Protein 5YM6 (pdb70)

GO terms:
  GO:0042802 identical protein binding (F, IPI)

CATH classification: 2.40.10.250

Solvent-accessible surface area: 21370 Å² total; per-residue (Å²): 146,52,114,10,65,63,55,73,20,120,58,54,129,21,52,0,28,12,165,128,51,90,122,30,93,4,104,0,8,16,5,31,36,103,86,157,99,70,3,0,0,0,10,13,98,62,84,54,7,22,26,0,16,10,90,64,188,141,35,153,50,100,45,90,22,31,103,31,39,137,81,147,51,45,45,0,0,4,7,91,138,24,59,53,36,24,67,0,2,0,6,13,38,15,22,74,118,182,110,130,12,38,72,44,80,22,92,53,45,140,19,55,0,25,10,142,122,52,85,123,33,96,4,94,0,6,17,4,33,97,82,92,65,112,81,7,0,0,0,12,14,102,59,83,55,6,98,17,0,15,15,123,77,139,35,153,45,92,50,77,22,40,108,37,48,85,21,95,158,66,68,35,25,0,0,6,9,88,140,23,56,58,33,17,71,0,2,0,9,16,64,6,14,120,97,91,135,110,129,17,68,71,49,81,24,88,56,47,130,26,51,0,27,13,166,125,52,87,115,32,91,4,93,0,4,14,1,33,112,86,92,60,114,80,4,0,0,0,10,14,109,62,87,52,6,20,26,0,19,12,121,74,138,40,165,44,93,49,83,23,31,110,34,53,112,17,72,79,115,70,24,46,1,0,5,9,89,139,26,54,58,31,17,70,0,2,0,9,16,35,6,14,113,92,85,182,54,94,11,63,55,53,66,21,120,58,54,128,19,60,0,35,10,143,135,47,91,132,27,88,3,100,0,7,18,7,30,79,116,101,71,3,0,0,0,12,12,98,62,83,55,6,100,16,0,11,9,90,58,185,134,39,153,53,103,50,80,22,31,104,30,36,24,90,143,90,51,49,0,0,4,6,88,137,25,58,53,39,22,64,0,2,0,8,12,41,16,24,90,129

B-factor: mean 33.15, std 10.97, range [16.51, 76.16]

Organism: NCBI:txid1159905

Foldseek 3Di:
DDDDQDKDKDKDKWWFAFPVGDIDIWIWIWIGTVPDIDTFKTKDPDQGTFWIWDQDPVGIDIFGWDGWDFPVGMTMITTPPDDPVVVVNVVVVVVVD/DDDDWDKAKDKDWWWFAFPVRDIDIWIWIWIDTPRDIDTFKTKDLDQGTFWTWDFDVGIDIFGWDHWDWDDVGIMTMTTTPPDDPVVVVNVVVVVVVVD/DDDDFDKAKDKDWFWFAFPVRDIDIWIWIWIDTPRDIDTFKTKDPDQGTFWTWDADVGIDIFGWDGWDWDPVPIMTMTTTPPDDPVVVVNVVVVVVVVD/DDDDQDKDKDKDWWWFAFPVGDIDIWIWIWIDVPIDTFKTKDPDQGTFWIWDQDPVGIDIFGWDGWDFPVGMTMITTPPDDVVVVVNVVVVVVVD

InterPro domains:
  IPR001205 RNA-directed RNA polymerase, C-terminal domain [PF00680] (4105-4417)
  IPR002589 Macro domain [PF01661] (970-1069)
  IPR002589 Macro domain [PS51154] (939-1108)
  IPR002589 Macro domain [SM00506] (951-1076)
  IPR007094 RNA-directed RNA polymerase, catalytic domain [PS50507] (4230-4391)
  IPR008740 Peptidase C30, coronavirus [PF05409] (2537-2825)
  IPR008740 Peptidase C30, coronavirus [PS51442] (2509-2816)
  IPR009003 Peptidase S1, PA clan [SSF50494] (2509-2810)
  IPR009461 Non-structural protein NSP16, coronavirus-like [PF06460] (5991-6260)
  IPR009466 Non-structural protein 14, coronavirus [PF06471] (5151-5659)
  IPR009469 RNA-dependent RNA polymerase, N-terminal, coronavirus [PF06478] (3630-3985)
  IPR013016 Peptidase C16, coronavirus [PF08715] (1163-1264)
  IPR014822 Non-structural protein NSP9, coronavirus [PF08710] (3378-3486)
  IPR014822 Non-structural protein NSP9, coronavirus [PS51951] (3378-3486)
  IPR014828 Non-structural protein NSP7, coronavirus [PF08716] (3093-3188)
  IPR014828 Non-structural protein NSP7, coronavirus [PS51949] (3093-3188)
  IPR014829 Non-structural protein NSP8, coronavirus [PF08717] (3189-3371)
  IPR014829 Non-structural protein NSP8, coronavirus [PS51950] (3189-3390)
  IPR018995 RNA synthesis protein NSP10, coronavirus [PF09401] (3496-3614)
  IPR018995 RNA synthesis protein NSP10, coronavirus [PS51952] (3488-3625)

Radius of gyration: 29.34 Å; Cα contacts (8 Å, |Δi|>4): 92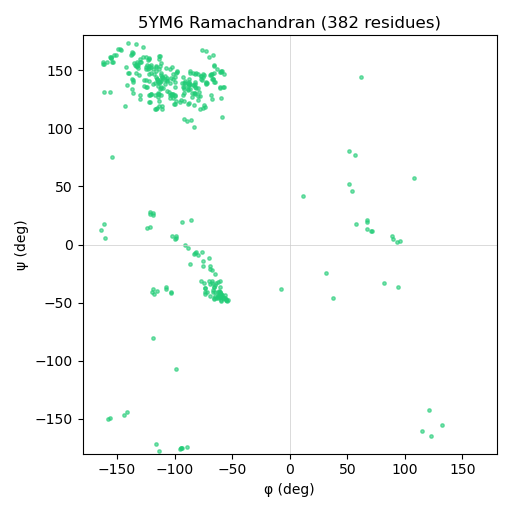4; chains: 4; bounding box: 64×74×58 Å

Nearest PDB structures (foldseek):
  5ym6-assembly2_C  TM=1.010E+00  e=7.951E-18  Porcine coronavirus HKU15
  5ym6-assembly1_B  TM=1.003E+00  e=5.298E-17  Porcine coronavirus HKU15
  5ym6-assembly1_A  TM=9.771E-01  e=1.525E-15  Porcine coronavirus HKU15
  5ym8-assembly1_A  TM=9.658E-01  e=2.695E-14  Porcine coronavirus HKU15
  5ym8-assembly2_B  TM=9.460E-01  e=3.533E-14  Porcine coronavirus HKU15

Sequence (390 aa):
NNELCLRNVFTAQNTAQDFNGNESTVKSFYVTRTGKKILVAITSTKDNLKTVTCLTETGKTVLNLDPPMRFSVVYLYFIQNISSLNRGMVIGHISETNNELCLRNVFTAQNTAQDFNGNESTVKSFYVTRTGKKILVAITSTKDNLKTVTCLTTGKTVLNLDPPMRFAQSVVYLYFIQNISSLNRGMVIGHISETTNNELCLRNVFTAQNTAQDFNGNESTVKSFYVTRTGKKILVAITSTKDNLKTVTCLTTGKTVLNLDPPMRFAHSVVYLYFIQNISSLNRGMVIGHISETTNNELCLRNVFTAQNTAQDFNGNESTVKSFYVTRKKILVAITSTKDNLKTVTCLTETGKTVLNLDPPMRFSVVYLYFIQNISSLNRGMVIGHISET

Secondary structure (DSSP, 8-state):
--B----EEEEEEEEEEETTS-EEEEEEEEEEETTEEEEEEEEES-S-EEEEEEE-SS-EEEEEBPPPEE----EEEEBTT--HHHHHHHHHHHHT-/--B----EEEEEEEEEEETTS-EEEEEEEEEEETTEEEEEEEEES-S-EEEEEEE---EEEEEBPPPEEE----EEEEEBTT--HHHHHHHHHHHHHH-/-PBP---EEEEEEEEEEETTS-EEEEEEEEEEETTEEEEEEEEES-S-EEEEEEE---EEEEEBPPPEEEE--EEEEEEBTT--HHHHHHHHHHHHHH-/--B----EEEEEEEEEEETT--EEEEEEEEEE--EEEEEEEES-S-EEEEEEEETTEEEEEEBPPPEE----EEEEBTT--HHHHHHHHHHHHT-

Structure (mmCIF, N/CA/C/O backbone):
data_5YM6
#
_entry.id   5YM6
#
_cell.length_a   57.969
_cell.length_b   55.185
_cell.length_c   69.445
_cell.angle_alpha   90.00
_cell.angle_beta   90.01
_cell.angle_gamma   90.00
#
_symmetry.space_group_name_H-M   'P 1 21 1'
#
loop_
_entity.id
_entity.type
_entity.pdbx_description
1 polymer nsp9
2 water water
#
loop_
_atom_site.group_PDB
_atom_site.id
_atom_site.type_symbol
_atom_site.label_atom_id
_atom_site.label_alt_id
_atom_site.label_comp_id
_atom_site.label_asym_id
_atom_site.label_entity_id
_atom_site.label_seq_id
_atom_site.pdbx_PDB_ins_code
_atom_site.Cartn_x
_atom_site.Cartn_y
_atom_site.Cartn_z
_atom_site.occupancy
_atom_site.B_iso_or_equiv
_atom_site.auth_seq_id
_atom_site.auth_comp_id
_atom_site.auth_asym_id
_atom_site.auth_atom_id
_atom_site.pdbx_PDB_model_num
ATOM 1 N N . ASN A 1 1 ? 21.421 9.285 22.389 1.00 52.21 1 ASN A N 1
ATOM 2 C CA . ASN A 1 1 ? 20.796 9.516 23.693 1.00 55.37 1 ASN A CA 1
ATOM 3 C C . ASN A 1 1 ? 19.332 9.930 23.538 1.00 55.60 1 ASN A C 1
ATOM 4 O O . ASN A 1 1 ? 19.026 10.915 22.858 1.00 60.48 1 ASN A O 1
ATOM 6 N N . ASN A 1 2 ? 18.432 9.179 24.168 1.00 47.97 2 ASN A N 1
ATOM 7 C CA . ASN A 1 2 ? 17.001 9.457 24.076 1.00 43.38 2 ASN A CA 1
ATOM 8 C C . ASN A 1 2 ? 16.309 9.172 25.408 1.00 43.67 2 ASN A C 1
ATOM 9 O O . ASN A 1 2 ? 16.330 8.047 25.891 1.00 39.85 2 ASN A O 1
ATOM 11 N N . GLU A 1 3 ? 15.703 10.197 26.003 1.00 43.71 3 GLU A N 1
ATOM 12 C CA . GLU A 1 3 ? 15.116 10.074 27.335 1.00 42.24 3 GLU A CA 1
ATOM 13 C C . GLU A 1 3 ? 13.719 9.470 27.286 1.00 41.81 3 GLU A C 1
ATOM 14 O O . GLU A 1 3 ? 12.868 9.901 26.507 1.00 43.26 3 GLU A O 1
ATOM 20 N N . LEU A 1 4 ? 13.491 8.465 28.125 1.00 40.31 4 LEU A N 1
ATOM 21 C CA . LEU A 1 4 ? 12.184 7.831 28.230 1.00 41.19 4 LEU A CA 1
ATOM 22 C C . LEU A 1 4 ? 11.160 8.792 28.819 1.00 40.39 4 LEU A C 1
ATOM 23 O O . LEU A 1 4 ? 11.369 9.360 29.890 1.00 42.63 4 LEU A O 1
ATOM 28 N N . CYS A 1 5 ? 10.059 8.984 28.104 1.00 43.66 5 CYS A N 1
ATOM 29 C CA . CYS A 1 5 ? 8.954 9.775 28.618 1.00 45.24 5 CYS A CA 1
ATOM 30 C C . CYS A 1 5 ? 7.995 8.890 29.395 1.00 42.81 5 CYS A C 1
ATOM 31 O O . CYS A 1 5 ? 7.258 8.095 28.809 1.00 45.64 5 CYS A O 1
ATOM 34 N N . LEU A 1 6 ? 8.016 9.007 30.716 1.00 43.10 6 LEU A N 1
ATOM 35 C CA . LEU A 1 6 ? 7.134 8.193 31.528 1.00 41.13 6 LEU A CA 1
ATOM 36 C C . LEU A 1 6 ? 5.742 8.799 31.494 1.00 45.33 6 LEU A C 1
ATOM 37 O O . LEU A 1 6 ? 5.561 10.005 31.668 1.00 43.04 6 LEU A O 1
ATOM 42 N N . ARG A 1 7 ? 4.755 7.956 31.236 1.00 43.74 7 ARG A N 1
ATOM 43 C CA . ARG A 1 7 ? 3.384 8.424 31.189 1.00 37.69 7 ARG A CA 1
ATOM 44 C C . ARG A 1 7 ? 2.623 7.846 32.368 1.00 40.28 7 ARG A C 1
ATOM 45 O O . ARG A 1 7 ? 3.006 6.814 32.919 1.00 36.69 7 ARG A O 1
ATOM 53 N N . ASN A 1 8 ? 1.551 8.509 32.776 1.00 32.88 8 ASN A N 1
ATOM 54 C CA . ASN A 1 8 ? 0.737 7.968 33.844 1.00 33.64 8 ASN A CA 1
ATOM 55 C C . ASN A 1 8 ? -0.636 7.590 33.325 1.00 30.95 8 ASN A C 1
ATOM 56 O O . ASN A 1 8 ? -1.059 8.056 32.274 1.00 27.63 8 ASN A O 1
ATOM 61 N N . VAL A 1 9 ? -1.316 6.726 34.059 1.00 27.30 9 VAL A N 1
ATOM 62 C CA . VAL A 1 9 ? -2.722 6.483 33.793 1.00 27.93 9 VAL A CA 1
ATOM 63 C C . VAL A 1 9 ? -3.495 6.983 34.992 1.00 30.20 9 VAL A C 1
ATOM 64 O O . VAL A 1 9 ? -3.149 6.663 36.141 1.00 29.58 9 VAL A O 1
ATOM 68 N N . PHE A 1 10 ? -4.523 7.782 34.734 1.00 25.56 10 PHE A N 1
ATOM 69 C CA . PHE A 1 10 ? -5.397 8.237 35.796 1.00 27.32 10 PHE A CA 1
ATOM 70 C C . PHE A 1 10 ? -6.826 7.913 35.440 1.00 29.96 10 PHE A C 1
ATOM 71 O O . PHE A 1 10 ? -7.216 8.005 34.274 1.00 29.76 10 PHE A O 1
ATOM 79 N N . THR A 1 11 ? -7.600 7.516 36.436 1.00 28.14 11 THR A N 1
ATOM 80 C CA . THR A 1 11 ? -9.011 7.269 36.220 1.00 28.75 11 THR A CA 1
ATOM 81 C C . THR A 1 11 ? -9.783 8.449 36.761 1.00 26.85 11 THR A C 1
ATOM 82 O O . THR A 1 11 ? -9.318 9.134 37.665 1.00 27.95 11 THR A O 1
ATOM 86 N N . ALA A 1 12 ? -10.954 8.697 36.197 1.00 24.32 12 ALA A N 1
ATOM 87 C CA . ALA A 1 12 ? -11.847 9.701 36.726 1.00 23.79 12 ALA A CA 1
ATOM 88 C C . ALA A 1 12 ? -13.237 9.319 36.258 1.00 23.49 12 ALA A C 1
ATOM 89 O O . ALA A 1 12 ? -13.526 8.129 36.080 1.00 23.07 12 ALA A O 1
ATOM 91 N N . GLN A 1 13 ? -14.097 10.303 36.057 1.00 22.73 13 GLN A N 1
ATOM 92 C CA . GLN A 1 13 ? -15.422 10.024 35.510 1.00 24.19 13 GLN A CA 1
ATOM 93 C C . GLN A 1 13 ? -15.783 11.009 34.397 1.00 21.04 13 GLN A C 1
ATOM 94 O O . GLN A 1 13 ? -15.290 12.136 34.348 1.00 23.71 13 GLN A O 1
ATOM 100 N N . ASN A 1 14 ? -16.668 10.573 33.505 1.00 22.50 14 ASN A N 1
ATOM 101 C CA . ASN A 1 14 ? -17.185 11.432 32.454 1.00 18.41 14 ASN A CA 1
ATOM 102 C C . ASN A 1 14 ? -18.619 11.039 32.145 1.00 21.70 14 ASN A C 1
ATOM 103 O O . ASN A 1 14 ? -19.101 10.021 32.617 1.00 22.73 14 ASN A O 1
ATOM 108 N N . THR A 1 15 ? -19.304 11.872 31.378 1.00 21.92 15 THR A N 1
ATOM 109 C CA . THR A 1 15 ? -20.656 11.544 30.920 1.00 22.63 15 THR A CA 1
ATOM 110 C C . THR A 1 15 ? -20.588 10.867 29.572 1.00 22.86 15 THR A C 1
ATOM 111 O O . THR A 1 15 ? -19.846 11.322 28.706 1.00 25.14 15 THR A O 1
ATOM 115 N N . ALA A 1 16 ? -21.352 9.785 29.407 1.00 24.59 16 ALA A N 1
ATOM 116 C CA . ALA A 1 16 ? -21.443 9.056 28.145 1.00 23.46 16 ALA A CA 1
ATOM 117 C C . ALA A 1 16 ? -22.896 9.024 27.683 1.00 25.82 16 ALA A C 1
ATOM 118 O O . ALA A 1 16 ? -23.811 9.216 28.488 1.00 25.81 16 ALA A O 1
ATOM 120 N N . GLN A 1 17 ? -23.094 8.780 26.393 1.00 23.34 17 GLN A N 1
ATOM 121 C CA . GLN A 1 17 ? -24.413 8.861 25.782 1.00 26.11 17 GLN A CA 1
ATOM 122 C C . GLN A 1 17 ? -24.715 7.564 25.042 1.00 24.46 17 GLN A C 1
ATOM 123 O O . GLN A 1 17 ? -23.838 7.020 24.355 1.00 24.34 17 GLN A O 1
ATOM 129 N N . ASP A 1 18 ? -25.931 7.038 25.182 1.00 27.44 18 ASP A N 1
ATOM 130 C CA . ASP A 1 18 ? -26.247 5.822 24.436 1.00 27.00 18 ASP A CA 1
ATOM 131 C C . ASP A 1 18 ? -26.926 6.192 23.123 1.00 29.88 18 ASP A C 1
ATOM 132 O O . ASP A 1 18 ? -27.046 7.376 22.792 1.00 28.52 18 ASP A O 1
ATOM 137 N N . PHE A 1 19 ? -27.360 5.184 22.371 1.00 31.58 19 PHE A N 1
ATOM 138 C CA . PHE A 1 19 ? -27.880 5.421 21.031 1.00 37.42 19 PHE A CA 1
ATOM 139 C C . PHE A 1 19 ? -29.219 6.167 21.050 1.00 39.48 19 PHE A C 1
ATOM 140 O O . PHE A 1 19 ? -29.611 6.749 20.047 1.00 37.08 19 PHE A O 1
ATOM 148 N N . ASN A 1 20 ? -29.904 6.159 22.192 1.00 37.38 20 ASN A N 1
ATOM 149 C CA . ASN A 1 20 ? -31.151 6.901 22.349 1.00 38.81 20 ASN A CA 1
ATOM 150 C C . ASN A 1 20 ? -30.937 8.315 22.880 1.00 38.00 20 ASN A C 1
ATOM 151 O O . ASN A 1 20 ? -31.895 9.060 23.080 1.00 43.99 20 ASN A O 1
ATOM 156 N N . GLY A 1 21 ? -29.684 8.673 23.139 1.00 36.05 21 GLY A N 1
ATOM 157 C CA . GLY A 1 21 ? -29.353 10.004 23.615 1.00 34.41 21 GLY A CA 1
ATOM 158 C C . GLY A 1 21 ? -29.363 10.155 25.124 1.00 35.42 21 GLY A C 1
ATOM 159 O O . GLY A 1 21 ? -29.190 11.258 25.644 1.00 39.75 21 GLY A O 1
ATOM 160 N N . ASN A 1 22 ? -29.565 9.052 25.835 1.00 31.81 22 ASN A N 1
ATOM 161 C CA . ASN A 1 22 ? -29.636 9.101 27.284 1.00 32.07 22 ASN A CA 1
ATOM 162 C C . ASN A 1 22 ? -28.244 9.086 27.903 1.00 34.02 22 ASN A C 1
ATOM 163 O O . ASN A 1 22 ? -27.371 8.338 27.469 1.00 32.32 22 ASN A O 1
ATOM 168 N N . GLU A 1 23 ? -28.053 9.923 28.914 1.00 28.81 23 GLU A N 1
ATOM 169 C CA . GLU A 1 23 ? -26.728 10.149 29.477 1.00 30.42 23 GLU A CA 1
ATOM 170 C C . GLU A 1 23 ? -26.500 9.331 30.732 1.00 31.97 23 GLU A C 1
ATOM 171 O O . GLU A 1 23 ? -27.428 9.068 31.491 1.00 31.25 23 GLU A O 1
ATOM 177 N N . SER A 1 24 ? -25.257 8.920 30.951 1.00 25.83 24 SER A N 1
ATOM 178 C CA . SER A 1 24 ? -24.914 8.259 32.189 1.00 28.81 24 SER A CA 1
ATOM 179 C C . SER A 1 24 ? -23.461 8.531 32.527 1.00 25.10 24 SER A C 1
ATOM 180 O O . SER A 1 24 ? -22.689 8.968 31.687 1.00 26.63 24 SER A O 1
ATOM 183 N N . THR A 1 25 ? -23.124 8.282 33.780 1.00 27.27 25 THR A N 1
ATOM 184 C CA . THR A 1 25 ? -21.781 8.487 34.293 1.00 25.70 25 THR A CA 1
ATOM 185 C C . THR A 1 25 ? -20.951 7.236 34.086 1.00 26.78 25 THR A C 1
ATOM 186 O O . THR A 1 25 ? -21.410 6.130 34.380 1.00 27.93 25 THR A O 1
ATOM 190 N N . VAL A 1 26 ? -19.737 7.397 33.568 1.00 22.82 26 VAL A N 1
ATOM 191 C CA . VAL A 1 26 ? -18.856 6.257 33.386 1.00 21.32 26 VAL A CA 1
ATOM 192 C C . VAL A 1 26 ? -17.509 6.516 34.031 1.00 21.69 26 VAL A C 1
ATOM 193 O O . VAL A 1 26 ? -17.129 7.660 34.281 1.00 22.28 26 VAL A O 1
ATOM 197 N N . LYS A 1 27 ? -16.778 5.442 34.265 1.00 20.66 27 LYS A N 1
ATOM 198 C CA . LYS A 1 27 ? -15.406 5.532 34.731 1.00 21.26 27 LYS A CA 1
ATOM 199 C C . LYS A 1 27 ? -14.530 5.766 33.509 1.00 23.04 27 LYS A C 1
ATOM 200 O O . LYS A 1 27 ? -14.664 5.061 32.514 1.00 22.93 27 LYS A O 1
ATOM 206 N N . SER A 1 28 ? -13.650 6.754 33.570 1.00 18.51 28 SER A N 1
ATOM 207 C CA . SER A 1 28 ? -12.825 7.092 32.415 1.00 18.61 28 SER A CA 1
ATOM 208 C C . SER A 1 28 ? -11.351 6.857 32.714 1.00 22.32 28 SER A C 1
ATOM 209 O O . SER A 1 28 ? -10.893 7.076 33.835 1.00 24.19 28 SER A O 1
ATOM 212 N N . PHE A 1 29 ? -10.626 6.404 31.700 1.00 18.41 29 PHE A N 1
ATOM 213 C CA . PHE A 1 29 ? -9.202 6.106 31.802 1.00 17.00 29 PHE A CA 1
ATOM 214 C C . PHE A 1 29 ? -8.408 7.016 30.887 1.00 23.78 29 PHE A C 1
ATOM 215 O O . PHE A 1 29 ? -8.568 6.957 29.671 1.00 20.76 29 PHE A O 1
ATOM 223 N N . TYR A 1 30 ? -7.548 7.841 31.484 1.00 22.50 30 TYR A N 1
ATOM 224 C CA . TYR A 1 30 ? -6.723 8.805 30.759 1.00 22.91 30 TYR A CA 1
ATOM 225 C C . TYR A 1 30 ? -5.251 8.421 30.777 1.00 23.89 30 TYR A C 1
ATOM 226 O O . TYR A 1 30 ? -4.750 7.909 31.776 1.00 23.95 30 TYR A O 1
ATOM 235 N N . VAL A 1 31 ? -4.566 8.674 29.672 1.00 21.20 31 VAL A N 1
ATOM 236 C CA . VAL A 1 31 ? -3.111 8.639 29.683 1.00 25.07 31 VAL A CA 1
ATOM 237 C C . VAL A 1 31 ? -2.631 10.079 29.745 1.00 30.50 31 VAL A C 1
ATOM 238 O O . VAL A 1 31 ? -3.095 10.930 28.987 1.00 27.07 31 VAL A O 1
ATOM 242 N N . THR A 1 32 ? -1.730 10.360 30.679 1.00 35.54 32 THR A N 1
ATOM 243 C CA . THR A 1 32 ? -1.217 11.712 30.824 1.00 35.38 32 THR A CA 1
ATOM 244 C C . THR A 1 32 ? 0.279 11.731 30.525 1.00 43.71 32 THR A C 1
ATOM 245 O O . THR A 1 32 ? 0.970 10.716 30.665 1.00 40.82 32 THR A O 1
ATOM 249 N N . ARG A 1 33 ? 0.768 12.884 30.084 1.00 46.72 33 ARG A N 1
ATOM 250 C CA . ARG A 1 33 ? 2.152 13.010 29.648 1.00 51.19 33 ARG A CA 1
ATOM 251 C C . ARG A 1 33 ? 2.613 14.449 29.799 1.00 57.68 33 ARG A C 1
ATOM 252 O O . ARG A 1 33 ? 2.719 15.181 28.812 1.00 61.64 33 ARG A O 1
ATOM 254 N N . THR A 1 34 ? 2.869 14.843 31.046 1.00 59.21 34 THR A N 1
ATOM 255 C CA . THR A 1 34 ? 3.323 16.190 31.381 1.00 56.66 34 THR A CA 1
ATOM 256 C C . THR A 1 34 ? 2.430 17.265 30.769 1.00 60.68 34 THR A C 1
ATOM 257 O O . THR A 1 34 ? 2.762 17.843 29.730 1.00 60.98 34 THR A O 1
ATOM 259 N N . GLY A 1 35 ? 1.295 17.521 31.414 1.00 55.40 35 GLY A N 1
ATOM 260 C CA . GLY A 1 35 ? 0.376 18.551 30.965 1.00 55.42 35 GLY A CA 1
ATOM 261 C C . GLY A 1 35 ? -0.733 18.055 30.053 1.00 53.68 35 GLY A C 1
ATOM 262 O O . GLY A 1 35 ? -1.861 18.538 30.139 1.00 56.85 35 GLY A O 1
ATOM 263 N N . LYS A 1 36 ? -0.422 17.093 29.184 1.00 52.05 36 LYS A N 1
ATOM 264 C CA . LYS A 1 36 ? -1.379 16.630 28.175 1.00 51.90 36 LYS A CA 1
ATOM 265 C C . LYS A 1 36 ? -2.085 15.335 28.573 1.00 44.87 36 LYS A C 1
ATOM 266 O O . LYS A 1 36 ? -1.443 14.395 29.045 1.00 43.65 36 LYS A O 1
ATOM 272 N N . LYS A 1 37 ? -3.401 15.291 28.368 1.00 36.84 37 LYS A N 1
ATOM 273 C CA . LYS A 1 37 ? -4.182 14.091 28.658 1.00 34.33 37 LYS A CA 1
ATOM 274 C C . LYS A 1 37 ? -4.897 13.577 27.409 1.00 29.23 37 LYS A C 1
ATOM 275 O O . LYS A 1 37 ? -5.290 14.362 26.542 1.00 28.45 37 LYS A O 1
ATOM 281 N N . ILE A 1 38 ? -5.054 12.258 27.324 1.00 26.18 38 ILE A N 1
ATOM 282 C CA . ILE A 1 38 ? -5.843 11.645 26.267 1.00 25.88 38 ILE A CA 1
ATOM 283 C C . ILE A 1 38 ? -6.851 10.651 26.858 1.00 25.40 38 ILE A C 1
ATOM 284 O O . ILE A 1 38 ? -6.489 9.782 27.654 1.00 22.14 38 ILE A O 1
ATOM 289 N N . LEU A 1 39 ? -8.118 10.782 26.483 1.00 22.95 39 LEU A N 1
ATOM 290 C CA . LEU A 1 39 ? -9.118 9.815 26.942 1.00 22.19 39 LEU A CA 1
ATOM 291 C C . LEU A 1 39 ? -8.999 8.551 26.114 1.00 23.98 39 LEU A C 1
ATOM 292 O O . LEU A 1 39 ? -9.206 8.587 24.906 1.00 23.30 39 LEU A O 1
ATOM 297 N N . VAL A 1 40 ? -8.659 7.442 26.769 1.00 18.32 40 VAL A N 1
ATOM 298 C CA . VAL A 1 40 ? -8.371 6.186 26.086 1.00 18.54 40 VAL A CA 1
ATOM 299 C C . VAL A 1 40 ? -9.500 5.155 26.157 1.00 21.01 40 VAL A C 1
ATOM 300 O O . VAL A 1 40 ? -9.755 4.441 25.185 1.00 17.78 40 VAL A O 1
ATOM 304 N N . ALA A 1 41 ? -10.129 5.030 27.323 1.00 17.42 41 ALA A N 1
ATOM 305 C CA . ALA A 1 41 ? -11.155 4.006 27.513 1.00 19.09 41 ALA A CA 1
ATOM 306 C C . ALA A 1 41 ? -12.142 4.383 28.617 1.00 19.72 41 ALA A C 1
ATOM 307 O O . ALA A 1 41 ? -11.858 5.252 29.443 1.00 18.51 41 ALA A O 1
ATOM 309 N N . ILE A 1 42 ? -13.310 3.748 28.595 1.00 19.68 42 ILE A N 1
ATOM 310 C CA . ILE A 1 42 ? -14.273 3.882 29.687 1.00 17.90 42 ILE A CA 1
ATOM 311 C C . ILE A 1 42 ? -14.795 2.525 30.102 1.00 22.52 42 ILE A C 1
ATOM 312 O O . ILE A 1 42 ? -14.722 1.564 29.339 1.00 20.05 42 ILE A O 1
ATOM 317 N N . THR A 1 43 ? -15.292 2.431 31.335 1.00 22.43 43 THR A N 1
ATOM 318 C CA . THR A 1 43 ? -16.036 1.244 31.713 1.00 22.35 43 THR A CA 1
ATOM 319 C C . THR A 1 43 ? -17.404 1.649 32.227 1.00 23.75 43 THR A C 1
ATOM 320 O O . THR A 1 43 ? -17.594 2.750 32.748 1.00 22.96 43 THR A O 1
ATOM 324 N N . SER A 1 44 ? -18.354 0.737 32.077 1.00 23.73 44 SER A N 1
ATOM 325 C CA . SER A 1 44 ? -19.736 0.997 32.447 1.00 24.66 44 SER A CA 1
ATOM 326 C C . SER A 1 44 ? -20.464 -0.331 32.575 1.00 26.76 44 SER A C 1
ATOM 327 O O . SER A 1 44 ? -20.048 -1.324 31.983 1.00 24.04 44 SER A O 1
ATOM 330 N N . THR A 1 45 ? -21.556 -0.344 33.339 1.00 29.01 45 THR A N 1
ATOM 331 C CA . THR A 1 45 ? -22.429 -1.511 33.374 1.00 26.15 45 THR A CA 1
ATOM 332 C C . THR A 1 45 ? -23.386 -1.509 32.182 1.00 29.68 45 THR A C 1
ATOM 333 O O . THR A 1 45 ? -24.110 -2.478 31.964 1.00 31.75 45 THR A O 1
ATOM 337 N N . LYS A 1 46 ? -23.389 -0.430 31.405 1.00 26.70 46 LYS A N 1
ATOM 338 C CA . LYS A 1 46 ? -24.246 -0.347 30.227 1.00 28.73 46 LYS A CA 1
ATOM 339 C C . LYS A 1 46 ? -23.515 -0.851 28.986 1.00 27.61 46 LYS A C 1
ATOM 340 O O . LYS A 1 46 ? -22.352 -0.514 28.770 1.00 24.79 46 LYS A O 1
ATOM 346 N N . ASP A 1 47 ? -24.191 -1.665 28.181 1.00 24.62 47 ASP A N 1
ATOM 347 C CA . ASP A 1 47 ? -23.571 -2.203 26.976 1.00 28.42 47 ASP A CA 1
ATOM 348 C C . ASP A 1 47 ? -23.961 -1.434 25.713 1.00 22.98 47 ASP A C 1
ATOM 349 O O . ASP A 1 47 ? -23.603 -1.831 24.605 1.00 27.95 47 ASP A O 1
ATOM 354 N N . ASN A 1 48 ? -24.670 -0.326 25.866 1.00 24.38 48 ASN A N 1
ATOM 355 C CA . ASN A 1 48 ? -25.173 0.381 24.694 1.00 26.41 48 ASN A CA 1
ATOM 356 C C . ASN A 1 48 ? -24.654 1.803 24.519 1.00 26.12 48 ASN A C 1
ATOM 357 O O . ASN A 1 48 ? -25.302 2.617 23.871 1.00 25.91 48 ASN A O 1
ATOM 362 N N . LEU A 1 49 ? -23.480 2.113 25.063 1.00 24.85 49 LEU A N 1
ATOM 363 C CA . LEU A 1 49 ? -22.942 3.464 24.903 1.00 21.13 49 LEU A CA 1
ATOM 364 C C . LEU A 1 49 ? -22.411 3.679 23.494 1.00 25.40 49 LEU A C 1
ATOM 365 O O . LEU A 1 49 ? -21.870 2.763 22.878 1.00 23.57 49 LEU A O 1
ATOM 370 N N . LYS A 1 50 ? -22.541 4.897 22.989 1.00 22.00 50 LYS A N 1
ATOM 371 C CA . LYS A 1 50 ? -22.072 5.192 21.643 1.00 23.73 50 LYS A CA 1
ATOM 372 C C . LYS A 1 50 ? -20.991 6.256 21.670 1.00 21.71 50 LYS A C 1
ATOM 373 O O . LYS A 1 50 ? -20.046 6.213 20.888 1.00 23.14 50 LYS A O 1
ATOM 375 N N . THR A 1 51 ? -21.162 7.238 22.548 1.00 23.05 51 THR A N 1
ATOM 376 C CA . THR A 1 51 ? -20.193 8.313 22.663 1.00 20.36 51 THR A CA 1
ATOM 377 C C . THR A 1 51 ? -19.881 8.659 24.107 1.00 22.23 51 THR A C 1
ATOM 378 O O . THR A 1 51 ? -20.607 8.270 25.036 1.00 22.08 51 THR A O 1
ATOM 382 N N . VAL A 1 52 ? -18.789 9.398 24.284 1.00 20.24 52 VAL A N 1
ATOM 383 C CA . VAL A 1 52 ? -18.414 9.899 25.606 1.00 22.64 52 VAL A CA 1
ATOM 384 C C . VAL A 1 52 ? -17.885 11.325 25.499 1.00 26.21 52 VAL A C 1
ATOM 385 O O . VAL A 1 52 ? -17.297 11.705 24.489 1.00 26.19 52 VAL A O 1
ATOM 389 N N . THR A 1 53 ? -18.129 12.106 26.549 1.00 25.10 53 THR A N 1
ATOM 390 C CA . THR A 1 53 ? -17.691 13.498 26.655 1.00 26.76 53 THR A CA 1
ATOM 391 C C . THR A 1 53 ? -16.260 13.590 27.178 1.00 26.23 53 THR A C 1
ATOM 392 O O . THR A 1 53 ? -15.926 12.958 28.169 1.00 25.83 53 THR A O 1
ATOM 396 N N . CYS A 1 54 ? -15.407 14.356 26.509 1.00 25.27 54 CYS A N 1
ATOM 397 C CA . CYS A 1 54 ? -14.111 14.687 27.087 1.00 26.07 54 CYS A CA 1
ATOM 398 C C . CYS A 1 54 ? -14.037 16.202 27.210 1.00 31.54 54 CYS A C 1
ATOM 399 O O . CYS A 1 54 ? -14.344 16.922 26.258 1.00 30.05 54 CYS A O 1
ATOM 402 N N . LEU A 1 55 ? -13.672 16.684 28.391 1.00 29.14 55 LEU A N 1
ATOM 403 C CA . LEU A 1 55 ? -13.568 18.126 28.602 1.00 33.35 55 LEU A CA 1
ATOM 404 C C . LEU A 1 55 ? -12.156 18.600 28.316 1.00 35.47 55 LEU A C 1
ATOM 405 O O . LEU A 1 55 ? -11.195 18.105 28.903 1.00 37.38 55 LEU A O 1
ATOM 410 N N . THR A 1 56 ? -12.035 19.558 27.402 1.00 41.39 56 THR A N 1
ATOM 411 C CA . THR A 1 56 ? -10.748 20.153 27.076 1.00 45.55 56 THR A CA 1
ATOM 412 C C . THR A 1 56 ? -10.778 21.631 27.449 1.00 48.43 56 THR A C 1
ATOM 413 O O . THR A 1 56 ? -11.730 22.103 28.078 1.00 45.10 56 THR A O 1
ATOM 417 N N . GLU A 1 57 ? -9.736 22.357 27.062 1.00 51.82 57 GLU A N 1
ATOM 418 C CA . GLU A 1 57 ? -9.709 23.800 27.272 1.00 54.62 57 GLU A CA 1
ATOM 419 C C . GLU A 1 57 ? -10.592 24.471 26.222 1.00 57.82 57 GLU A C 1
ATOM 420 O O . GLU A 1 57 ? -11.214 25.506 26.475 1.00 59.14 57 GLU A O 1
ATOM 426 N N . THR A 1 58 ? -10.659 23.845 25.051 1.00 58.06 58 THR A N 1
ATOM 427 C CA . THR A 1 58 ? -11.491 24.311 23.949 1.00 56.38 58 THR A CA 1
ATOM 428 C C . THR A 1 58 ? -12.983 24.234 24.286 1.00 56.44 58 THR A C 1
ATOM 429 O O . THR A 1 58 ? -13.795 24.974 23.727 1.00 58.92 58 THR A O 1
ATOM 433 N N . GLY A 1 59 ? -13.335 23.341 25.207 1.00 51.65 59 GLY A N 1
ATOM 434 C CA . GLY A 1 59 ? -14.726 23.071 25.535 1.00 51.35 59 GLY A CA 1
ATOM 435 C C . GLY A 1 59 ? -14.957 21.570 25.563 1.00 43.14 59 GLY A C 1
ATOM 436 O O . GLY A 1 59 ? -14.015 20.813 25.776 1.00 45.84 59 GLY A O 1
ATOM 437 N N . LYS A 1 60 ? -16.194 21.133 25.342 1.00 41.65 60 LYS A N 1
ATOM 438 C CA . LYS A 1 60 ? -16.489 19.701 25.294 1.00 41.09 60 LYS A CA 1
ATOM 439 C C . LYS A 1 60 ? -16.181 19.095 23.925 1.00 41.07 60 LYS A C 1
ATOM 440 O O . LYS A 1 60 ? -16.497 19.683 22.892 1.00 38.10 60 LYS A O 1
ATOM 446 N N . THR A 1 61 ? -15.586 17.909 23.910 1.00 35.70 61 THR A N 1
ATOM 447 C CA . THR A 1 61 ? -15.481 17.161 22.663 1.00 33.31 61 THR A CA 1
ATOM 448 C C . THR A 1 61 ? -16.230 15.831 22.829 1.00 36.26 61 THR A C 1
ATOM 449 O O . THR A 1 61 ? -16.159 15.200 23.891 1.00 35.16 61 THR A O 1
ATOM 453 N N . VAL A 1 62 ? -16.977 15.435 21.801 1.00 30.52 62 VAL A N 1
ATOM 454 C CA . VAL A 1 62 ? -17.724 14.175 21.834 1.00 28.74 62 VAL A CA 1
ATOM 455 C C . VAL A 1 62 ? -16.974 13.089 21.072 1.00 31.48 62 VAL A C 1
ATOM 456 O O . VAL A 1 62 ? -16.705 13.239 19.887 1.00 30.19 62 VAL A O 1
ATOM 460 N N . LEU A 1 63 ? -16.633 11.998 21.756 1.00 23.79 63 LEU A N 1
ATOM 461 C CA . LEU A 1 63 ? -15.804 10.944 21.157 1.00 26.01 63 LEU A CA 1
ATOM 462 C C . LEU A 1 63 ? -16.591 9.678 20.902 1.00 24.05 63 LEU A C 1
ATOM 463 O O . LEU A 1 63 ? -17.331 9.237 21.771 1.00 23.26 63 LEU A O 1
ATOM 468 N N . ASN A 1 64 ? -16.418 9.083 19.723 1.00 20.55 64 ASN A N 1
ATOM 469 C CA . ASN A 1 64 ? -17.052 7.811 19.421 1.00 22.89 64 ASN A CA 1
ATOM 470 C C . ASN A 1 64 ? -16.355 6.666 20.112 1.00 19.43 64 ASN A C 1
ATOM 471 O O . ASN A 1 64 ? -15.126 6.652 20.216 1.00 20.56 64 ASN A O 1
ATOM 476 N N . LEU A 1 65 ? -17.152 5.691 20.529 1.00 21.12 65 LEU A N 1
ATOM 477 C CA . LEU A 1 65 ? -16.654 4.510 21.198 1.00 18.84 65 LEU A CA 1
ATOM 478 C C . LEU A 1 65 ? -16.615 3.300 20.268 1.00 20.55 65 LEU A C 1
ATOM 479 O O . LEU A 1 65 ? -17.488 3.122 19.426 1.00 20.85 65 LEU A O 1
ATOM 484 N N . ASP A 1 66 ? -15.591 2.483 20.433 1.00 18.82 66 ASP A N 1
ATOM 485 C CA . ASP A 1 66 ? -15.566 1.150 19.823 1.00 21.66 66 ASP A CA 1
ATOM 486 C C . ASP A 1 66 ? -16.549 0.263 20.582 1.00 23.19 66 ASP A C 1
ATOM 487 O O . ASP A 1 66 ? -16.980 0.638 21.672 1.00 23.04 66 ASP A O 1
ATOM 492 N N . PRO A 1 67 ? -16.898 -0.916 20.025 1.00 23.86 67 PRO A N 1
ATOM 493 C CA . PRO A 1 67 ? -17.843 -1.848 20.662 1.00 24.18 67 PRO A CA 1
ATOM 494 C C . PRO A 1 67 ? -17.435 -2.298 22.060 1.00 25.21 67 PRO A C 1
ATOM 495 O O . PRO A 1 67 ? -16.245 -2.458 22.318 1.00 23.96 67 PRO A O 1
ATOM 499 N N . PRO A 1 68 ? -18.417 -2.533 22.942 1.00 23.11 68 PRO A N 1
ATOM 500 C CA . PRO A 1 68 ? -18.093 -2.931 24.319 1.00 24.86 68 PRO A CA 1
ATOM 501 C C . PRO A 1 68 ? -17.429 -4.299 24.387 1.00 26.74 68 PRO A C 1
ATOM 502 O O . PRO A 1 68 ? -17.802 -5.224 23.658 1.00 28.58 68 PRO A O 1
ATOM 506 N N . MET A 1 69 ? -16.434 -4.413 25.252 1.00 25.64 69 MET A N 1
ATOM 507 C CA . MET A 1 69 ? -15.777 -5.675 25.510 1.00 28.05 69 MET A CA 1
ATOM 508 C C . MET A 1 69 ? -16.125 -6.070 26.938 1.00 33.10 69 MET A C 1
ATOM 509 O O . MET A 1 69 ? -16.201 -5.213 27.807 1.00 29.68 69 MET A O 1
ATOM 514 N N . ARG A 1 70 ? -16.351 -7.354 27.187 1.00 32.90 70 ARG A N 1
ATOM 515 C CA . ARG A 1 70 ? -16.727 -7.780 28.531 1.00 36.64 70 ARG A CA 1
ATOM 516 C C . ARG A 1 70 ? -15.497 -8.135 29.366 1.00 41.63 70 ARG A C 1
ATOM 517 O O . ARG A 1 70 ? -14.539 -8.713 28.853 1.00 39.97 70 ARG A O 1
ATOM 525 N N . PHE A 1 71 ? -15.521 -7.770 30.647 1.00 44.76 71 PHE A N 1
ATOM 526 C CA . PHE A 1 71 ? -14.468 -8.176 31.581 1.00 50.39 71 PHE A CA 1
ATOM 527 C C . PHE A 1 71 ? -14.961 -8.056 33.021 1.00 51.52 71 PHE A C 1
ATOM 528 O O . PHE A 1 71 ? -16.123 -7.730 33.261 1.00 49.70 71 PHE A O 1
ATOM 536 N N . SER A 1 80 ? -24.114 -5.816 37.295 1.00 54.26 80 SER A N 1
ATOM 537 C CA . SER A 1 80 ? -23.294 -6.945 37.725 1.00 55.92 80 SER A CA 1
ATOM 538 C C . SER A 1 80 ? -22.095 -7.135 36.800 1.00 56.53 80 SER A C 1
ATOM 539 O O . SER A 1 80 ? -20.993 -7.460 37.248 1.00 62.18 80 SER A O 1
ATOM 541 N N . VAL A 1 81 ? -22.318 -6.930 35.506 1.00 52.05 81 VAL A N 1
ATOM 542 C CA . VAL A 1 81 ? -21.274 -7.116 34.503 1.00 47.57 81 VAL A CA 1
ATOM 543 C C . VAL A 1 81 ? -20.756 -5.753 34.050 1.00 35.21 81 VAL A C 1
ATOM 544 O O . VAL A 1 81 ? -21.544 -4.827 33.881 1.00 38.84 81 VAL A O 1
ATOM 548 N N . VAL A 1 82 ? -19.443 -5.622 33.879 1.00 37.63 82 VAL A N 1
ATOM 549 C CA . VAL A 1 82 ? -18.849 -4.347 33.469 1.00 31.88 82 VAL A CA 1
ATOM 550 C C . VAL A 1 82 ? -18.275 -4.421 32.045 1.00 28.62 82 VAL A C 1
ATOM 551 O O . VAL A 1 82 ? -17.621 -5.391 31.667 1.00 31.12 82 VAL A O 1
ATOM 555 N N . TYR A 1 83 ? -18.558 -3.398 31.248 1.00 25.42 83 TYR A N 1
ATOM 556 C CA . TYR A 1 83 ? -18.091 -3.363 29.861 1.00 24.88 83 TYR A CA 1
ATOM 557 C C . TYR A 1 83 ? -16.966 -2.359 29.726 1.00 27.15 83 TYR A C 1
ATOM 558 O O . TYR A 1 83 ? -17.010 -1.301 30.346 1.00 25.48 83 TYR A O 1
ATOM 567 N N . LEU A 1 84 ? -15.960 -2.697 28.927 1.00 22.92 84 LEU A N 1
ATOM 568 C CA . LEU A 1 84 ? -14.876 -1.774 28.625 1.00 23.81 84 LEU A CA 1
ATOM 569 C C . LEU A 1 84 ? -15.047 -1.293 27.189 1.00 22.09 84 LEU A C 1
ATOM 570 O O . LEU A 1 84 ? -15.293 -2.098 26.288 1.00 23.11 84 LEU A O 1
ATOM 575 N N . TYR A 1 85 ? -14.951 0.014 26.986 1.00 19.15 85 TYR A N 1
ATOM 576 C CA . TYR A 1 85 ? -14.996 0.567 25.636 1.00 18.76 85 TYR A CA 1
ATOM 577 C C . TYR A 1 85 ? -13.723 1.335 25.377 1.00 19.91 85 TYR A C 1
ATOM 578 O O . TYR A 1 85 ? -13.388 2.224 26.156 1.00 20.11 85 TYR A O 1
ATOM 587 N N . PHE A 1 86 ? -13.038 1.056 24.271 1.00 16.98 86 PHE A N 1
ATOM 588 C CA . PHE A 1 86 ? -11.971 1.958 23.869 1.00 18.04 86 PHE A CA 1
ATOM 589 C C . PHE A 1 86 ? -12.521 3.097 23.015 1.00 19.59 86 PHE A C 1
ATOM 590 O O . PHE A 1 86 ? -13.494 2.925 22.267 1.00 21.08 86 PHE A O 1
ATOM 598 N N . ILE A 1 87 ? -11.879 4.254 23.113 1.00 17.26 87 ILE A N 1
ATOM 599 C CA . ILE A 1 87 ? -12.265 5.394 22.275 1.00 16.63 87 ILE A CA 1
ATOM 600 C C . ILE A 1 87 ? -11.790 5.073 20.849 1.00 18.77 87 ILE A C 1
ATOM 601 O O . ILE A 1 87 ? -10.691 4.550 20.664 1.00 20.89 87 ILE A O 1
ATOM 606 N N . GLN A 1 88 ? -12.617 5.364 19.849 1.00 18.11 88 GLN A N 1
ATOM 607 C CA . GLN A 1 88 ? -12.269 4.984 18.479 1.00 18.52 88 GLN A CA 1
ATOM 608 C C . GLN A 1 88 ? -10.966 5.637 18.011 1.00 24.85 88 GLN A C 1
ATOM 609 O O . GLN A 1 88 ? -10.710 6.830 18.257 1.00 21.17 88 GLN A O 1
ATOM 615 N N . ASN A 1 89 ? -10.140 4.808 17.374 1.00 23.35 89 ASN A N 1
ATOM 616 C CA . ASN A 1 89 ? -8.874 5.190 16.752 1.00 28.71 89 ASN A CA 1
ATOM 617 C C . ASN A 1 89 ? -7.767 5.648 17.722 1.00 29.33 89 ASN A C 1
ATOM 618 O O . ASN A 1 89 ? -6.809 6.292 17.310 1.00 30.79 89 ASN A O 1
ATOM 623 N N . ILE A 1 90 ? -7.888 5.299 19.000 1.00 22.99 90 ILE A N 1
ATOM 624 C CA . ILE A 1 90 ? -6.816 5.562 19.967 1.00 25.93 90 ILE A CA 1
ATOM 625 C C . ILE A 1 90 ? -5.595 4.710 19.630 1.00 24.08 90 ILE A C 1
ATOM 626 O O . ILE A 1 90 ? -5.748 3.574 19.196 1.00 25.29 90 ILE A O 1
ATOM 631 N N . SER A 1 91 ? -4.392 5.263 19.804 1.00 28.75 91 SER A N 1
ATOM 632 C CA . SER A 1 91 ? -3.164 4.535 19.490 1.00 33.33 91 SER A CA 1
ATOM 633 C C . SER A 1 91 ? -3.026 3.254 20.303 1.00 32.30 91 SER A C 1
ATOM 634 O O . SER A 1 91 ? -3.512 3.154 21.438 1.00 27.22 91 SER A O 1
ATOM 637 N N . SER A 1 92 ? -2.374 2.263 19.705 1.00 29.49 92 SER A N 1
ATOM 638 C CA . SER A 1 92 ? -2.169 0.991 20.365 1.00 31.22 92 SER A CA 1
ATOM 639 C C . SER A 1 92 ? -1.298 1.146 21.606 1.00 28.06 92 SER A C 1
ATOM 640 O O . SER A 1 92 ? -1.487 0.425 22.582 1.00 27.05 92 SER A O 1
ATOM 643 N N . LEU A 1 93 ? -0.354 2.081 21.571 1.00 26.42 93 LEU A N 1
ATOM 644 C CA . LEU A 1 93 ? 0.480 2.353 22.735 1.00 26.38 93 LEU A CA 1
ATOM 645 C C . LEU A 1 93 ? -0.357 2.779 23.942 1.00 27.75 93 LEU A C 1
ATOM 646 O O . LEU A 1 93 ? -0.185 2.265 25.059 1.00 24.17 93 LEU A O 1
ATOM 651 N N . ASN A 1 94 ? -1.276 3.710 23.710 1.00 25.47 94 ASN A N 1
ATOM 652 C CA . ASN A 1 94 ? -2.168 4.172 24.771 1.00 29.04 94 ASN A CA 1
ATOM 653 C C . ASN A 1 94 ? -3.120 3.073 25.242 1.00 26.75 94 ASN A C 1
ATOM 654 O O . ASN A 1 94 ? -3.429 2.967 26.427 1.00 23.57 94 ASN A O 1
ATOM 659 N N . ARG A 1 95 ? -3.565 2.245 24.308 1.00 22.59 95 ARG A N 1
ATOM 660 C CA . ARG A 1 95 ? -4.385 1.107 24.664 1.00 26.20 95 ARG A CA 1
ATOM 661 C C . ARG A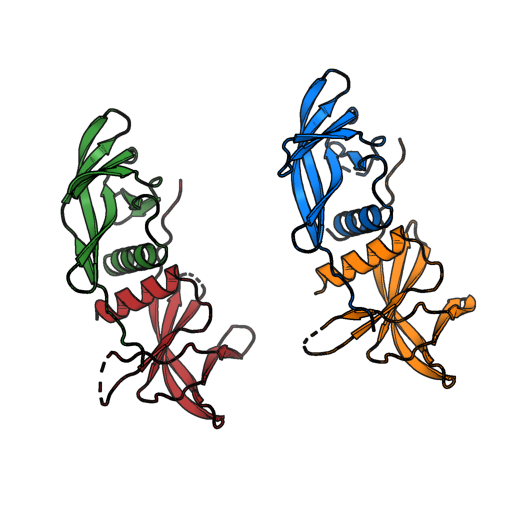 1 95 ? -3.643 0.182 25.613 1.00 26.37 95 ARG A C 1
ATOM 662 O O . ARG A 1 95 ? -4.207 -0.304 26.593 1.00 22.79 95 ARG A O 1
ATOM 670 N N . GLY A 1 96 ? -2.384 -0.083 25.275 1.00 22.02 96 GLY A N 1
ATOM 671 C CA . GLY A 1 96 ? -1.527 -0.945 26.085 1.00 23.96 96 GLY A CA 1
ATOM 672 C C . GLY A 1 96 ? -1.364 -0.419 27.498 1.00 23.83 96 GLY A C 1
ATOM 673 O O . GLY A 1 96 ? -1.428 -1.178 28.476 1.00 25.61 96 GLY A O 1
ATOM 674 N N . MET A 1 97 ? -1.155 0.889 27.612 1.00 25.99 97 MET A N 1
ATOM 675 C CA . MET A 1 97 ? -1.013 1.528 28.925 1.00 25.68 97 MET A CA 1
ATOM 676 C C . MET A 1 97 ? -2.230 1.243 29.803 1.00 28.46 97 MET A C 1
ATOM 677 O O . MET A 1 97 ? -2.119 0.865 30.983 1.00 24.86 97 MET A O 1
ATOM 682 N N . VAL A 1 98 ? -3.410 1.400 29.217 1.00 22.61 98 VAL A N 1
ATOM 683 C CA . VAL A 1 98 ? -4.632 1.249 29.986 1.00 23.41 98 VAL A CA 1
ATOM 684 C C . VAL A 1 98 ? -4.920 -0.217 30.319 1.00 27.56 98 VAL A C 1
ATOM 685 O O . VAL A 1 98 ? -5.365 -0.531 31.424 1.00 26.68 98 VAL A O 1
ATOM 689 N N . ILE A 1 99 ? -4.627 -1.121 29.387 1.00 25.38 99 ILE A N 1
ATOM 690 C CA . ILE A 1 99 ? -4.862 -2.537 29.635 1.00 25.13 99 ILE A CA 1
ATOM 691 C C . ILE A 1 99 ? -4.005 -2.996 30.808 1.00 30.96 99 ILE A C 1
ATOM 692 O O . ILE A 1 99 ? -4.490 -3.688 31.699 1.00 34.01 99 ILE A O 1
ATOM 697 N N . GLY A 1 100 ? -2.744 -2.571 30.821 1.00 29.08 100 GLY A N 1
ATOM 698 C CA . GLY A 1 100 ? -1.839 -2.892 31.914 1.00 35.20 100 GLY A CA 1
ATOM 699 C C . GLY A 1 100 ? -2.306 -2.350 33.249 1.00 37.01 100 GLY A C 1
ATOM 700 O O . GLY A 1 100 ? -2.197 -3.016 34.283 1.00 37.19 100 GLY A O 1
ATOM 701 N N . HIS A 1 101 ? -2.835 -1.133 33.224 1.00 35.00 101 HIS A N 1
ATOM 702 C CA . HIS A 1 101 ? -3.333 -0.494 34.432 1.00 33.04 101 HIS A CA 1
ATOM 703 C C . HIS A 1 101 ? -4.509 -1.258 35.024 1.00 40.28 101 HIS A C 1
ATOM 704 O O . HIS A 1 101 ? -4.556 -1.490 36.231 1.00 42.29 101 HIS A O 1
ATOM 711 N N . ILE A 1 102 ? -5.457 -1.644 34.177 1.00 33.64 102 ILE A N 1
ATOM 712 C CA . ILE A 1 102 ? -6.636 -2.377 34.632 1.00 41.40 102 ILE A CA 1
ATOM 713 C C . ILE A 1 102 ? -6.245 -3.752 35.185 1.00 46.80 102 ILE A C 1
ATOM 714 O O . ILE A 1 102 ? -6.760 -4.184 36.217 1.00 50.49 102 ILE A O 1
ATOM 719 N N . SER A 1 103 ? -5.310 -4.418 34.510 1.00 43.46 103 SER A N 1
ATOM 720 C CA . SER A 1 103 ? -4.805 -5.714 34.955 1.00 47.19 103 SER A CA 1
ATOM 721 C C . SER A 1 103 ? -4.025 -5.634 36.266 1.00 50.20 103 SER A C 1
ATOM 722 O O . SER A 1 103 ? -4.151 -6.503 37.129 1.00 52.22 103 SER A O 1
ATOM 725 N N . GLU A 1 104 ? -3.205 -4.598 36.406 1.00 48.16 104 GLU A N 1
ATOM 726 C CA . GLU A 1 104 ? -2.335 -4.470 37.569 1.00 51.52 104 GLU A CA 1
ATOM 727 C C . GLU A 1 104 ? -3.050 -3.804 38.739 1.00 53.83 104 GLU A C 1
ATOM 728 O O . GLU A 1 104 ? -2.409 -3.260 39.639 1.00 58.20 104 GLU A O 1
ATOM 730 N N . THR A 1 105 ? -4.380 -3.839 38.719 1.00 56.80 105 THR A N 1
ATOM 731 C CA . THR A 1 105 ? -5.181 -3.380 39.852 1.00 56.11 105 THR A CA 1
ATOM 732 C C . THR A 1 105 ? -6.366 -4.317 40.067 1.00 54.86 105 THR A C 1
ATOM 733 O O . THR A 1 105 ? -6.767 -5.043 39.157 1.00 56.92 105 THR A O 1
ATOM 737 N N . ASN B 1 1 ? -19.644 -8.705 22.987 1.00 54.23 1 ASN B N 1
ATOM 738 C CA . ASN B 1 1 ? -19.250 -10.025 22.497 1.00 54.58 1 ASN B CA 1
ATOM 739 C C . ASN B 1 1 ? -17.758 -10.297 22.662 1.00 52.58 1 ASN B C 1
ATOM 740 O O . ASN B 1 1 ? -17.355 -11.255 23.335 1.00 53.79 1 ASN B O 1
ATOM 745 N N . ASN B 1 2 ? -16.934 -9.462 22.035 1.00 50.42 2 ASN B N 1
ATOM 746 C CA . ASN B 1 2 ? -15.485 -9.606 22.139 1.00 49.88 2 ASN B CA 1
ATOM 747 C C . ASN B 1 2 ? -15.043 -9.513 23.590 1.00 50.48 2 ASN B C 1
ATOM 748 O O . ASN B 1 2 ? -15.084 -8.439 24.192 1.00 49.70 2 ASN B O 1
ATOM 753 N N . GLU B 1 3 ? -14.603 -10.635 24.149 1.00 51.71 3 GLU B N 1
ATOM 754 C CA . GLU B 1 3 ? -14.138 -10.645 25.530 1.00 54.10 3 GLU B CA 1
ATOM 755 C C . GLU B 1 3 ? -12.733 -10.048 25.629 1.00 52.01 3 GLU B C 1
ATOM 756 O O . GLU B 1 3 ? -11.895 -10.243 24.748 1.00 52.92 3 GLU B O 1
ATOM 762 N N . LEU B 1 4 ? -12.490 -9.302 26.700 1.00 51.37 4 LEU B N 1
ATOM 763 C CA . LEU B 1 4 ? -11.194 -8.683 26.925 1.00 50.18 4 LEU B CA 1
ATOM 764 C C . LEU B 1 4 ? -10.253 -9.634 27.667 1.00 51.34 4 LEU B C 1
ATOM 765 O O . LEU B 1 4 ? -10.567 -10.101 28.762 1.00 49.67 4 LEU B O 1
ATOM 770 N N . CYS B 1 5 ? -9.111 -9.924 27.048 1.00 52.56 5 CYS B N 1
ATOM 771 C CA . CYS B 1 5 ? -8.060 -10.725 27.671 1.00 53.36 5 CYS B CA 1
ATOM 772 C C . CYS B 1 5 ? -7.072 -9.821 28.390 1.00 47.36 5 CYS B C 1
ATOM 773 O O . CYS B 1 5 ? -6.291 -9.109 27.750 1.00 47.32 5 CYS B O 1
ATOM 776 N N . LEU B 1 6 ? -7.099 -9.836 29.715 1.00 45.52 6 LEU B N 1
ATOM 777 C CA . LEU B 1 6 ? -6.179 -8.993 30.461 1.00 44.85 6 LEU B CA 1
ATOM 778 C C . LEU B 1 6 ? -4.754 -9.483 30.239 1.00 43.35 6 LEU B C 1
ATOM 779 O O . LEU B 1 6 ? -4.502 -10.678 30.103 1.00 42.21 6 LEU B O 1
ATOM 784 N N . ARG B 1 7 ? -3.834 -8.539 30.142 1.00 41.63 7 ARG B N 1
ATOM 785 C CA . ARG B 1 7 ? -2.436 -8.877 29.968 1.00 38.66 7 ARG B CA 1
ATOM 786 C C . ARG B 1 7 ? -1.689 -8.490 31.229 1.00 37.91 7 ARG B C 1
ATOM 787 O O . ARG B 1 7 ? -2.054 -7.535 31.905 1.00 38.12 7 ARG B O 1
ATOM 795 N N . ASN B 1 8 ? -0.650 -9.241 31.563 1.00 34.78 8 ASN B N 1
ATOM 796 C CA . ASN B 1 8 ? 0.160 -8.894 32.708 1.00 34.30 8 ASN B CA 1
ATOM 797 C C . ASN B 1 8 ? 1.602 -8.705 32.287 1.00 30.47 8 ASN B C 1
ATOM 798 O O . ASN B 1 8 ? 2.004 -9.153 31.210 1.00 31.39 8 ASN B O 1
ATOM 803 N N . VAL B 1 9 ? 2.358 -8.015 33.127 1.00 27.64 9 VAL B N 1
ATOM 804 C CA . VAL B 1 9 ? 3.802 -7.923 32.964 1.00 27.50 9 VAL B CA 1
ATOM 805 C C . VAL B 1 9 ? 4.488 -8.618 34.146 1.00 31.99 9 VAL B C 1
ATOM 806 O O . VAL B 1 9 ? 4.162 -8.356 35.305 1.00 30.76 9 VAL B O 1
ATOM 810 N N . PHE B 1 10 ? 5.434 -9.511 33.874 1.00 29.39 10 PHE B N 1
ATOM 811 C CA . PHE B 1 10 ? 6.264 -9.991 34.966 1.00 31.19 10 PHE B CA 1
ATOM 812 C C . PHE B 1 10 ? 7.712 -9.944 34.517 1.00 25.78 10 PHE B C 1
ATOM 813 O O . PHE B 1 10 ? 8.010 -10.012 33.325 1.00 26.83 10 PHE B O 1
ATOM 821 N N . THR B 1 11 ? 8.598 -9.813 35.488 1.00 25.46 11 THR B N 1
ATOM 822 C CA . THR B 1 11 ? 10.009 -9.604 35.217 1.00 22.49 11 THR B CA 1
ATOM 823 C C . THR B 1 11 ? 10.872 -10.763 35.691 1.00 26.86 11 THR B C 1
ATOM 824 O O . THR B 1 11 ? 10.610 -11.369 36.731 1.00 27.62 11 THR B O 1
ATOM 828 N N . ALA B 1 12 ? 11.897 -11.078 34.911 1.00 22.83 12 ALA B N 1
ATOM 829 C CA . ALA B 1 12 ? 12.905 -12.043 35.330 1.00 24.50 12 ALA B CA 1
ATOM 830 C C . ALA B 1 12 ? 14.266 -11.602 34.809 1.00 23.71 12 ALA B C 1
ATOM 831 O O . ALA B 1 12 ? 14.530 -10.421 34.719 1.00 22.94 12 ALA B O 1
ATOM 833 N N . GLN B 1 13 ? 15.142 -12.540 34.473 1.00 22.83 13 GLN B N 1
ATOM 834 C CA . GLN B 1 13 ? 16.466 -12.155 34.012 1.00 22.60 13 GLN B CA 1
ATOM 835 C C . GLN B 1 13 ? 16.834 -12.865 32.728 1.00 25.20 13 GLN B C 1
ATOM 836 O O . GLN B 1 13 ? 16.474 -14.012 32.522 1.00 27.43 13 GLN B O 1
ATOM 842 N N . ASN B 1 14 ? 17.569 -12.181 31.868 1.00 23.18 14 ASN B N 1
ATOM 843 C CA . ASN B 1 14 ? 18.106 -12.817 30.672 1.00 24.75 14 ASN B CA 1
ATOM 844 C C . ASN B 1 14 ? 19.578 -12.443 30.517 1.00 23.80 14 ASN B C 1
ATOM 845 O O . ASN B 1 14 ? 20.095 -11.593 31.241 1.00 25.68 14 ASN B O 1
ATOM 850 N N . THR B 1 15 ? 20.243 -13.073 29.562 1.00 23.66 15 THR B N 1
ATOM 851 C CA . THR B 1 15 ? 21.613 -12.726 29.237 1.00 22.24 15 THR B CA 1
ATOM 852 C C . THR B 1 15 ? 21.612 -11.932 27.944 1.00 22.63 15 THR B C 1
ATOM 853 O O . THR B 1 15 ? 21.012 -12.353 26.953 1.00 25.90 15 THR B O 1
ATOM 857 N N . ALA B 1 16 ? 22.261 -10.775 27.967 1.00 23.43 16 ALA B N 1
ATOM 858 C CA . ALA B 1 16 ? 22.371 -9.934 26.794 1.00 23.08 16 ALA B CA 1
ATOM 859 C C . ALA B 1 16 ? 23.824 -9.871 26.343 1.00 24.81 16 ALA B C 1
ATOM 860 O O . ALA B 1 16 ? 24.747 -10.188 27.103 1.00 25.09 16 ALA B O 1
ATOM 862 N N . GLN B 1 17 ? 24.015 -9.445 25.102 1.00 25.35 17 GLN B N 1
ATOM 863 C CA . GLN B 1 17 ? 25.323 -9.389 24.479 1.00 26.45 17 GLN B CA 1
ATOM 864 C C . GLN B 1 17 ? 25.535 -7.966 23.986 1.00 25.91 17 GLN B C 1
ATOM 865 O O . GLN B 1 17 ? 24.614 -7.375 23.406 1.00 25.04 17 GLN B O 1
ATOM 871 N N . ASP B 1 18 ? 26.714 -7.393 24.215 1.00 24.47 18 ASP B N 1
ATOM 872 C CA . ASP B 1 18 ? 26.958 -6.054 23.685 1.00 28.55 18 ASP B CA 1
ATOM 873 C C . ASP B 1 18 ? 27.652 -6.126 22.326 1.00 29.09 18 ASP B C 1
ATOM 874 O O . ASP B 1 18 ? 27.850 -7.208 21.780 1.00 32.05 18 ASP B O 1
ATOM 879 N N . PHE B 1 19 ? 28.018 -4.971 21.783 1.00 32.50 19 PHE B N 1
ATOM 880 C CA . PHE B 1 19 ? 28.580 -4.938 20.443 1.00 36.01 19 PHE B CA 1
ATOM 881 C C . PHE B 1 19 ? 29.948 -5.618 20.393 1.00 41.03 19 PHE B C 1
ATOM 882 O O . PHE B 1 19 ? 30.373 -6.087 19.336 1.00 42.65 19 PHE B O 1
ATOM 890 N N . ASN B 1 20 ? 30.603 -5.714 21.548 1.00 36.47 20 ASN B N 1
ATOM 891 C CA . ASN B 1 20 ? 31.851 -6.468 21.694 1.00 35.82 20 ASN B CA 1
ATOM 892 C C . ASN B 1 20 ? 31.662 -7.980 21.713 1.00 39.43 20 ASN B C 1
ATOM 893 O O . ASN B 1 20 ? 32.626 -8.742 21.615 1.00 41.73 20 ASN B O 1
ATOM 898 N N . GLY B 1 21 ? 30.423 -8.417 21.890 1.00 37.61 21 GLY B N 1
ATOM 899 C CA . GLY B 1 21 ? 30.144 -9.828 22.049 1.00 34.79 21 GLY B CA 1
ATOM 900 C C . GLY B 1 21 ? 30.222 -10.258 23.499 1.00 35.09 21 GLY B C 1
ATOM 901 O O . GLY B 1 21 ? 30.150 -11.444 23.801 1.00 40.68 21 GLY B O 1
ATOM 902 N N . ASN B 1 22 ? 30.370 -9.294 24.403 1.00 28.40 22 ASN B N 1
ATOM 903 C CA . ASN B 1 22 ? 30.481 -9.602 25.823 1.00 29.28 22 ASN B CA 1
ATOM 904 C C . ASN B 1 22 ? 29.123 -9.664 26.491 1.00 31.61 22 ASN B C 1
ATOM 905 O O . ASN B 1 22 ? 28.258 -8.834 26.227 1.00 30.39 22 ASN B O 1
ATOM 910 N N . GLU B 1 23 ? 28.963 -10.646 27.367 1.00 27.52 23 GLU B N 1
ATOM 911 C CA . GLU B 1 23 ? 27.666 -10.982 27.961 1.00 30.41 23 GLU B CA 1
ATOM 912 C C . GLU B 1 23 ? 27.437 -10.393 29.340 1.00 29.66 23 GLU B C 1
ATOM 913 O O . GLU B 1 23 ? 28.373 -10.231 30.111 1.00 31.34 23 GLU B O 1
ATOM 919 N N . SER B 1 24 ? 26.182 -10.093 29.663 1.00 25.05 24 SER B N 1
ATOM 920 C CA . SER B 1 24 ? 25.849 -9.640 31.003 1.00 25.48 24 SER B CA 1
ATOM 921 C C . SER B 1 24 ? 24.394 -9.964 31.304 1.00 24.77 24 SER B C 1
ATOM 922 O O . SER B 1 24 ? 23.595 -10.144 30.391 1.00 23.45 24 SER B O 1
ATOM 925 N N . THR B 1 25 ? 24.064 -10.061 32.587 1.00 25.62 25 THR B N 1
ATOM 926 C CA . THR B 1 25 ? 22.701 -10.380 32.980 1.00 24.75 25 THR B CA 1
ATOM 927 C C . THR B 1 25 ? 21.865 -9.107 32.999 1.00 26.31 25 THR B C 1
ATOM 928 O O . THR B 1 25 ? 22.325 -8.056 33.463 1.00 25.63 25 THR B O 1
ATOM 932 N N . VAL B 1 26 ? 20.645 -9.194 32.476 1.00 21.15 26 VAL B N 1
ATOM 933 C CA . VAL B 1 26 ? 19.750 -8.040 32.415 1.00 22.98 26 VAL B CA 1
ATOM 934 C C . VAL B 1 26 ? 18.374 -8.371 33.000 1.00 22.35 26 VAL B C 1
ATOM 935 O O . VAL B 1 26 ? 17.984 -9.531 33.073 1.00 21.85 26 VAL B O 1
ATOM 939 N N . LYS B 1 27 ? 17.651 -7.343 33.427 1.00 22.38 27 LYS B N 1
ATOM 940 C CA . LYS B 1 27 ? 16.276 -7.498 33.872 1.00 20.37 27 LYS B CA 1
ATOM 941 C C . LYS B 1 27 ? 15.365 -7.580 32.661 1.00 23.86 27 LYS B C 1
ATOM 942 O O . LYS B 1 27 ? 15.424 -6.713 31.785 1.00 21.30 27 LYS B O 1
ATOM 948 N N . SER B 1 28 ? 14.529 -8.611 32.600 1.00 20.07 28 SER B N 1
ATOM 949 C CA . SER B 1 28 ? 13.671 -8.797 31.432 1.00 19.37 28 SER B CA 1
ATOM 950 C C . SER B 1 28 ? 12.203 -8.570 31.746 1.00 22.73 28 SER B C 1
ATOM 951 O O . SER B 1 28 ? 11.725 -8.929 32.820 1.00 23.18 28 SER B O 1
ATOM 954 N N . PHE B 1 29 ? 11.484 -7.999 30.780 1.00 20.19 29 PHE B N 1
ATOM 955 C CA . PHE B 1 29 ? 10.063 -7.688 30.926 1.00 19.33 29 PHE B CA 1
ATOM 956 C C . PHE B 1 29 ? 9.270 -8.531 29.948 1.00 19.67 29 PHE B C 1
ATOM 957 O O . PHE B 1 29 ? 9.449 -8.428 28.740 1.00 19.95 29 PHE B O 1
ATOM 965 N N . TYR B 1 30 ? 8.406 -9.381 30.483 1.00 19.43 30 TYR B N 1
ATOM 966 C CA . TYR B 1 30 ? 7.565 -10.226 29.657 1.00 22.27 30 TYR B CA 1
ATOM 967 C C . TYR B 1 30 ? 6.121 -9.743 29.723 1.00 22.79 30 TYR B C 1
ATOM 968 O O . TYR B 1 30 ? 5.656 -9.336 30.773 1.00 24.61 30 TYR B O 1
ATOM 977 N N . VAL B 1 31 ? 5.425 -9.793 28.595 1.00 23.08 31 VAL B N 1
ATOM 978 C CA . VAL B 1 31 ? 3.982 -9.610 28.616 1.00 24.56 31 VAL B CA 1
ATOM 979 C C . VAL B 1 31 ? 3.351 -10.988 28.488 1.00 23.77 31 VAL B C 1
ATOM 980 O O . VAL B 1 31 ? 3.710 -11.758 27.600 1.00 24.97 31 VAL B O 1
ATOM 984 N N . THR B 1 32 ? 2.417 -11.285 29.381 1.00 28.57 32 THR B N 1
ATOM 985 C CA . THR B 1 32 ? 1.683 -12.538 29.329 1.00 30.20 32 THR B CA 1
ATOM 986 C C . THR B 1 32 ? 0.249 -12.297 28.885 1.00 31.64 32 THR B C 1
ATOM 987 O O . THR B 1 32 ? -0.356 -11.281 29.234 1.00 31.82 32 THR B O 1
ATOM 991 N N . ARG B 1 33 ? -0.278 -13.258 28.137 1.00 30.54 33 ARG B N 1
ATOM 992 C CA . ARG B 1 33 ? -1.666 -13.238 27.687 1.00 35.58 33 ARG B CA 1
ATOM 993 C C . ARG B 1 33 ? -2.079 -14.641 27.270 1.00 32.86 33 ARG B C 1
ATOM 994 O O . ARG B 1 33 ? -1.370 -15.299 26.509 1.00 36.06 33 ARG B O 1
ATOM 1002 N N . THR B 1 34 ? -3.228 -15.089 27.772 1.00 42.53 34 THR B N 1
ATOM 1003 C CA . THR B 1 34 ? -3.774 -16.397 27.415 1.00 39.83 34 THR B CA 1
ATOM 1004 C C . THR B 1 34 ? -2.758 -17.517 27.665 1.00 40.68 34 THR B C 1
ATOM 1005 O O . THR B 1 34 ? -2.547 -18.375 26.810 1.00 43.59 34 THR B O 1
ATOM 1007 N N . GLY B 1 35 ? -2.113 -17.481 28.826 1.00 40.83 35 GLY B N 1
ATOM 1008 C CA . GLY B 1 35 ? -1.140 -18.498 29.196 1.00 39.88 35 GLY B CA 1
ATOM 1009 C C . GLY B 1 35 ? 0.146 -18.555 28.380 1.00 40.32 35 GLY B C 1
ATOM 1010 O O . GLY B 1 35 ? 0.890 -19.533 28.465 1.00 36.08 35 GLY B O 1
ATOM 1011 N N . LYS B 1 36 ? 0.415 -17.520 27.588 1.00 36.57 36 LYS B N 1
ATOM 1012 C CA . LYS B 1 36 ? 1.655 -17.450 26.818 1.00 33.96 36 LYS B CA 1
ATOM 1013 C C . LYS B 1 36 ? 2.423 -16.184 27.173 1.00 30.07 36 LYS B C 1
ATOM 1014 O O . LYS B 1 36 ? 1.817 -15.182 27.540 1.00 30.52 36 LYS B O 1
ATOM 1016 N N . LYS B 1 37 ? 3.746 -16.223 27.052 1.00 29.83 37 LYS B N 1
ATOM 1017 C CA . LYS B 1 37 ? 4.542 -15.033 27.351 1.00 27.51 37 LYS B CA 1
ATOM 1018 C C . LYS B 1 37 ? 5.383 -14.599 26.158 1.00 23.78 37 LYS B C 1
ATOM 1019 O O . LYS B 1 37 ? 5.749 -15.413 25.301 1.00 27.43 37 LYS B O 1
ATOM 1025 N N . ILE B 1 38 ? 5.698 -13.304 26.103 1.00 25.71 38 ILE B N 1
ATOM 1026 C CA . ILE B 1 38 ? 6.551 -12.780 25.043 1.00 24.15 38 ILE B CA 1
ATOM 1027 C C . ILE B 1 38 ? 7.558 -11.795 25.654 1.00 21.33 38 ILE B C 1
ATOM 1028 O O . ILE B 1 38 ? 7.194 -10.967 26.480 1.00 20.50 38 ILE B O 1
ATOM 1033 N N . LEU B 1 39 ? 8.826 -11.916 25.283 1.00 24.85 39 LEU B N 1
ATOM 1034 C CA . LEU B 1 39 ? 9.832 -10.973 25.778 1.00 21.10 39 LEU B CA 1
ATOM 1035 C C . LEU B 1 39 ? 9.674 -9.639 25.057 1.00 20.88 39 LEU B C 1
ATOM 1036 O O . LEU B 1 39 ? 9.784 -9.578 23.838 1.00 24.75 39 LEU B O 1
ATOM 1041 N N . VAL B 1 40 ? 9.415 -8.581 25.814 1.00 18.07 40 VAL B N 1
ATOM 1042 C CA . VAL B 1 40 ? 9.140 -7.263 25.225 1.00 18.81 40 VAL B CA 1
ATOM 1043 C C . VAL B 1 40 ? 10.270 -6.255 25.401 1.00 20.46 40 VAL B C 1
ATOM 1044 O O . VAL B 1 40 ? 10.552 -5.463 24.496 1.00 20.53 40 VAL B O 1
ATOM 1048 N N . ALA B 1 41 ? 10.920 -6.278 26.561 1.00 17.74 41 ALA B N 1
ATOM 1049 C CA . ALA B 1 41 ? 11.973 -5.301 26.857 1.00 18.13 41 ALA B CA 1
ATOM 1050 C C . ALA B 1 41 ? 12.974 -5.802 27.882 1.00 19.41 41 ALA B C 1
ATOM 1051 O O . ALA B 1 41 ? 12.688 -6.732 28.646 1.00 19.38 41 ALA B O 1
ATOM 1053 N N . ILE B 1 42 ? 14.152 -5.170 27.913 1.00 20.63 42 ILE B N 1
ATOM 1054 C CA . ILE B 1 42 ? 15.101 -5.411 28.989 1.00 16.82 42 ILE B CA 1
ATOM 1055 C C . ILE B 1 42 ? 15.580 -4.076 29.526 1.00 20.37 42 ILE B C 1
ATOM 1056 O O . ILE B 1 42 ? 15.524 -3.068 28.813 1.00 17.78 42 ILE B O 1
ATOM 1061 N N . THR B 1 43 ? 16.007 -4.065 30.786 1.00 19.52 43 THR B N 1
ATOM 1062 C CA . THR B 1 43 ? 16.731 -2.917 31.328 1.00 21.24 43 THR B CA 1
ATOM 1063 C C . THR B 1 43 ? 18.086 -3.330 31.881 1.00 22.16 43 THR B C 1
ATOM 1064 O O . THR B 1 43 ? 18.295 -4.461 32.315 1.00 21.47 43 THR B O 1
ATOM 1068 N N . SER B 1 44 ? 19.018 -2.388 31.828 1.00 20.63 44 SER B N 1
ATOM 1069 C CA . SER B 1 44 ? 20.410 -2.639 32.164 1.00 21.51 44 SER B CA 1
ATOM 1070 C C . SER B 1 44 ? 21.062 -1.315 32.506 1.00 22.57 44 SER B C 1
ATOM 1071 O O . SER B 1 44 ? 20.598 -0.281 32.059 1.00 23.48 44 SER B O 1
ATOM 1074 N N . THR B 1 45 ? 22.147 -1.345 33.271 1.00 27.69 45 THR B N 1
ATOM 1075 C CA . THR B 1 45 ? 22.922 -0.133 33.478 1.00 26.99 45 THR B CA 1
ATOM 1076 C C . THR B 1 45 ? 23.889 0.086 32.307 1.00 27.78 45 THR B C 1
ATOM 1077 O O . THR B 1 45 ? 24.518 1.141 32.202 1.00 27.16 45 THR B O 1
ATOM 1081 N N . LYS B 1 46 ? 23.999 -0.899 31.421 1.00 23.60 46 LYS B N 1
ATOM 1082 C CA . LYS B 1 46 ? 24.895 -0.785 30.261 1.00 24.49 46 LYS B CA 1
ATOM 1083 C C . LYS B 1 46 ? 24.168 -0.105 29.105 1.00 27.43 46 LYS B C 1
ATOM 1084 O O . LYS B 1 46 ? 22.996 -0.415 28.844 1.00 23.99 46 LYS B O 1
ATOM 1090 N N . ASP B 1 47 ? 24.852 0.799 28.402 1.00 25.18 47 ASP B N 1
ATOM 1091 C CA . ASP B 1 47 ? 24.213 1.520 27.302 1.00 27.05 47 ASP B CA 1
ATOM 1092 C C . ASP B 1 47 ? 24.560 0.945 25.925 1.00 24.63 47 ASP B C 1
ATOM 1093 O O . ASP B 1 47 ? 24.130 1.483 24.903 1.00 28.14 47 ASP B O 1
ATOM 1098 N N . ASN B 1 48 ? 25.292 -0.168 25.901 1.00 24.09 48 ASN B N 1
ATOM 1099 C CA . ASN B 1 48 ? 25.809 -0.704 24.645 1.00 27.36 48 ASN B CA 1
ATOM 1100 C C . ASN B 1 48 ? 25.320 -2.103 24.291 1.00 25.80 48 ASN B C 1
ATOM 1101 O O . ASN B 1 48 ? 26.003 -2.829 23.570 1.00 23.89 48 ASN B O 1
ATOM 1106 N N . LEU B 1 49 ? 24.136 -2.483 24.765 1.00 22.30 49 LEU B N 1
ATOM 1107 C CA . LEU B 1 49 ? 23.631 -3.817 24.460 1.00 20.61 49 LEU B CA 1
ATOM 1108 C C . LEU B 1 49 ? 23.110 -3.887 23.022 1.00 23.36 49 LEU B C 1
ATOM 1109 O O . LEU B 1 49 ? 22.480 -2.951 22.525 1.00 24.96 49 LEU B O 1
ATOM 1114 N N . LYS B 1 50 ? 23.363 -5.014 22.367 1.00 24.33 50 LYS B N 1
ATOM 1115 C CA . LYS B 1 50 ? 22.933 -5.201 20.992 1.00 25.54 50 LYS B CA 1
ATOM 1116 C C . LYS B 1 50 ? 21.899 -6.313 20.835 1.00 21.03 50 LYS B C 1
ATOM 1117 O O . LYS B 1 50 ? 20.953 -6.183 20.054 1.00 24.45 50 LYS B O 1
ATOM 1123 N N . THR B 1 51 ? 22.079 -7.413 21.550 1.00 22.13 51 THR B N 1
ATOM 1124 C CA . THR B 1 51 ? 21.159 -8.536 21.425 1.00 21.52 51 THR B CA 1
ATOM 1125 C C . THR B 1 51 ? 20.819 -9.115 22.782 1.00 24.85 51 THR B C 1
ATOM 1126 O O . THR B 1 51 ? 21.501 -8.853 23.777 1.00 21.91 51 THR B O 1
ATOM 1130 N N . VAL B 1 52 ? 19.754 -9.902 22.816 1.00 22.35 52 VAL B N 1
ATOM 1131 C CA . VAL B 1 52 ? 19.391 -10.606 24.036 1.00 22.48 52 VAL B CA 1
ATOM 1132 C C . VAL B 1 52 ? 19.025 -12.034 23.663 1.00 27.68 52 VAL B C 1
ATOM 1133 O O . VAL B 1 52 ? 18.423 -12.289 22.616 1.00 26.78 52 VAL B O 1
ATOM 1137 N N . THR B 1 53 ? 19.451 -12.969 24.494 1.00 27.10 53 THR B N 1
ATOM 1138 C CA . THR B 1 53 ? 19.148 -14.367 24.243 1.00 32.48 53 THR B CA 1
ATOM 1139 C C . THR B 1 53 ? 17.879 -14.758 24.967 1.00 31.47 53 THR B C 1
ATOM 1140 O O . THR B 1 53 ? 17.733 -14.530 26.163 1.00 31.98 53 THR B O 1
ATOM 1144 N N . CYS B 1 54 ? 16.969 -15.356 24.215 1.00 37.93 54 CYS B N 1
ATOM 1145 C CA . CYS B 1 54 ? 15.665 -15.730 24.721 1.00 44.02 54 CYS B CA 1
ATOM 1146 C C . CYS B 1 54 ? 15.507 -17.241 24.611 1.00 44.48 54 CYS B C 1
ATOM 1147 O O . CYS B 1 54 ? 16.120 -17.872 23.753 1.00 46.43 54 CYS B O 1
ATOM 1150 N N . LEU B 1 55 ? 14.721 -17.827 25.500 1.00 44.83 55 LEU B N 1
ATOM 1151 C CA . LEU B 1 55 ? 14.380 -19.235 25.356 1.00 49.20 55 LEU B CA 1
ATOM 1152 C C . LEU B 1 55 ? 12.910 -19.364 25.006 1.00 50.64 55 LEU B C 1
ATOM 1153 O O . LEU B 1 55 ? 12.042 -18.976 25.790 1.00 45.37 55 LEU B O 1
ATOM 1158 N N . THR B 1 56 ? 12.652 -19.901 23.813 1.00 54.54 56 THR B N 1
ATOM 1159 C CA . THR B 1 56 ? 11.306 -19.980 23.253 1.00 54.56 56 THR B CA 1
ATOM 1160 C C . THR B 1 56 ? 10.689 -21.358 23.466 1.00 59.57 56 THR B C 1
ATOM 1161 O O . THR B 1 56 ? 11.062 -22.323 22.801 1.00 57.27 56 THR B O 1
ATOM 1163 N N . THR B 1 58 ? 10.685 -22.985 20.365 1.00 62.11 58 THR B N 1
ATOM 1164 C CA . THR B 1 58 ? 11.654 -23.385 19.351 1.00 62.00 58 THR B CA 1
ATOM 1165 C C . THR B 1 58 ? 13.008 -23.716 19.976 1.00 64.58 58 THR B C 1
ATOM 1166 O O . THR B 1 58 ? 13.800 -24.471 19.405 1.00 66.57 58 THR B O 1
ATOM 1168 N N . GLY B 1 59 ? 13.266 -23.149 21.153 1.00 64.66 59 GLY B N 1
ATOM 1169 C CA . GLY B 1 59 ? 14.549 -23.302 21.817 1.00 58.68 59 GLY B CA 1
ATOM 1170 C C . GLY B 1 59 ? 15.232 -21.967 22.067 1.00 54.74 59 GLY B C 1
ATOM 1171 O O . GLY B 1 59 ? 14.573 -20.971 22.376 1.00 53.08 59 GLY B O 1
ATOM 1172 N N . LYS B 1 60 ? 16.554 -21.949 21.921 1.00 51.34 60 LYS B N 1
ATOM 1173 C CA . LYS B 1 60 ? 17.361 -20.755 22.175 1.00 49.27 60 LYS B CA 1
ATOM 1174 C C . LYS B 1 60 ? 17.417 -19.825 20.966 1.00 48.42 60 LYS B C 1
ATOM 1175 O O . LYS B 1 60 ? 17.772 -20.237 19.859 1.00 46.61 60 LYS B O 1
ATOM 1181 N N . THR B 1 61 ? 17.074 -18.562 21.181 1.00 45.21 61 THR B N 1
ATOM 1182 C CA . THR B 1 61 ? 17.039 -17.603 20.089 1.00 41.85 61 THR B CA 1
ATOM 1183 C C . THR B 1 61 ? 17.640 -16.255 20.475 1.00 37.37 61 THR B C 1
ATOM 1184 O O . THR B 1 61 ? 17.468 -15.781 21.597 1.00 39.71 61 THR B O 1
ATOM 1188 N N . VAL B 1 62 ? 18.341 -15.654 19.525 1.00 32.89 62 VAL B N 1
ATOM 1189 C CA . VAL B 1 62 ? 18.954 -14.356 19.716 1.00 31.96 62 VAL B CA 1
ATOM 1190 C C . VAL B 1 62 ? 18.072 -13.275 19.095 1.00 35.34 62 VAL B C 1
ATOM 1191 O O . VAL B 1 62 ? 17.733 -13.335 17.907 1.00 33.35 62 VAL B O 1
ATOM 1195 N N . LEU B 1 63 ? 17.684 -12.303 19.915 1.00 25.25 63 LEU B N 1
ATOM 1196 C CA . LEU B 1 63 ? 16.820 -11.214 19.470 1.00 26.84 63 LEU B CA 1
ATOM 1197 C C . LEU B 1 63 ? 17.559 -9.886 19.448 1.00 24.32 63 LEU B C 1
ATOM 1198 O O . LEU B 1 63 ? 18.342 -9.598 20.353 1.00 25.43 63 LEU B O 1
ATOM 1203 N N . ASN B 1 64 ? 17.295 -9.070 18.435 1.00 22.11 64 ASN B N 1
ATOM 1204 C CA . ASN B 1 64 ? 17.907 -7.747 18.369 1.00 21.20 64 ASN B CA 1
ATOM 1205 C C . ASN B 1 64 ? 17.196 -6.759 19.265 1.00 21.49 64 ASN B C 1
ATOM 1206 O O . ASN B 1 64 ? 15.978 -6.836 19.443 1.00 22.38 64 ASN B O 1
ATOM 1211 N N . LEU B 1 65 ? 17.966 -5.823 19.813 1.00 20.53 65 LEU B N 1
ATOM 1212 C CA . LEU B 1 65 ? 17.428 -4.743 20.644 1.00 18.56 65 LEU B CA 1
ATOM 1213 C C . LEU B 1 65 ? 17.317 -3.432 19.869 1.00 21.21 65 LEU B C 1
ATOM 1214 O O . LEU B 1 65 ? 18.206 -3.102 19.076 1.00 20.73 65 LEU B O 1
ATOM 1219 N N . ASP B 1 66 ? 16.255 -2.675 20.138 1.00 20.22 66 ASP B N 1
ATOM 1220 C CA . ASP B 1 66 ? 16.172 -1.273 19.716 1.00 21.89 66 ASP B CA 1
ATOM 1221 C C . ASP B 1 66 ? 17.148 -0.436 20.536 1.00 24.44 66 ASP B C 1
ATOM 1222 O O . ASP B 1 66 ? 17.602 -0.881 21.573 1.00 22.62 66 ASP B O 1
ATOM 1227 N N . PRO B 1 67 ? 17.503 0.770 20.053 1.00 26.13 67 PRO B N 1
ATOM 1228 C CA . PRO B 1 67 ? 18.462 1.603 20.792 1.00 24.06 67 PRO B CA 1
ATOM 1229 C C . PRO B 1 67 ? 17.941 1.932 22.183 1.00 24.20 67 PRO B C 1
ATOM 1230 O O . PRO B 1 67 ? 16.737 2.033 22.359 1.00 27.87 67 PRO B O 1
ATOM 1234 N N . PRO B 1 68 ? 18.843 2.078 23.162 1.00 24.40 68 PRO B N 1
ATOM 1235 C CA . PRO B 1 68 ? 18.430 2.293 24.557 1.00 26.33 68 PRO B CA 1
ATOM 1236 C C . PRO B 1 68 ? 17.710 3.619 24.774 1.00 31.53 68 PRO B C 1
ATOM 1237 O O . PRO B 1 68 ? 17.976 4.609 24.088 1.00 28.88 68 PRO B O 1
ATOM 1241 N N . MET B 1 69 ? 16.779 3.621 25.712 1.00 29.03 69 MET B N 1
ATOM 1242 C CA . MET B 1 69 ? 16.213 4.867 26.199 1.00 31.25 69 MET B CA 1
ATOM 1243 C C . MET B 1 69 ? 16.540 5.041 27.671 1.00 32.70 69 MET B C 1
ATOM 1244 O O . MET B 1 69 ? 16.467 4.105 28.454 1.00 29.53 69 MET B O 1
ATOM 1249 N N . ARG B 1 70 ? 16.883 6.261 28.042 1.00 31.98 70 ARG B N 1
ATOM 1250 C CA . ARG B 1 70 ? 17.395 6.532 29.372 1.00 33.93 70 ARG B CA 1
ATOM 1251 C C . ARG B 1 70 ? 16.279 6.908 30.344 1.00 33.88 70 ARG B C 1
ATOM 1252 O O . ARG B 1 70 ? 15.350 7.632 29.983 1.00 33.14 70 ARG B O 1
ATOM 1260 N N . PHE B 1 71 ? 16.348 6.394 31.569 1.00 34.26 71 PHE B N 1
ATOM 1261 C CA . PHE B 1 71 ? 15.508 6.924 32.645 1.00 39.50 71 PHE B CA 1
ATOM 1262 C C . PHE B 1 71 ? 16.167 6.707 34.006 1.00 40.11 71 PHE B C 1
ATOM 1263 O O . PHE B 1 71 ? 17.094 5.909 34.135 1.00 40.55 71 PHE B O 1
ATOM 1271 N N . ALA B 1 72 ? 15.685 7.431 35.013 1.00 45.00 72 ALA B N 1
ATOM 1272 C CA . ALA B 1 72 ? 16.286 7.412 36.346 1.00 50.18 72 ALA B CA 1
ATOM 1273 C C . ALA B 1 72 ? 15.691 6.321 37.236 1.00 47.75 72 ALA B C 1
ATOM 1274 O O . ALA B 1 72 ? 14.484 6.304 37.487 1.00 51.09 72 ALA B O 1
ATOM 1276 N N . GLN B 1 79 ? 18.613 8.231 41.436 1.00 59.72 79 GLN B N 1
ATOM 1277 C CA . GLN B 1 79 ? 19.831 7.710 42.048 1.00 62.59 79 GLN B CA 1
ATOM 1278 C C . GLN B 1 79 ? 20.767 7.125 40.998 1.00 60.58 79 GLN B C 1
ATOM 1279 O O . GLN B 1 79 ? 21.967 7.394 41.009 1.00 58.44 79 GLN B O 1
ATOM 1281 N N . SER B 1 80 ? 20.215 6.325 40.090 1.00 57.74 80 SER B N 1
ATOM 1282 C CA . SER B 1 80 ? 21.023 5.660 39.074 1.00 54.17 80 SER B CA 1
ATOM 1283 C C . SER B 1 80 ? 20.399 5.795 37.687 1.00 50.00 80 SER B C 1
ATOM 1284 O O . SER B 1 80 ? 19.186 5.953 37.553 1.00 46.87 80 SER B O 1
ATOM 1287 N N . VAL B 1 81 ? 21.238 5.735 36.659 1.00 46.64 81 VAL B N 1
ATOM 1288 C CA . VAL B 1 81 ? 20.770 5.798 35.282 1.00 41.31 81 VAL B CA 1
ATOM 1289 C C . VAL B 1 81 ? 20.576 4.386 34.724 1.00 38.14 81 VAL B C 1
ATOM 1290 O O . VAL B 1 81 ? 21.496 3.567 34.746 1.00 36.09 81 VAL B O 1
ATOM 1294 N N . VAL B 1 82 ? 19.370 4.113 34.237 1.00 34.62 82 VAL B N 1
ATOM 1295 C CA . VAL B 1 82 ? 19.018 2.809 33.681 1.00 35.16 82 VAL B CA 1
ATOM 1296 C C . VAL B 1 82 ? 18.757 2.962 32.186 1.00 28.24 82 VAL B C 1
ATOM 1297 O O . VAL B 1 82 ? 18.336 4.028 31.752 1.00 32.09 82 VAL B O 1
ATOM 1301 N N . TYR B 1 83 ? 19.000 1.918 31.393 1.00 27.48 83 TYR B N 1
ATOM 1302 C CA . TYR B 1 83 ? 18.620 1.957 29.979 1.00 24.65 83 TYR B CA 1
ATOM 1303 C C . TYR B 1 83 ? 17.581 0.907 29.646 1.00 24.38 83 TYR B C 1
ATOM 1304 O O . TYR B 1 83 ? 17.751 -0.260 29.967 1.00 22.70 83 TYR B O 1
ATOM 1313 N N . LEU B 1 84 ? 16.509 1.344 29.008 1.00 22.15 84 LEU B N 1
ATOM 1314 C CA . LEU B 1 84 ? 15.428 0.469 28.582 1.00 22.46 84 LEU B CA 1
ATOM 1315 C C . LEU B 1 84 ? 15.606 0.158 27.105 1.00 21.73 84 LEU B C 1
ATOM 1316 O O . LEU B 1 84 ? 15.789 1.079 26.284 1.00 23.46 84 LEU B O 1
ATOM 1321 N N . TYR B 1 85 ? 15.581 -1.128 26.764 1.00 20.74 85 TYR B N 1
ATOM 1322 C CA . TYR B 1 85 ? 15.692 -1.555 25.374 1.00 17.38 85 TYR B CA 1
ATOM 1323 C C . TYR B 1 85 ? 14.473 -2.374 25.022 1.00 19.92 85 TYR B C 1
ATOM 1324 O O . TYR B 1 85 ? 14.219 -3.389 25.677 1.00 18.45 85 TYR B O 1
ATOM 1333 N N . PHE B 1 86 ? 13.730 -1.963 23.996 1.00 17.32 86 PHE B N 1
ATOM 1334 C CA . PHE B 1 86 ? 12.667 -2.806 23.487 1.00 19.12 86 PHE B CA 1
ATOM 1335 C C . PHE B 1 86 ? 13.239 -3.812 22.511 1.00 16.89 86 PHE B C 1
ATOM 1336 O O . PHE B 1 86 ? 14.226 -3.545 21.823 1.00 21.44 86 PHE B O 1
ATOM 1344 N N . ILE B 1 87 ? 12.627 -4.986 22.480 1.00 18.22 87 ILE B N 1
ATOM 1345 C CA . ILE B 1 87 ? 13.023 -6.021 21.533 1.00 20.50 87 ILE B CA 1
ATOM 1346 C C . ILE B 1 87 ? 12.532 -5.583 20.144 1.00 20.24 87 ILE B C 1
ATOM 1347 O O . ILE B 1 87 ? 11.437 -5.038 20.020 1.00 21.92 87 ILE B O 1
ATOM 1352 N N . GLN B 1 88 ? 13.349 -5.800 19.118 1.00 19.12 88 GLN B N 1
ATOM 1353 C CA . GLN B 1 88 ? 13.029 -5.304 17.783 1.00 22.32 88 GLN B CA 1
ATOM 1354 C C . GLN B 1 88 ? 11.684 -5.852 17.302 1.00 22.52 88 GLN B C 1
ATOM 1355 O O . GLN B 1 88 ? 11.387 -7.033 17.491 1.00 21.23 88 GLN B O 1
ATOM 1361 N N . ASN B 1 89 ? 10.880 -4.958 16.727 1.00 22.68 89 ASN B N 1
ATOM 1362 C CA . ASN B 1 89 ? 9.592 -5.284 16.102 1.00 27.30 89 ASN B CA 1
ATOM 1363 C C . ASN B 1 89 ? 8.483 -5.648 17.076 1.00 25.57 89 ASN B C 1
ATOM 1364 O O . ASN B 1 89 ? 7.426 -6.125 16.677 1.00 26.69 89 ASN B O 1
ATOM 1369 N N . ILE B 1 90 ? 8.707 -5.418 18.360 1.00 24.13 90 ILE B N 1
ATOM 1370 C CA . ILE B 1 90 ? 7.656 -5.692 19.317 1.00 28.97 90 ILE B CA 1
ATOM 1371 C C . ILE B 1 90 ? 6.514 -4.677 19.081 1.00 26.45 90 ILE B C 1
ATOM 1372 O O . ILE B 1 90 ? 6.752 -3.550 18.652 1.00 27.72 90 ILE B O 1
ATOM 1377 N N . SER B 1 91 ? 5.278 -5.105 19.301 1.00 27.89 91 SER B N 1
ATOM 1378 C CA . SER B 1 91 ? 4.115 -4.262 18.994 1.00 29.61 91 SER B CA 1
ATOM 1379 C C . SER B 1 91 ? 4.014 -3.009 19.856 1.00 30.83 91 SER B C 1
ATOM 1380 O O . SER B 1 91 ? 4.526 -2.963 20.978 1.00 27.93 91 SER B O 1
ATOM 1383 N N . SER B 1 92 ? 3.347 -1.990 19.319 1.00 29.23 92 SER B N 1
ATOM 1384 C CA . SER B 1 92 ? 3.119 -0.759 20.058 1.00 28.51 92 SER B CA 1
ATOM 1385 C C . SER B 1 92 ? 2.274 -1.051 21.305 1.00 25.63 92 SER B C 1
ATOM 1386 O O . SER B 1 92 ? 2.436 -0.388 22.326 1.00 25.36 92 SER B O 1
ATOM 1389 N N . LEU B 1 93 ? 1.381 -2.038 21.222 1.00 26.85 93 LEU B N 1
ATOM 1390 C CA . LEU B 1 93 ? 0.533 -2.381 22.373 1.00 26.42 93 LEU B CA 1
ATOM 1391 C C . LEU B 1 93 ? 1.381 -2.950 23.507 1.00 28.73 93 LEU B C 1
ATOM 1392 O O . LEU B 1 93 ? 1.147 -2.678 24.686 1.00 27.15 93 LEU B O 1
ATOM 1397 N N . ASN B 1 94 ? 2.363 -3.758 23.142 1.00 25.44 94 ASN B N 1
ATOM 1398 C CA . ASN B 1 94 ? 3.207 -4.370 24.155 1.00 26.24 94 ASN B CA 1
ATOM 1399 C C . ASN B 1 94 ? 4.170 -3.356 24.742 1.00 25.57 94 ASN B C 1
ATOM 1400 O O . ASN B 1 94 ? 4.509 -3.448 25.910 1.00 26.08 94 ASN B O 1
ATOM 1405 N N . ARG B 1 95 ? 4.609 -2.396 23.932 1.00 22.85 95 ARG B N 1
ATOM 1406 C CA . ARG B 1 95 ? 5.444 -1.309 24.430 1.00 26.20 95 ARG B CA 1
ATOM 1407 C C . ARG B 1 95 ? 4.663 -0.531 25.483 1.00 24.80 95 ARG B C 1
ATOM 1408 O O . ARG B 1 95 ? 5.195 -0.202 26.546 1.00 21.98 95 ARG B O 1
ATOM 1416 N N . GLY B 1 96 ? 3.393 -0.261 25.199 1.00 24.38 96 GLY B N 1
ATOM 1417 C CA . GLY B 1 96 ? 2.550 0.442 26.157 1.00 23.59 96 GLY B CA 1
ATOM 1418 C C . GLY B 1 96 ? 2.427 -0.301 27.475 1.00 24.07 96 GLY B C 1
ATOM 1419 O O . GLY B 1 96 ? 2.471 0.308 28.534 1.00 22.39 96 GLY B O 1
ATOM 1420 N N . MET B 1 97 ? 2.249 -1.612 27.407 1.00 19.93 97 MET B N 1
ATOM 1421 C CA . MET B 1 97 ? 2.179 -2.432 28.620 1.00 24.69 97 MET B CA 1
ATOM 1422 C C . MET B 1 97 ? 3.414 -2.245 29.515 1.00 26.74 97 MET B C 1
ATOM 1423 O O . MET B 1 97 ? 3.306 -2.062 30.733 1.00 28.11 97 MET B O 1
ATOM 1428 N N . VAL B 1 98 ? 4.588 -2.291 28.902 1.00 25.95 98 VAL B N 1
ATOM 1429 C CA . VAL B 1 98 ? 5.843 -2.185 29.656 1.00 24.43 98 VAL B CA 1
ATOM 1430 C C . VAL B 1 98 ? 6.093 -0.761 30.145 1.00 28.08 98 VAL B C 1
ATOM 1431 O O . VAL B 1 98 ? 6.500 -0.556 31.289 1.00 27.91 98 VAL B O 1
ATOM 1435 N N . ILE B 1 99 ? 5.807 0.234 29.312 1.00 23.92 99 ILE B N 1
ATOM 1436 C CA . ILE B 1 99 ? 5.969 1.625 29.744 1.00 27.10 99 ILE B CA 1
ATOM 1437 C C . ILE B 1 99 ? 5.065 1.927 30.940 1.00 30.24 99 ILE B C 1
ATOM 1438 O O . ILE B 1 99 ? 5.483 2.604 31.882 1.00 31.44 99 ILE B O 1
ATOM 1443 N N . GLY B 1 100 ? 3.837 1.414 30.908 1.00 26.95 100 GLY B N 1
ATOM 1444 C CA . GLY B 1 100 ? 2.918 1.603 32.017 1.00 29.84 100 GLY B CA 1
ATOM 1445 C C . GLY B 1 100 ? 3.441 0.971 33.295 1.00 35.48 100 GLY B C 1
ATOM 1446 O O . GLY B 1 100 ? 3.335 1.546 34.383 1.00 33.94 100 GLY B O 1
ATOM 1447 N N . HIS B 1 101 ? 4.017 -0.217 33.158 1.00 33.04 101 HIS B N 1
ATOM 1448 C CA . HIS B 1 101 ? 4.513 -0.959 34.306 1.00 32.76 101 HIS B CA 1
ATOM 1449 C C . HIS B 1 101 ? 5.685 -0.229 34.947 1.00 33.98 101 HIS B C 1
ATOM 1450 O O . HIS B 1 101 ? 5.724 -0.055 36.166 1.00 37.29 101 HIS B O 1
ATOM 1457 N N . ILE B 1 102 ? 6.619 0.234 34.120 1.00 29.91 102 ILE B N 1
ATOM 1458 C CA . ILE B 1 102 ? 7.790 0.941 34.613 1.00 30.97 102 ILE B CA 1
ATOM 1459 C C . ILE B 1 102 ? 7.380 2.266 35.263 1.00 37.72 102 ILE B C 1
ATOM 1460 O O . ILE B 1 102 ? 7.965 2.685 36.259 1.00 34.02 102 ILE B O 1
ATOM 1465 N N . SER B 1 103 ? 6.343 2.900 34.723 1.00 34.03 103 SER B N 1
ATOM 1466 C CA . SER B 1 103 ? 5.826 4.131 35.323 1.00 37.86 103 SER B CA 1
ATOM 1467 C C . SER B 1 103 ? 5.289 3.909 36.745 1.00 41.06 103 SER B C 1
ATOM 1468 O O . SER B 1 103 ? 5.600 4.680 37.649 1.00 49.49 103 SER B O 1
ATOM 1471 N N . GLU B 1 104 ? 4.509 2.856 36.958 1.00 41.81 104 GLU B N 1
ATOM 1472 C CA . GLU B 1 104 ? 3.956 2.607 38.289 1.00 45.35 104 GLU B CA 1
ATOM 1473 C C . GLU B 1 104 ? 5.003 2.050 39.260 1.00 48.21 104 GLU B C 1
ATOM 1474 O O . GLU B 1 104 ? 4.829 2.103 40.478 1.00 48.23 104 GLU B O 1
ATOM 1480 N N . THR B 1 105 ? 6.096 1.527 38.725 1.00 44.18 105 THR B N 1
ATOM 1481 C CA . THR B 1 105 ? 7.213 1.124 39.568 1.00 46.84 105 THR B CA 1
ATOM 1482 C C . THR B 1 105 ? 7.944 2.367 40.073 1.00 46.45 105 THR B C 1
ATOM 1483 O O . THR B 1 105 ? 8.313 2.447 41.245 1.00 49.43 105 THR B O 1
ATOM 1487 N N . THR B 1 106 ? 8.143 3.340 39.188 1.00 43.84 106 THR B N 1
ATOM 1488 C CA . THR B 1 106 ? 8.829 4.573 39.554 1.00 48.13 106 THR B CA 1
ATOM 1489 C C . THR B 1 106 ? 7.950 5.476 40.425 1.00 53.06 106 THR B C 1
ATOM 1490 O O . THR B 1 106 ? 7.060 5.010 41.144 1.00 50.74 106 THR B O 1
ATOM 1494 N N . ASN C 1 1 ? 19.576 35.744 57.378 1.00 52.59 1 ASN C N 1
ATOM 1495 C CA . ASN C 1 1 ? 19.343 37.169 57.171 1.00 51.90 1 ASN C CA 1
ATOM 1496 C C . ASN C 1 1 ? 17.872 37.531 57.378 1.00 48.85 1 ASN C C 1
ATOM 1497 O O . ASN C 1 1 ? 17.564 38.519 58.040 1.00 45.99 1 ASN C O 1
ATOM 1499 N N . ASN C 1 2 ? 16.971 36.738 56.800 1.00 47.53 2 ASN C N 1
ATOM 1500 C CA . ASN C 1 2 ? 15.540 36.998 56.935 1.00 46.76 2 ASN C CA 1
ATOM 1501 C C . ASN C 1 2 ? 15.155 36.962 58.407 1.00 48.42 2 ASN C C 1
ATOM 1502 O O . ASN C 1 2 ? 15.457 35.995 59.104 1.00 46.66 2 ASN C O 1
ATOM 1507 N N . GLU C 1 3 ? 14.524 38.019 58.903 1.00 47.56 3 GLU C N 1
ATOM 1508 C CA . GLU C 1 3 ? 14.101 37.997 60.297 1.00 51.03 3 GLU C CA 1
ATOM 1509 C C . GLU C 1 3 ? 12.670 37.479 60.413 1.00 48.65 3 GLU C C 1
ATOM 1510 O O . GLU C 1 3 ? 11.827 37.725 59.551 1.00 50.38 3 GLU C O 1
ATOM 1516 N N . LEU C 1 4 ? 12.408 36.737 61.479 1.00 48.28 4 LEU C N 1
ATOM 1517 C CA . LEU C 1 4 ? 11.108 36.119 61.666 1.00 49.41 4 LEU C CA 1
ATOM 1518 C C . LEU C 1 4 ? 10.119 37.103 62.290 1.00 49.71 4 LEU C C 1
ATOM 1519 O O . LEU C 1 4 ? 10.364 37.621 63.378 1.00 48.01 4 LEU C O 1
ATOM 1524 N N . CYS C 1 5 ? 9.026 37.373 61.576 1.00 51.11 5 CYS C N 1
ATOM 1525 C CA . CYS C 1 5 ? 7.907 38.146 62.110 1.00 50.64 5 CYS C CA 1
ATOM 1526 C C . CYS C 1 5 ? 6.995 37.237 62.914 1.00 48.66 5 CYS C C 1
ATOM 1527 O O . CYS C 1 5 ? 6.189 36.496 62.343 1.00 48.19 5 CYS C O 1
ATOM 1530 N N . LEU C 1 6 ? 7.113 37.274 64.235 1.00 43.23 6 LEU C N 1
ATOM 1531 C CA . LEU C 1 6 ? 6.235 36.446 65.042 1.00 45.48 6 LEU C CA 1
ATOM 1532 C C . LEU C 1 6 ? 4.807 36.965 64.904 1.00 43.63 6 LEU C C 1
ATOM 1533 O O . LEU C 1 6 ? 4.559 38.166 64.781 1.00 41.19 6 LEU C O 1
ATOM 1538 N N . ARG C 1 7 ? 3.869 36.038 64.861 1.00 41.38 7 ARG C N 1
ATOM 1539 C CA . ARG C 1 7 ? 2.483 36.416 64.695 1.00 40.35 7 ARG C CA 1
ATOM 1540 C C . ARG C 1 7 ? 1.730 36.001 65.935 1.00 37.93 7 ARG C C 1
ATOM 1541 O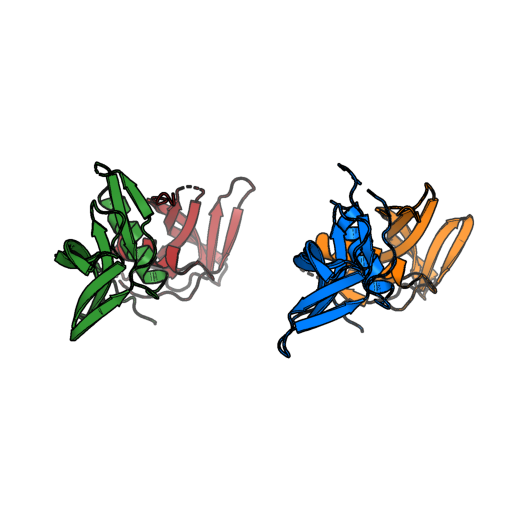 O . ARG C 1 7 ? 2.126 35.067 66.613 1.00 41.22 7 ARG C O 1
ATOM 1549 N N . ASN C 1 8 ? 0.651 36.705 66.245 1.00 36.44 8 ASN C N 1
ATOM 1550 C CA . ASN C 1 8 ? -0.162 36.336 67.384 1.00 34.77 8 ASN C CA 1
ATOM 1551 C C . ASN C 1 8 ? -1.602 36.146 66.960 1.00 30.14 8 ASN C C 1
ATOM 1552 O O . ASN C 1 8 ? -2.002 36.606 65.894 1.00 29.63 8 ASN C O 1
ATOM 1557 N N . VAL C 1 9 ? -2.358 35.449 67.796 1.00 28.68 9 VAL C N 1
ATOM 1558 C CA . VAL C 1 9 ? -3.804 35.353 67.644 1.00 28.56 9 VAL C CA 1
ATOM 1559 C C . VAL C 1 9 ? -4.493 36.060 68.820 1.00 31.70 9 VAL C C 1
ATOM 1560 O O . VAL C 1 9 ? -4.175 35.788 69.979 1.00 31.28 9 VAL C O 1
ATOM 1564 N N . PHE C 1 10 ? -5.439 36.955 68.542 1.00 28.35 10 PHE C N 1
ATOM 1565 C CA . PHE C 1 10 ? -6.270 37.455 69.631 1.00 30.48 10 PHE C CA 1
ATOM 1566 C C . PHE C 1 10 ? -7.726 37.378 69.209 1.00 25.25 10 PHE C C 1
ATOM 1567 O O . PHE C 1 10 ? -8.030 37.426 68.022 1.00 25.83 10 PHE C O 1
ATOM 1575 N N . THR C 1 11 ? -8.603 37.235 70.194 1.00 24.96 11 THR C N 1
ATOM 1576 C CA . THR C 1 11 ? -10.027 37.025 69.945 1.00 22.53 11 THR C CA 1
ATOM 1577 C C . THR C 1 11 ? -10.902 38.181 70.433 1.00 26.48 11 THR C C 1
ATOM 1578 O O . THR C 1 11 ? -10.664 38.775 71.494 1.00 28.08 11 THR C O 1
ATOM 1582 N N . ALA C 1 12 ? -11.909 38.514 69.637 1.00 23.66 12 ALA C N 1
ATOM 1583 C CA . ALA C 1 12 ? -12.930 39.463 70.062 1.00 22.89 12 ALA C CA 1
ATOM 1584 C C . ALA C 1 12 ? -14.281 38.988 69.560 1.00 21.78 12 ALA C C 1
ATOM 1585 O O . ALA C 1 12 ? -14.544 37.791 69.518 1.00 23.50 12 ALA C O 1
ATOM 1587 N N . GLN C 1 13 ? -15.145 39.917 69.179 1.00 22.39 13 GLN C N 1
ATOM 1588 C CA . GLN C 1 13 ? -16.474 39.550 68.737 1.00 20.84 13 GLN C CA 1
ATOM 1589 C C . GLN C 1 13 ? -16.843 40.277 67.467 1.00 24.68 13 GLN C C 1
ATOM 1590 O O . GLN C 1 13 ? -16.436 41.409 67.248 1.00 26.55 13 GLN C O 1
ATOM 1596 N N . ASN C 1 14 ? -17.626 39.622 66.627 1.00 22.25 14 ASN C N 1
ATOM 1597 C CA . ASN C 1 14 ? -18.18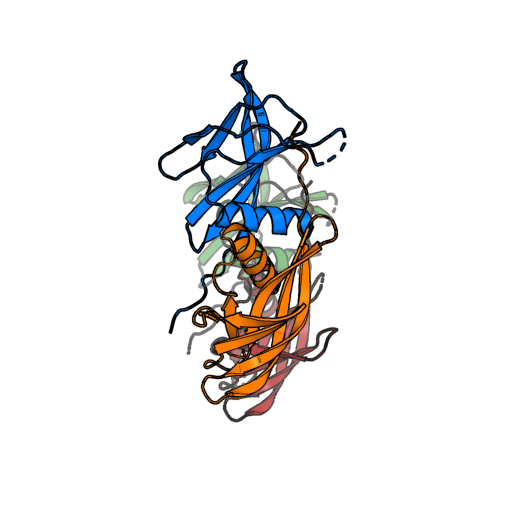1 40.287 65.465 1.00 22.46 14 ASN C CA 1
ATOM 1598 C C . ASN C 1 14 ? -19.612 39.840 65.231 1.00 21.26 14 ASN C C 1
ATOM 1599 O O . ASN C 1 14 ? -20.117 38.954 65.913 1.00 24.87 14 ASN C O 1
ATOM 1604 N N . THR C 1 15 ? -20.267 40.487 64.283 1.00 21.46 15 THR C N 1
ATOM 1605 C CA . THR C 1 15 ? -21.639 40.165 63.948 1.00 20.41 15 THR C CA 1
ATOM 1606 C C . THR C 1 15 ? -21.642 39.381 62.656 1.00 22.38 15 THR C C 1
ATOM 1607 O O . THR C 1 15 ? -21.051 39.815 61.658 1.00 25.54 15 THR C O 1
ATOM 1611 N N . ALA C 1 16 ? -22.272 38.212 62.685 1.00 21.48 16 ALA C N 1
ATOM 1612 C CA . ALA C 1 16 ? -22.384 37.376 61.500 1.00 24.20 16 ALA C CA 1
ATOM 1613 C C . ALA C 1 16 ? -23.838 37.294 61.035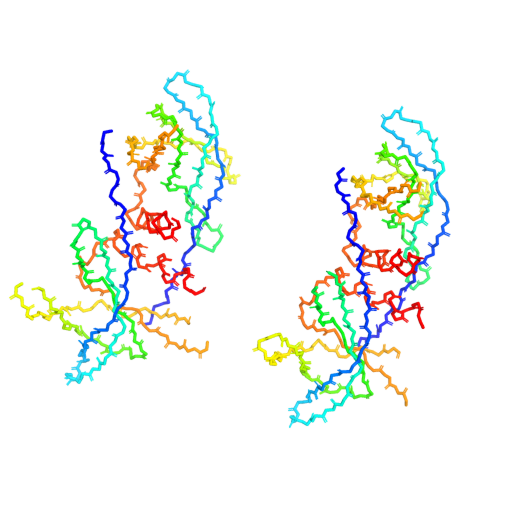 1.00 26.10 16 ALA C C 1
ATOM 1614 O O . ALA C 1 16 ? -24.771 37.576 61.791 1.00 26.66 16 ALA C O 1
ATOM 1616 N N . GLN C 1 17 ? -24.018 36.875 59.791 1.00 24.78 17 GLN C N 1
ATOM 1617 C CA . GLN C 1 17 ? -25.329 36.815 59.167 1.00 24.87 17 GLN C CA 1
ATOM 1618 C C . GLN C 1 17 ? -25.545 35.391 58.692 1.00 25.09 17 GLN C C 1
ATOM 1619 O O . GLN C 1 17 ? -24.622 34.804 58.112 1.00 25.44 17 GLN C O 1
ATOM 1625 N N . ASP C 1 18 ? -26.727 34.819 58.924 1.00 23.40 18 ASP C N 1
ATOM 1626 C CA . ASP C 1 18 ? -26.951 33.454 58.455 1.00 29.20 18 ASP C CA 1
ATOM 1627 C C . ASP C 1 18 ? -27.640 33.467 57.092 1.00 29.23 18 ASP C C 1
ATOM 1628 O O . ASP C 1 18 ? -27.864 34.528 56.521 1.00 29.79 18 ASP C O 1
ATOM 1633 N N . PHE C 1 19 ? -27.983 32.289 56.583 1.00 31.43 19 PHE C N 1
ATOM 1634 C CA . PHE C 1 19 ? -28.530 32.192 55.240 1.00 36.74 19 PHE C CA 1
ATOM 1635 C C . PHE C 1 19 ? -29.938 32.778 55.145 1.00 38.87 19 PHE C C 1
ATOM 1636 O O . PHE C 1 19 ? -30.443 32.988 54.047 1.00 44.18 19 PHE C O 1
ATOM 1644 N N . ASN C 1 20 ? -30.547 33.065 56.298 1.00 37.06 20 ASN C N 1
ATOM 1645 C CA . ASN C 1 20 ? -31.818 33.797 56.384 1.00 37.96 20 ASN C CA 1
ATOM 1646 C C . ASN C 1 20 ? -31.659 35.310 56.398 1.00 38.88 20 ASN C C 1
ATOM 1647 O O . ASN C 1 20 ? -32.629 36.047 56.229 1.00 43.69 20 ASN C O 1
ATOM 1652 N N . GLY C 1 21 ? -30.449 35.776 56.670 1.00 37.05 21 GLY C N 1
ATOM 1653 C CA . GLY C 1 21 ? -30.200 37.196 56.801 1.00 33.79 21 GLY C CA 1
ATOM 1654 C C . GLY C 1 21 ? -30.240 37.656 58.243 1.00 34.82 21 GLY C C 1
ATOM 1655 O O . GLY C 1 21 ? -30.088 38.841 58.526 1.00 39.40 21 GLY C O 1
ATOM 1656 N N . ASN C 1 22 ? -30.435 36.716 59.162 1.00 27.86 22 ASN C N 1
ATOM 1657 C CA . ASN C 1 22 ? -30.532 37.053 60.575 1.00 29.11 22 ASN C CA 1
ATOM 1658 C C . ASN C 1 22 ? -29.166 37.089 61.230 1.00 32.25 22 ASN C C 1
ATOM 1659 O O . ASN C 1 22 ? -28.319 36.237 60.966 1.00 30.43 22 ASN C O 1
ATOM 1664 N N . GLU C 1 23 ? -28.984 38.068 62.105 1.00 26.15 23 GLU C N 1
ATOM 1665 C CA . GLU C 1 23 ? -27.688 38.362 62.703 1.00 29.96 23 GLU C CA 1
ATOM 1666 C C . GLU C 1 23 ? -27.461 37.774 64.079 1.00 30.02 23 GLU C C 1
ATOM 1667 O O . GLU C 1 23 ? -28.389 37.627 64.871 1.00 32.40 23 GLU C O 1
ATOM 1673 N N . SER C 1 24 ? -26.206 37.468 64.381 1.00 24.03 24 SER C N 1
ATOM 1674 C CA . SER C 1 24 ? -25.864 37.021 65.717 1.00 23.84 24 SER C CA 1
ATOM 1675 C C . SER C 1 24 ? -24.414 37.355 66.005 1.00 23.75 24 SER C C 1
ATOM 1676 O O . SER C 1 24 ? -23.616 37.549 65.086 1.00 26.87 24 SER C O 1
ATOM 1679 N N . THR C 1 25 ? -24.097 37.443 67.290 1.00 24.49 25 THR C N 1
ATOM 1680 C CA . THR C 1 25 ? -22.747 37.744 67.734 1.00 23.06 25 THR C CA 1
ATOM 1681 C C . THR C 1 25 ? -21.910 36.481 67.730 1.00 24.52 25 THR C C 1
ATOM 1682 O O . THR C 1 25 ? -22.378 35.433 68.177 1.00 24.85 25 THR C O 1
ATOM 1686 N N . VAL C 1 26 ? -20.681 36.576 67.219 1.00 21.96 26 VAL C N 1
ATOM 1687 C CA . VAL C 1 26 ? -19.784 35.418 67.149 1.00 21.46 26 VAL C CA 1
ATOM 1688 C C . VAL C 1 26 ? -18.402 35.732 67.710 1.00 23.45 26 VAL C C 1
ATOM 1689 O O . VAL C 1 26 ? -18.000 36.887 67.766 1.00 22.04 26 VAL C O 1
ATOM 1693 N N . LYS C 1 27 ? -17.684 34.696 68.138 1.00 20.50 27 LYS C N 1
ATOM 1694 C CA . LYS C 1 27 ? -16.302 34.853 68.572 1.00 20.41 27 LYS C CA 1
ATOM 1695 C C . LYS C 1 27 ? -15.389 34.963 67.360 1.00 24.25 27 LYS C C 1
ATOM 1696 O O . LYS C 1 27 ? -15.431 34.106 66.479 1.00 21.45 27 LYS C O 1
ATOM 1702 N N . SER C 1 28 ? -14.559 36.000 67.312 1.00 21.51 28 SER C N 1
ATOM 1703 C CA . SER C 1 28 ? -13.706 36.221 66.149 1.00 19.82 28 SER C CA 1
ATOM 1704 C C . SER C 1 28 ? -12.241 35.985 66.471 1.00 23.87 28 SER C C 1
ATOM 1705 O O . SER C 1 28 ? -11.782 36.302 67.572 1.00 24.17 28 SER C O 1
ATOM 1708 N N . PHE C 1 29 ? -11.516 35.429 65.497 1.00 19.96 29 PHE C N 1
ATOM 1709 C CA . PHE C 1 29 ? -10.092 35.115 65.637 1.00 19.19 29 PHE C CA 1
ATOM 1710 C C . PHE C 1 29 ? -9.291 35.954 64.651 1.00 20.51 29 PHE C C 1
ATOM 1711 O O . PHE C 1 29 ? -9.455 35.817 63.437 1.00 21.92 29 PHE C O 1
ATOM 1719 N N . TYR C 1 30 ? -8.434 36.827 65.175 1.00 20.13 30 TYR C N 1
ATOM 1720 C CA . TYR C 1 30 ? -7.586 37.651 64.339 1.00 22.71 30 TYR C CA 1
ATOM 1721 C C . TYR C 1 30 ? -6.142 37.165 64.400 1.00 21.76 30 TYR C C 1
ATOM 1722 O O . TYR C 1 30 ? -5.683 36.739 65.443 1.00 24.19 30 TYR C O 1
ATOM 1731 N N . VAL C 1 31 ? -5.439 37.240 63.278 1.00 20.96 31 VAL C N 1
ATOM 1732 C CA . VAL C 1 31 ? -3.999 37.036 63.298 1.00 23.70 31 VAL C CA 1
ATOM 1733 C C . VAL C 1 31 ? -3.348 38.406 63.218 1.00 23.66 31 VAL C C 1
ATOM 1734 O O . VAL C 1 31 ? -3.699 39.198 62.350 1.00 26.59 31 VAL C O 1
ATOM 1738 N N . THR C 1 32 ? -2.426 38.684 64.134 1.00 26.33 32 THR C N 1
ATOM 1739 C CA . THR C 1 32 ? -1.684 39.940 64.102 1.00 27.88 32 THR C CA 1
ATOM 1740 C C . THR C 1 32 ? -0.250 39.704 63.634 1.00 33.20 32 THR C C 1
ATOM 1741 O O . THR C 1 32 ? 0.362 38.695 63.991 1.00 33.42 32 THR C O 1
ATOM 1745 N N . ARG C 1 33 ? 0.266 40.642 62.842 1.00 32.78 33 ARG C N 1
ATOM 1746 C CA . ARG C 1 33 ? 1.683 40.656 62.467 1.00 38.28 33 ARG C CA 1
ATOM 1747 C C . ARG C 1 33 ? 2.104 42.075 62.078 1.00 38.31 33 ARG C C 1
ATOM 1748 O O . ARG C 1 33 ? 1.419 42.751 61.298 1.00 36.47 33 ARG C O 1
ATOM 1756 N N . THR C 1 34 ? 3.222 42.526 62.643 1.00 42.47 34 THR C N 1
ATOM 1757 C CA . THR C 1 34 ? 3.714 43.879 62.400 1.00 42.78 34 THR C CA 1
ATOM 1758 C C . THR C 1 34 ? 2.610 44.909 62.638 1.00 40.67 34 THR C C 1
ATOM 1759 O O . THR C 1 34 ? 2.309 45.722 61.764 1.00 47.54 34 THR C O 1
ATOM 1761 N N . GLY C 1 35 ? 1.979 44.833 63.805 1.00 42.71 35 GLY C N 1
ATOM 1762 C CA . GLY C 1 35 ? 0.936 45.774 64.185 1.00 40.22 35 GLY C CA 1
ATOM 1763 C C . GLY C 1 35 ? -0.267 45.889 63.257 1.00 43.61 35 GLY C C 1
ATOM 1764 O O . GLY C 1 35 ? -1.012 46.870 63.330 1.00 38.86 35 GLY C O 1
ATOM 1765 N N . LYS C 1 36 ? -0.462 44.903 62.382 1.00 36.67 36 LYS C N 1
ATOM 1766 C CA . LYS C 1 36 ? -1.674 44.837 61.569 1.00 35.29 36 LYS C CA 1
ATOM 1767 C C . LYS C 1 36 ? -2.470 43.584 61.932 1.00 31.56 36 LYS C C 1
ATOM 1768 O O . LYS C 1 36 ? -1.886 42.574 62.315 1.00 32.48 36 LYS C O 1
ATOM 1770 N N . LYS C 1 37 ? -3.792 43.641 61.809 1.00 30.50 37 LYS C N 1
ATOM 1771 C CA . LYS C 1 37 ? -4.601 42.458 62.089 1.00 27.70 37 LYS C CA 1
ATOM 1772 C C . LYS C 1 37 ? -5.417 42.024 60.871 1.00 25.19 37 LYS C C 1
ATOM 1773 O O . LYS C 1 37 ? -5.788 42.841 60.011 1.00 28.29 37 LYS C O 1
ATOM 1779 N N . ILE C 1 38 ? -5.710 40.726 60.816 1.00 22.93 38 ILE C N 1
ATOM 1780 C CA . ILE C 1 38 ? -6.525 40.156 59.753 1.00 24.00 38 ILE C CA 1
ATOM 1781 C C . ILE C 1 38 ? -7.541 39.180 60.363 1.00 22.77 38 ILE C C 1
ATOM 1782 O O . ILE C 1 38 ? -7.177 38.348 61.182 1.00 21.24 38 ILE C O 1
ATOM 1787 N N . LEU C 1 39 ? -8.817 39.313 60.002 1.00 24.65 39 LEU C N 1
ATOM 1788 C CA . LEU C 1 39 ? -9.841 38.392 60.511 1.00 22.40 39 LEU C CA 1
ATOM 1789 C C . LEU C 1 39 ? -9.700 37.044 59.815 1.00 21.70 39 LEU C C 1
ATOM 1790 O O . LEU C 1 39 ? -9.822 36.970 58.604 1.00 24.03 39 LEU C O 1
ATOM 1795 N N . VAL C 1 40 ? -9.426 35.990 60.575 1.00 18.41 40 VAL C N 1
ATOM 1796 C CA . VAL C 1 40 ? -9.142 34.683 59.974 1.00 19.39 40 VAL C CA 1
ATOM 1797 C C . VAL C 1 40 ? -10.263 33.668 60.156 1.00 21.56 40 VAL C C 1
ATOM 1798 O O . VAL C 1 40 ? -10.537 32.870 59.258 1.00 18.35 40 VAL C O 1
ATOM 1802 N N . ALA C 1 41 ? -10.924 33.700 61.309 1.00 18.07 41 ALA C N 1
ATOM 1803 C CA . ALA C 1 41 ? -11.973 32.718 61.594 1.00 20.19 41 ALA C CA 1
ATOM 1804 C C . ALA C 1 41 ? -12.972 33.234 62.607 1.00 21.01 41 ALA C C 1
ATOM 1805 O O . ALA C 1 41 ? -12.695 34.191 63.333 1.00 20.70 41 ALA C O 1
ATOM 1807 N N . ILE C 1 42 ? -14.139 32.598 62.652 1.00 20.49 42 ILE C N 1
ATOM 1808 C CA . ILE C 1 42 ? -15.097 32.845 63.724 1.00 17.18 42 ILE C CA 1
ATOM 1809 C C . ILE C 1 42 ? -15.588 31.514 64.261 1.00 21.26 42 ILE C C 1
ATOM 1810 O O . ILE C 1 42 ? -15.552 30.510 63.548 1.00 18.45 42 ILE C O 1
ATOM 1815 N N . THR C 1 43 ? -16.039 31.503 65.513 1.00 19.68 43 THR C N 1
ATOM 1816 C CA . THR C 1 43 ? -16.753 30.337 66.021 1.00 21.54 43 THR C CA 1
ATOM 1817 C C . THR C 1 43 ? -18.118 30.737 66.544 1.00 23.22 43 THR C C 1
ATOM 1818 O O . THR C 1 43 ? -18.347 31.879 66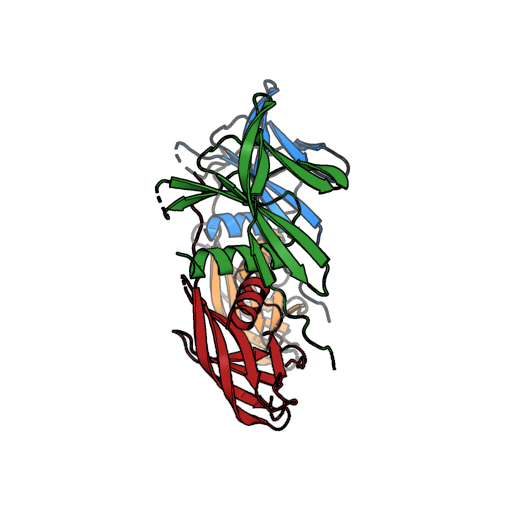.927 1.00 22.78 43 THR C O 1
ATOM 1822 N N . SER C 1 44 ? -19.035 29.779 66.530 1.00 20.39 44 SER C N 1
ATOM 1823 C CA . SER C 1 44 ? -20.426 30.038 66.869 1.00 22.75 44 SER C CA 1
ATOM 1824 C C . SER C 1 44 ? -21.100 28.719 67.202 1.00 23.17 44 SER C C 1
ATOM 1825 O O . SER C 1 44 ? -20.676 27.685 66.727 1.00 22.79 44 SER C O 1
ATOM 1828 N N . THR C 1 45 ? -22.169 28.760 67.991 1.00 26.47 45 THR C N 1
ATOM 1829 C CA . THR C 1 45 ? -22.931 27.544 68.202 1.00 26.62 45 THR C CA 1
ATOM 1830 C C . THR C 1 45 ? -23.908 27.312 67.041 1.00 28.11 45 THR C C 1
ATOM 1831 O O . THR C 1 45 ? -24.534 26.252 66.955 1.00 26.62 45 THR C O 1
ATOM 1835 N N . LYS C 1 46 ? -24.020 28.287 66.134 1.00 24.72 46 LYS C N 1
ATOM 1836 C CA . LYS C 1 46 ? -24.903 28.158 64.970 1.00 26.33 46 LYS C CA 1
ATOM 1837 C C . LYS C 1 46 ? -24.171 27.472 63.814 1.00 27.97 46 LYS C C 1
ATOM 1838 O O . LYS C 1 46 ? -23.006 27.790 63.537 1.00 24.34 46 LYS C O 1
ATOM 1844 N N . ASP C 1 47 ? -24.852 26.559 63.123 1.00 24.59 47 ASP C N 1
ATOM 1845 C CA . ASP C 1 47 ? -24.219 25.838 62.014 1.00 27.32 47 ASP C CA 1
ATOM 1846 C C . ASP C 1 47 ? -24.558 26.417 60.641 1.00 24.70 47 ASP C C 1
ATOM 1847 O O . ASP C 1 47 ? -24.138 25.870 59.614 1.00 28.26 47 ASP C O 1
ATOM 1852 N N . ASN C 1 48 ? -25.265 27.548 60.619 1.00 23.19 48 ASN C N 1
ATOM 1853 C CA . ASN C 1 48 ? -25.787 28.098 59.368 1.00 27.89 48 ASN C CA 1
ATOM 1854 C C . ASN C 1 48 ? -25.320 29.509 59.025 1.00 25.97 48 ASN C C 1
ATOM 1855 O O . ASN C 1 48 ? -26.017 30.248 58.328 1.00 23.45 48 ASN C O 1
ATOM 1860 N N . LEU C 1 49 ? -24.134 29.889 59.486 1.00 22.93 49 LEU C N 1
ATOM 1861 C CA . LEU C 1 49 ? -23.655 31.231 59.189 1.00 20.78 49 LEU C CA 1
ATOM 1862 C C . LEU C 1 49 ? -23.143 31.292 57.753 1.00 23.12 49 LEU C C 1
ATOM 1863 O O . LEU C 1 49 ? -22.567 30.329 57.245 1.00 25.92 49 LEU C O 1
ATOM 1868 N N . LYS C 1 50 ? -23.352 32.432 57.111 1.00 22.64 50 LYS C N 1
ATOM 1869 C CA . LYS C 1 50 ? -22.975 32.597 55.724 1.00 23.55 50 LYS C CA 1
ATOM 1870 C C . LYS C 1 50 ? -21.929 33.695 55.560 1.00 21.19 50 LYS C C 1
ATOM 1871 O O . LYS C 1 50 ? -20.992 33.542 54.795 1.00 22.86 50 LYS C O 1
ATOM 1873 N N . THR C 1 51 ? -22.099 34.810 56.258 1.00 20.98 51 THR C N 1
ATOM 1874 C CA . THR C 1 51 ? -21.162 35.929 56.143 1.00 20.48 51 THR C CA 1
ATOM 1875 C C . THR C 1 51 ? -20.846 36.512 57.502 1.00 23.87 51 THR C C 1
ATOM 1876 O O . THR C 1 51 ? -21.543 36.251 58.477 1.00 22.61 51 THR C O 1
ATOM 1880 N N . VAL C 1 52 ? -19.799 37.322 57.559 1.00 21.72 52 VAL C N 1
ATOM 1881 C CA . VAL C 1 52 ? -19.455 38.022 58.779 1.00 23.25 52 VAL C CA 1
ATOM 1882 C C . VAL C 1 52 ? -19.103 39.447 58.395 1.00 28.98 52 VAL C C 1
ATOM 1883 O O . VAL C 1 52 ? -18.506 39.689 57.348 1.00 26.50 52 VAL C O 1
ATOM 1887 N N . THR C 1 53 ? -19.517 40.389 59.226 1.00 27.49 53 THR C N 1
ATOM 1888 C CA . THR C 1 53 ? -19.180 41.784 59.001 1.00 30.94 53 THR C CA 1
ATOM 1889 C C . THR C 1 53 ? -17.904 42.149 59.732 1.00 31.49 53 THR C C 1
ATOM 1890 O O . THR C 1 53 ? -17.753 41.884 60.922 1.00 33.08 53 THR C O 1
ATOM 1894 N N . CYS C 1 54 ? -16.993 42.772 58.997 1.00 38.29 54 CYS C N 1
ATOM 1895 C CA . CYS C 1 54 ? -15.704 43.167 59.520 1.00 43.32 54 CYS C CA 1
ATOM 1896 C C . CYS C 1 54 ? -15.559 44.679 59.379 1.00 44.24 54 CYS C C 1
ATOM 1897 O O . CYS C 1 54 ? -16.210 45.292 58.534 1.00 43.72 54 CYS C O 1
ATOM 1900 N N . LEU C 1 55 ? -14.738 45.283 60.224 1.00 43.77 55 LEU C N 1
ATOM 1901 C CA . LEU C 1 55 ? -14.377 46.681 60.025 1.00 49.57 55 LEU C CA 1
ATOM 1902 C C . LEU C 1 55 ? -12.911 46.771 59.632 1.00 51.13 55 LEU C C 1
ATOM 1903 O O . LEU C 1 55 ? -12.032 46.347 60.382 1.00 48.06 55 LEU C O 1
ATOM 1908 N N . THR C 1 56 ? -12.663 47.315 58.442 1.00 54.59 56 THR C N 1
ATOM 1909 C CA . THR C 1 56 ? -11.331 47.320 57.849 1.00 56.73 56 THR C CA 1
ATOM 1910 C C . THR C 1 56 ? -10.821 48.740 57.616 1.00 59.73 56 THR C C 1
ATOM 1911 O O . THR C 1 56 ? -11.373 49.703 58.146 1.00 58.18 56 THR C O 1
ATOM 1913 N N . THR C 1 58 ? -10.756 51.381 55.895 1.00 66.26 58 THR C N 1
ATOM 1914 C CA . THR C 1 58 ? -11.472 51.004 54.681 1.00 63.95 58 THR C CA 1
ATOM 1915 C C . THR C 1 58 ? -12.985 51.081 54.872 1.00 63.97 58 THR C C 1
ATOM 1916 O O . THR C 1 58 ? -13.717 51.399 53.934 1.00 64.87 58 THR C O 1
ATOM 1918 N N . GLY C 1 59 ? -13.449 50.783 56.084 1.00 62.31 59 GLY C N 1
ATOM 1919 C CA . GLY C 1 59 ? -14.870 50.827 56.395 1.00 59.61 59 GLY C CA 1
ATOM 1920 C C . GLY C 1 59 ? -15.475 49.473 56.735 1.00 56.35 59 GLY C C 1
ATOM 1921 O O . GLY C 1 59 ? -14.759 48.528 57.081 1.00 54.46 59 GLY C O 1
ATOM 1922 N N . LYS C 1 60 ? -16.801 49.382 56.638 1.00 52.56 60 LYS C N 1
ATOM 1923 C CA . LYS C 1 60 ? -17.518 48.140 56.915 1.00 49.62 60 LYS C CA 1
ATOM 1924 C C . LYS C 1 60 ? -17.466 47.215 55.707 1.00 48.68 60 LYS C C 1
ATOM 1925 O O . LYS C 1 60 ? -17.691 47.643 54.575 1.00 44.64 60 LYS C O 1
ATOM 1931 N N . THR C 1 61 ? -17.177 45.940 55.943 1.00 44.85 61 THR C N 1
ATOM 1932 C CA . THR C 1 61 ? -17.062 44.994 54.843 1.00 40.18 61 THR C CA 1
ATOM 1933 C C . THR C 1 61 ? -17.646 43.621 55.184 1.00 35.69 61 THR C C 1
ATOM 1934 O O . THR C 1 61 ? -17.439 43.099 56.277 1.00 35.63 61 THR C O 1
ATOM 1938 N N . VAL C 1 62 ? -18.372 43.053 54.229 1.00 31.88 62 VAL C N 1
ATOM 1939 C CA . VAL C 1 62 ? -18.989 41.748 54.389 1.00 34.05 62 VAL C CA 1
ATOM 1940 C C . VAL C 1 62 ? -18.093 40.656 53.797 1.00 32.93 62 VAL C C 1
ATOM 1941 O O . VAL C 1 62 ? -17.731 40.710 52.619 1.00 32.65 62 VAL C O 1
ATOM 1945 N N . LEU C 1 63 ? -17.725 39.680 54.624 1.00 25.43 63 LEU C N 1
ATOM 1946 C CA . LEU C 1 63 ? -16.821 38.603 54.209 1.00 24.15 63 LEU C CA 1
ATOM 1947 C C . LEU C 1 63 ? -17.548 37.268 54.180 1.00 24.66 63 LEU C C 1
ATOM 1948 O O . LEU C 1 63 ? -18.345 36.989 55.069 1.00 24.16 63 LEU C O 1
ATOM 1953 N N . ASN C 1 64 ? -17.276 36.445 53.174 1.00 22.22 64 ASN C N 1
ATOM 1954 C CA . ASN C 1 64 ? -17.924 35.138 53.102 1.00 20.71 64 ASN C CA 1
ATOM 1955 C C . ASN C 1 64 ? -17.205 34.140 53.978 1.00 18.45 64 ASN C C 1
ATOM 1956 O O . ASN C 1 64 ? -15.987 34.217 54.132 1.00 20.97 64 ASN C O 1
ATOM 1961 N N . LEU C 1 65 ? -17.973 33.213 54.546 1.00 20.35 65 LEU C N 1
ATOM 1962 C CA . LEU C 1 65 ? -17.442 32.130 55.371 1.00 19.55 65 LEU C CA 1
ATOM 1963 C C . LEU C 1 65 ? -17.325 30.815 54.595 1.00 21.61 65 LEU C C 1
ATOM 1964 O O . LEU C 1 65 ? -18.233 30.462 53.844 1.00 22.70 65 LEU C O 1
ATOM 1969 N N . ASP C 1 66 ? -16.237 30.079 54.813 1.00 20.05 66 ASP C N 1
ATOM 1970 C CA . ASP C 1 66 ? -16.160 28.663 54.410 1.00 22.69 66 ASP C CA 1
ATOM 1971 C C . ASP C 1 66 ? -17.149 27.835 55.232 1.00 26.20 66 ASP C C 1
ATOM 1972 O O . ASP C 1 66 ? -17.607 28.308 56.257 1.00 23.39 66 ASP C O 1
ATOM 1977 N N . PRO C 1 67 ? -17.490 26.597 54.789 1.00 26.70 67 PRO C N 1
ATOM 1978 C CA . PRO C 1 67 ? -18.467 25.801 55.545 1.00 22.56 67 PRO C CA 1
ATOM 1979 C C . PRO C 1 67 ? -17.949 25.482 56.946 1.00 23.65 67 PRO C C 1
ATOM 1980 O O . PRO C 1 67 ? -16.741 25.404 57.138 1.00 27.28 67 PRO C O 1
ATOM 1984 N N . PRO C 1 68 ? -18.854 25.318 57.921 1.00 23.33 68 PRO C 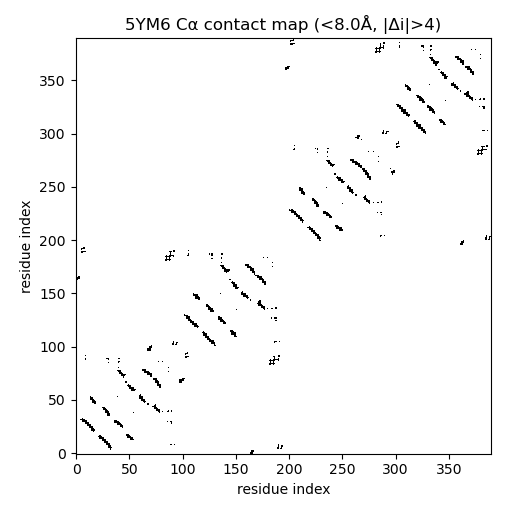N 1
ATOM 1985 C CA . PRO C 1 68 ? -18.418 25.116 59.309 1.00 25.65 68 PRO C CA 1
ATOM 1986 C C . PRO C 1 68 ? -17.713 23.782 59.514 1.00 31.26 68 PRO C C 1
ATOM 1987 O O . PRO C 1 68 ? -18.026 22.802 58.837 1.00 28.77 68 PRO C O 1
ATOM 1991 N N . MET C 1 69 ? -16.744 23.759 60.413 1.00 28.77 69 MET C N 1
ATOM 1992 C CA . MET C 1 69 ? -16.207 22.499 60.885 1.00 30.73 69 MET C CA 1
ATOM 1993 C C . MET C 1 69 ? -16.556 22.351 62.354 1.00 34.33 69 MET C C 1
ATOM 1994 O O . MET C 1 69 ? -16.486 23.305 63.125 1.00 32.11 69 MET C O 1
ATOM 1999 N N . ARG C 1 70 ? -16.929 21.145 62.741 1.00 32.85 70 ARG C N 1
ATOM 2000 C CA . ARG C 1 70 ? -17.418 20.919 64.090 1.00 32.19 70 ARG C CA 1
ATOM 2001 C C . ARG C 1 70 ? -16.284 20.547 65.039 1.00 33.76 70 ARG C C 1
ATOM 2002 O O . ARG C 1 70 ? -15.361 19.816 64.665 1.00 34.53 70 ARG C O 1
ATOM 2010 N N . PHE C 1 71 ? -16.323 21.086 66.256 1.00 35.78 71 PHE C N 1
ATOM 2011 C CA . PHE C 1 71 ? -15.483 20.554 67.334 1.00 38.59 71 PHE C CA 1
ATOM 2012 C C . PHE C 1 71 ? -16.158 20.734 68.693 1.00 41.04 71 PHE C C 1
ATOM 2013 O O . PHE C 1 71 ? -17.158 21.444 68.819 1.00 39.11 71 PHE C O 1
ATOM 2021 N N . ALA C 1 72 ? -15.603 20.074 69.705 1.00 44.96 72 ALA C N 1
ATOM 2022 C CA . ALA C 1 72 ? -16.205 20.047 71.031 1.00 48.99 72 ALA C CA 1
ATOM 2023 C C . ALA C 1 72 ? -15.339 20.769 72.058 1.00 52.27 72 ALA C C 1
ATOM 2024 O O . ALA C 1 72 ? -14.165 20.436 72.229 1.00 54.13 72 ALA C O 1
ATOM 2026 N N . HIS C 1 73 ? -15.926 21.758 72.730 1.00 53.59 73 HIS C N 1
ATOM 2027 C CA . HIS C 1 73 ? -15.232 22.516 73.772 1.00 55.48 73 HIS C CA 1
ATOM 2028 C C . HIS C 1 73 ? -16.230 23.296 74.620 1.00 57.07 73 HIS C C 1
ATOM 2029 O O . HIS C 1 73 ? -16.823 24.267 74.149 1.00 58.61 73 HIS C O 1
ATOM 2031 N N . SER C 1 80 ? -22.259 21.897 73.994 1.00 52.99 80 SER C N 1
ATOM 2032 C CA . SER C 1 80 ? -20.803 21.828 73.950 1.00 51.17 80 SER C CA 1
ATOM 2033 C C . SER C 1 80 ? -20.304 21.596 72.524 1.00 48.74 80 SER C C 1
ATOM 2034 O O . SER C 1 80 ? -19.144 21.243 72.314 1.00 43.66 80 SER C O 1
ATOM 2036 N N . VAL C 1 81 ? -21.186 21.791 71.549 1.00 44.00 81 VAL C N 1
ATOM 2037 C CA . VAL C 1 81 ? -20.808 21.680 70.145 1.00 41.53 81 VAL C CA 1
ATOM 2038 C C . VAL C 1 81 ? -20.607 23.075 69.552 1.00 39.43 81 VAL C C 1
ATOM 2039 O O . VAL C 1 81 ? -21.484 23.937 69.648 1.00 38.35 81 VAL C O 1
ATOM 2043 N N . VAL C 1 82 ? -19.440 23.284 68.953 1.00 35.37 82 VAL C N 1
ATOM 2044 C CA . VAL C 1 82 ? -19.048 24.577 68.408 1.00 34.55 82 VAL C CA 1
ATOM 2045 C C . VAL C 1 82 ? -18.746 24.424 66.920 1.00 30.29 82 VAL C C 1
ATOM 2046 O O . VAL C 1 82 ? -18.246 23.387 66.496 1.00 32.39 82 VAL C O 1
ATOM 2050 N N . TYR C 1 83 ? -19.037 25.455 66.128 1.00 27.10 83 TYR C N 1
ATOM 2051 C CA . TYR C 1 83 ? -18.674 25.446 64.716 1.00 25.50 83 TYR C CA 1
ATOM 2052 C C . TYR C 1 83 ? -17.635 26.500 64.379 1.00 24.00 83 TYR C C 1
ATOM 2053 O O . TYR C 1 83 ? -17.825 27.673 64.686 1.00 23.16 83 TYR C O 1
ATOM 2062 N N . LEU C 1 84 ? -16.553 26.068 63.748 1.00 21.67 84 LEU C N 1
ATOM 2063 C CA . LEU C 1 84 ? -15.473 26.948 63.318 1.00 21.08 84 LEU C CA 1
ATOM 2064 C C . LEU C 1 84 ? -15.632 27.262 61.835 1.00 22.35 84 LEU C C 1
ATOM 2065 O O . LEU C 1 84 ? -15.790 26.345 61.011 1.00 23.33 84 LEU C O 1
ATOM 2070 N N . TYR C 1 85 ? -15.618 28.545 61.495 1.00 19.48 85 TYR C N 1
ATOM 2071 C CA . TYR C 1 85 ? -15.712 28.970 60.105 1.00 18.10 85 TYR C CA 1
ATOM 2072 C C . TYR C 1 85 ? -14.491 29.791 59.724 1.00 20.24 85 TYR C C 1
ATOM 2073 O O . TYR C 1 85 ? -14.242 30.827 60.343 1.00 19.75 85 TYR C O 1
ATOM 2082 N N . PHE C 1 86 ? -13.749 29.371 58.700 1.00 16.81 86 PHE C N 1
ATOM 2083 C CA . PHE C 1 86 ? -12.697 30.222 58.179 1.00 18.51 86 PHE C CA 1
ATOM 2084 C C . PHE C 1 86 ? -13.256 31.274 57.217 1.00 17.00 86 PHE C C 1
ATOM 2085 O O . PHE C 1 86 ? -14.244 31.042 56.515 1.00 22.41 86 PHE C O 1
ATOM 2093 N N . ILE C 1 87 ? -12.630 32.444 57.202 1.00 18.60 87 ILE C N 1
ATOM 2094 C CA . ILE C 1 87 ? -13.014 33.484 56.250 1.00 19.30 87 ILE C CA 1
ATOM 2095 C C . ILE C 1 87 ? -12.536 33.008 54.868 1.00 20.18 87 ILE C C 1
ATOM 2096 O O . ILE C 1 87 ? -11.463 32.422 54.759 1.00 21.72 87 ILE C O 1
ATOM 2101 N N . GLN C 1 88 ? -13.357 33.209 53.840 1.00 19.53 88 GLN C N 1
ATOM 2102 C CA . GLN C 1 88 ? -13.035 32.713 52.509 1.00 19.14 88 GLN C CA 1
ATOM 2103 C C . GLN C 1 88 ? -11.692 33.258 52.032 1.00 22.19 88 GLN C C 1
ATOM 2104 O O . GLN C 1 88 ? -11.380 34.428 52.232 1.00 21.71 88 GLN C O 1
ATOM 2110 N N . ASN C 1 89 ? -10.896 32.360 51.452 1.00 24.47 89 ASN C N 1
ATOM 2111 C CA . ASN C 1 89 ? -9.604 32.673 50.839 1.00 26.92 89 ASN C CA 1
ATOM 2112 C C . ASN C 1 89 ? -8.497 33.051 51.807 1.00 25.26 89 ASN C C 1
ATOM 2113 O O . ASN C 1 89 ? -7.441 33.525 51.397 1.00 25.97 89 ASN C O 1
ATOM 2118 N N . ILE C 1 90 ? -8.717 32.833 53.095 1.00 23.24 90 ILE C N 1
ATOM 2119 C CA . ILE C 1 90 ? -7.658 33.092 54.051 1.00 26.33 90 ILE C CA 1
ATOM 2120 C C . ILE C 1 90 ? -6.529 32.056 53.852 1.00 24.70 90 ILE C C 1
ATOM 2121 O O . ILE C 1 90 ? -6.776 30.921 53.457 1.00 25.50 90 ILE C O 1
ATOM 2126 N N . SER C 1 91 ? -5.294 32.482 54.070 1.00 25.94 91 SER C N 1
ATOM 2127 C CA . SER C 1 91 ? -4.129 31.642 53.766 1.00 30.34 91 SER C CA 1
ATOM 2128 C C . SER C 1 91 ? -4.028 30.398 54.633 1.00 30.86 91 SER C C 1
ATOM 2129 O O . SER C 1 91 ? -4.514 30.371 55.767 1.00 29.12 91 SER C O 1
ATOM 2132 N N . SER C 1 92 ? -3.385 29.368 54.086 1.00 30.79 92 SER C N 1
ATOM 2133 C CA . SER C 1 92 ? -3.137 28.141 54.826 1.00 27.64 92 SER C CA 1
ATOM 2134 C C . SER C 1 92 ? -2.281 28.441 56.058 1.00 28.21 92 SER C C 1
ATOM 2135 O O . SER C 1 92 ? -2.397 27.760 57.077 1.00 28.14 92 SER C O 1
ATOM 2138 N N . LEU C 1 93 ? -1.413 29.442 55.957 1.00 27.74 93 LEU C N 1
ATOM 2139 C CA . LEU C 1 93 ? -0.555 29.775 57.094 1.00 25.95 93 LEU C CA 1
ATOM 2140 C C . LEU C 1 93 ? -1.396 30.366 58.217 1.00 28.09 93 LEU C C 1
ATOM 2141 O O . LEU C 1 93 ? -1.220 30.022 59.383 1.00 26.51 93 LEU C O 1
ATOM 2146 N N . ASN C 1 94 ? -2.307 31.262 57.871 1.00 24.91 94 ASN C N 1
ATOM 2147 C CA . ASN C 1 94 ? -3.153 31.844 58.906 1.00 27.14 94 ASN C CA 1
ATOM 2148 C C . ASN C 1 94 ? -4.140 30.812 59.460 1.00 25.53 94 ASN C C 1
ATOM 2149 O O . ASN C 1 94 ? -4.486 30.857 60.643 1.00 25.65 94 ASN C O 1
ATOM 2154 N N . ARG C 1 95 ? -4.571 29.869 58.629 1.00 23.74 95 ARG C N 1
ATOM 2155 C CA . ARG C 1 95 ? -5.400 28.771 59.109 1.00 25.14 95 ARG C CA 1
ATOM 2156 C C . ARG C 1 95 ? -4.639 27.983 60.170 1.00 26.75 95 ARG C C 1
ATOM 2157 O O . ARG C 1 95 ? -5.190 27.650 61.215 1.00 23.31 95 ARG C O 1
ATOM 2165 N N . GLY C 1 96 ? -3.371 27.692 59.893 1.00 23.40 96 GLY C N 1
ATOM 2166 C CA . GLY C 1 96 ? -2.539 26.968 60.846 1.00 23.94 96 GLY C CA 1
ATOM 2167 C C . GLY C 1 96 ? -2.410 27.693 62.174 1.00 24.63 96 GLY C C 1
ATOM 2168 O O . GLY C 1 96 ? -2.464 27.070 63.233 1.00 23.12 96 GLY C O 1
ATOM 2169 N N . MET C 1 97 ? -2.228 29.008 62.118 1.00 21.36 97 MET C N 1
ATOM 2170 C CA . MET C 1 97 ? -2.171 29.833 63.332 1.00 25.56 97 MET C CA 1
ATOM 2171 C C . MET C 1 97 ? -3.424 29.659 64.208 1.00 29.26 97 MET C C 1
ATOM 2172 O O . MET C 1 97 ? -3.328 29.462 65.421 1.00 26.29 97 MET C O 1
ATOM 2177 N N . VAL C 1 98 ? -4.596 29.726 63.591 1.00 24.85 98 VAL C N 1
ATOM 2178 C CA . VAL C 1 98 ? -5.847 29.617 64.357 1.00 23.46 98 VAL C CA 1
ATOM 2179 C C . VAL C 1 98 ? -6.104 28.194 64.863 1.00 26.88 98 VAL C C 1
ATOM 2180 O O . VAL C 1 98 ? -6.510 28.001 66.012 1.00 26.02 98 VAL C O 1
ATOM 2184 N N . ILE C 1 99 ? -5.828 27.196 64.029 1.00 24.78 99 ILE C N 1
ATOM 2185 C CA . ILE C 1 99 ? -5.967 25.804 64.453 1.00 24.87 99 ILE C CA 1
ATOM 2186 C C . ILE C 1 99 ? -5.052 25.498 65.639 1.00 30.14 99 ILE C C 1
ATOM 2187 O O . ILE C 1 99 ? -5.485 24.871 66.609 1.00 30.40 99 ILE C O 1
ATOM 2192 N N . GLY C 1 100 ? -3.801 25.953 65.574 1.00 27.90 100 GLY C N 1
ATOM 2193 C CA . GLY C 1 100 ? -2.884 25.813 66.696 1.00 32.41 100 GLY C CA 1
ATOM 2194 C C . GLY C 1 100 ? -3.439 26.444 67.963 1.00 37.31 100 GLY C C 1
ATOM 2195 O O . GLY C 1 100 ? -3.373 25.861 69.050 1.00 34.23 100 GLY C O 1
ATOM 2196 N N . HIS C 1 101 ? -4.014 27.632 67.815 1.00 34.09 101 HIS C N 1
ATOM 2197 C CA . HIS C 1 101 ? -4.533 28.375 68.953 1.00 33.31 101 HIS C CA 1
ATOM 2198 C C . HIS C 1 101 ? -5.698 27.645 69.601 1.00 33.41 101 HIS C C 1
ATOM 2199 O O . HIS C 1 101 ? -5.759 27.525 70.824 1.00 37.21 101 HIS C O 1
ATOM 2206 N N . ILE C 1 102 ? -6.609 27.134 68.782 1.00 29.27 102 ILE C N 1
ATOM 2207 C CA . ILE C 1 102 ? -7.775 26.438 69.297 1.00 31.27 102 ILE C CA 1
ATOM 2208 C C . ILE C 1 102 ? -7.357 25.139 70.003 1.00 39.77 102 ILE C C 1
ATOM 2209 O O . ILE C 1 102 ? -7.910 24.784 71.045 1.00 36.86 102 ILE C O 1
ATOM 2214 N N . SER C 1 103 ? -6.345 24.464 69.465 1.00 35.97 103 SER C N 1
ATOM 2215 C CA . SER C 1 103 ? -5.778 23.281 70.116 1.00 38.24 103 SER C CA 1
ATOM 2216 C C . SER C 1 103 ? -5.228 23.579 71.515 1.00 40.27 103 SER C C 1
ATOM 2217 O O . SER C 1 103 ? -5.527 22.861 72.470 1.00 48.15 103 SER C O 1
ATOM 2220 N N . GLU C 1 104 ? -4.424 24.630 71.630 1.00 44.00 104 GLU C N 1
ATOM 2221 C CA . GLU C 1 104 ? -3.922 25.092 72.925 1.00 46.76 104 GLU C CA 1
ATOM 2222 C C . GLU C 1 104 ? -5.067 25.352 73.903 1.00 51.17 104 GLU C C 1
ATOM 2223 O O . GLU C 1 104 ? -5.035 24.900 75.044 1.00 52.33 104 GLU C O 1
ATOM 2229 N N . THR C 1 105 ? -6.077 26.082 73.444 1.00 48.93 105 THR C N 1
ATOM 2230 C CA . THR C 1 105 ? -7.267 26.355 74.245 1.00 49.57 105 THR C CA 1
ATOM 2231 C C . THR C 1 105 ? -7.908 25.067 74.744 1.00 48.67 105 THR C C 1
ATOM 2232 O O . THR C 1 105 ? -8.233 24.943 75.924 1.00 50.75 105 THR C O 1
ATOM 2236 N N . THR C 1 106 ? -8.090 24.114 73.835 1.00 43.65 106 THR C N 1
ATOM 2237 C CA . THR C 1 106 ? -8.743 22.854 74.160 1.00 48.47 106 THR C CA 1
ATOM 2238 C C . THR C 1 106 ? -7.812 21.927 74.941 1.00 54.16 106 THR C C 1
ATOM 2239 O O . THR C 1 106 ? -7.064 22.368 75.817 1.00 52.51 106 THR C O 1
ATOM 2243 N N . ASN D 1 1 ? -21.332 16.994 59.652 1.00 60.06 1 ASN D N 1
ATOM 2244 C CA . ASN D 1 1 ? -20.166 16.620 58.854 1.00 58.12 1 ASN D CA 1
ATOM 2245 C C . ASN D 1 1 ? -18.980 17.565 59.059 1.00 54.56 1 ASN D C 1
ATOM 2246 O O . ASN D 1 1 ? -19.106 18.605 59.711 1.00 57.03 1 ASN D O 1
ATOM 2251 N N . ASN D 1 2 ? -17.829 17.175 58.515 1.00 55.30 2 ASN D N 1
ATOM 2252 C CA . ASN D 1 2 ? -16.595 17.947 58.624 1.00 47.44 2 ASN D CA 1
ATOM 2253 C C . ASN D 1 2 ? -16.202 18.221 60.080 1.00 44.48 2 ASN D C 1
ATOM 2254 O O . ASN D 1 2 ? -16.397 19.320 60.589 1.00 41.26 2 ASN D O 1
ATOM 2256 N N . GLU D 1 3 ? -15.657 17.207 60.744 1.00 45.91 3 GLU D N 1
ATOM 2257 C CA . GLU D 1 3 ? -15.127 17.356 62.093 1.00 44.00 3 GLU D CA 1
ATOM 2258 C C . GLU D 1 3 ? -13.738 17.981 62.032 1.00 43.59 3 GLU D C 1
ATOM 2259 O O . GLU D 1 3 ? -12.903 17.579 61.219 1.00 44.02 3 GLU D O 1
ATOM 2265 N N . LEU D 1 4 ? -13.491 18.963 62.892 1.00 41.27 4 LEU D N 1
ATOM 2266 C CA . LEU D 1 4 ? -12.176 19.588 62.969 1.00 42.54 4 LEU D CA 1
ATOM 2267 C C . LEU D 1 4 ? -11.136 18.621 63.517 1.00 42.66 4 LEU D C 1
ATOM 2268 O O . LEU D 1 4 ? -11.334 18.013 64.570 1.00 44.31 4 LEU D O 1
ATOM 2273 N N . CYS D 1 5 ? -10.031 18.487 62.793 1.00 44.29 5 CYS D N 1
ATOM 2274 C CA . CYS D 1 5 ? -8.891 17.704 63.254 1.00 45.78 5 CYS D CA 1
ATOM 2275 C C . CYS D 1 5 ? -7.982 18.566 64.127 1.00 43.26 5 CYS D C 1
ATOM 2276 O O . CYS D 1 5 ? -7.290 19.457 63.626 1.00 45.55 5 CYS D O 1
ATOM 2279 N N . LEU D 1 6 ? -7.998 18.313 65.431 1.00 41.81 6 LEU D N 1
ATOM 2280 C CA . LEU D 1 6 ? -7.179 19.083 66.357 1.00 41.08 6 LEU D CA 1
ATOM 2281 C C . LEU D 1 6 ? -5.745 18.571 66.314 1.00 43.91 6 LEU D C 1
ATOM 2282 O O . LEU D 1 6 ? -5.487 17.384 66.514 1.00 41.98 6 LEU D O 1
ATOM 2287 N N . ARG D 1 7 ? -4.812 19.470 66.038 1.00 44.16 7 ARG D N 1
ATOM 2288 C CA . ARG D 1 7 ? -3.415 19.087 65.945 1.00 37.90 7 ARG D CA 1
ATOM 2289 C C . ARG D 1 7 ? -2.648 19.606 67.150 1.00 39.35 7 ARG D C 1
ATOM 2290 O O . ARG D 1 7 ? -3.015 20.618 67.747 1.00 38.96 7 ARG D O 1
ATOM 2298 N N . ASN D 1 8 ? -1.583 18.912 67.515 1.00 33.13 8 ASN D N 1
ATOM 2299 C CA . ASN D 1 8 ? -0.733 19.379 68.585 1.00 34.68 8 ASN D CA 1
ATOM 2300 C C . ASN D 1 8 ? 0.628 19.761 68.039 1.00 29.33 8 ASN D C 1
ATOM 2301 O O . ASN D 1 8 ? 1.048 19.265 67.003 1.00 27.32 8 ASN D O 1
ATOM 2306 N N . VAL D 1 9 ? 1.297 20.663 68.733 1.00 25.13 9 VAL D N 1
ATOM 2307 C CA . VAL D 1 9 ? 2.708 20.900 68.488 1.00 26.55 9 VAL D CA 1
ATOM 2308 C C . VAL D 1 9 ? 3.485 20.423 69.700 1.00 29.98 9 VAL D C 1
ATOM 2309 O O . VAL D 1 9 ? 3.165 20.793 70.841 1.00 30.45 9 VAL D O 1
ATOM 2313 N N . PHE D 1 10 ? 4.494 19.600 69.455 1.00 25.73 10 PHE D N 1
ATOM 2314 C CA . PHE D 1 10 ? 5.371 19.142 70.514 1.00 26.59 10 PHE D CA 1
ATOM 2315 C C . PHE D 1 10 ? 6.805 19.463 70.164 1.00 29.55 10 PHE D C 1
ATOM 2316 O O . PHE D 1 10 ? 7.204 19.374 68.993 1.00 28.82 10 PHE D O 1
ATOM 2324 N N . THR D 1 11 ? 7.575 19.851 71.169 1.00 28.22 11 THR D N 1
ATOM 2325 C CA . THR D 1 11 ? 8.982 20.139 70.960 1.00 27.92 11 THR D CA 1
ATOM 2326 C C . THR D 1 11 ? 9.780 18.980 71.503 1.00 27.81 11 THR D C 1
ATOM 2327 O O . THR D 1 11 ? 9.343 18.303 72.429 1.00 30.65 11 THR D O 1
ATOM 2331 N N . ALA D 1 12 ? 10.951 18.748 70.932 1.00 25.23 12 ALA D N 1
ATOM 2332 C CA . ALA D 1 12 ? 11.853 17.745 71.465 1.00 25.57 12 ALA D CA 1
ATOM 2333 C C . ALA D 1 12 ? 13.245 18.100 70.982 1.00 22.90 12 ALA D C 1
ATOM 2334 O O . ALA D 1 12 ? 13.543 19.276 70.790 1.00 23.45 12 ALA D O 1
ATOM 2336 N N . GLN D 1 13 ? 14.103 17.108 70.799 1.00 21.94 13 GLN D N 1
ATOM 2337 C CA . GLN D 1 13 ? 15.428 17.380 70.249 1.00 22.44 13 GLN D CA 1
ATOM 2338 C C . GLN D 1 13 ? 15.781 16.410 69.132 1.00 18.89 13 GLN D C 1
ATOM 2339 O O . GLN D 1 13 ? 15.291 15.292 69.075 1.00 22.53 13 GLN D O 1
ATOM 2345 N N . ASN D 1 14 ? 16.647 16.861 68.229 1.00 22.14 14 ASN D N 1
ATOM 2346 C CA . ASN D 1 14 ? 17.171 16.003 67.188 1.00 20.55 14 ASN D CA 1
ATOM 2347 C C . ASN D 1 14 ? 18.592 16.421 66.884 1.00 20.16 14 ASN D C 1
ATOM 2348 O O . ASN D 1 14 ? 19.039 17.472 67.316 1.00 22.94 14 ASN D O 1
ATOM 2353 N N . THR D 1 15 ? 19.303 15.583 66.151 1.00 24.33 15 THR D N 1
ATOM 2354 C CA . THR D 1 15 ? 20.641 15.953 65.705 1.00 22.63 15 THR D CA 1
ATOM 2355 C C . THR D 1 15 ? 20.559 16.573 64.319 1.00 24.94 15 THR D C 1
ATOM 2356 O O . THR D 1 15 ? 19.794 16.098 63.479 1.00 25.26 15 THR D O 1
ATOM 2360 N N . ALA D 1 16 ? 21.338 17.638 64.104 1.00 24.26 16 ALA D N 1
ATOM 2361 C CA . ALA D 1 16 ? 21.443 18.329 62.810 1.00 24.13 16 ALA D CA 1
ATOM 2362 C C . ALA D 1 16 ? 22.894 18.365 62.336 1.00 26.60 16 ALA D C 1
ATOM 2363 O O . ALA D 1 16 ? 23.805 18.229 63.151 1.00 26.56 16 ALA D O 1
ATOM 2365 N N . GLN D 1 17 ? 23.106 18.552 61.035 1.00 24.51 17 GLN D N 1
ATOM 2366 C CA . GLN D 1 17 ? 24.451 18.526 60.472 1.00 24.81 17 GLN D CA 1
ATOM 2367 C C . GLN D 1 17 ? 24.691 19.847 59.787 1.00 25.57 17 GLN D C 1
ATOM 2368 O O . GLN D 1 17 ? 23.789 20.379 59.129 1.00 22.81 17 GLN D O 1
ATOM 2374 N N . ASP D 1 18 ? 25.900 20.379 59.923 1.00 25.71 18 ASP D N 1
ATOM 2375 C CA . ASP D 1 18 ? 26.221 21.604 59.200 1.00 25.94 18 ASP D CA 1
ATOM 2376 C C . ASP D 1 18 ? 26.883 21.254 57.859 1.00 28.50 18 ASP D C 1
ATOM 2377 O O . ASP D 1 18 ? 26.982 20.082 57.497 1.00 28.86 18 ASP D O 1
ATOM 2382 N N . PHE D 1 19 ? 27.330 22.271 57.129 1.00 31.50 19 PHE D N 1
ATOM 2383 C CA . PHE D 1 19 ? 27.880 22.069 55.795 1.00 36.93 19 PHE D CA 1
ATOM 2384 C C . PHE D 1 19 ? 29.219 21.332 55.823 1.00 39.44 19 PHE D C 1
ATOM 2385 O O . PHE D 1 19 ? 29.621 20.748 54.825 1.00 37.28 19 PHE D O 1
ATOM 2393 N N . ASN D 1 20 ? 29.902 21.350 56.963 1.00 35.69 20 ASN D N 1
ATOM 2394 C CA . ASN D 1 20 ? 31.135 20.585 57.110 1.00 37.34 20 ASN D CA 1
ATOM 2395 C C . ASN D 1 20 ? 30.913 19.157 57.599 1.00 38.17 20 ASN D C 1
ATOM 2396 O O . ASN D 1 20 ? 31.864 18.394 57.741 1.00 43.74 20 ASN D O 1
ATOM 2401 N N . GLY D 1 21 ? 29.664 18.804 57.883 1.00 36.26 21 GLY D N 1
ATOM 2402 C CA . GLY D 1 21 ? 29.333 17.457 58.315 1.00 33.43 21 GLY D CA 1
ATOM 2403 C C . GLY D 1 21 ? 29.316 17.276 59.821 1.00 35.84 21 GLY D C 1
ATOM 2404 O O . GLY D 1 21 ? 29.080 16.178 60.318 1.00 41.43 21 GLY D O 1
ATOM 2405 N N . ASN D 1 22 ? 29.556 18.356 60.554 1.00 31.43 22 ASN D N 1
ATOM 2406 C CA . ASN D 1 22 ? 29.620 18.286 62.007 1.00 32.36 22 ASN D CA 1
ATOM 2407 C C . ASN D 1 22 ? 28.245 18.325 62.661 1.00 33.47 22 ASN D C 1
ATOM 2408 O O . ASN D 1 22 ? 27.371 19.082 62.250 1.00 31.80 22 ASN D O 1
ATOM 2413 N N . GLU D 1 23 ? 28.078 17.513 63.698 1.00 30.82 23 GLU D N 1
ATOM 2414 C CA . GLU D 1 23 ? 26.759 17.258 64.267 1.00 30.91 23 GLU D CA 1
ATOM 2415 C C . GLU D 1 23 ? 26.494 18.085 65.508 1.00 31.95 23 GLU D C 1
ATOM 2416 O O . GLU D 1 23 ? 27.393 18.346 66.307 1.00 32.34 23 GLU D O 1
ATOM 2422 N N . SER D 1 24 ? 25.241 18.497 65.656 1.00 26.25 24 SER D N 1
ATOM 2423 C CA . SER D 1 24 ? 24.829 19.371 66.738 1.00 30.07 24 SER D CA 1
ATOM 2424 C C . SER D 1 24 ? 23.443 18.953 67.218 1.00 28.45 24 SER D C 1
ATOM 2425 O O . SER D 1 24 ? 22.672 18.388 66.460 1.00 27.73 24 SER D O 1
ATOM 2428 N N . THR D 1 25 ? 23.148 19.220 68.482 1.00 28.59 25 THR D N 1
ATOM 2429 C CA . THR D 1 25 ? 21.817 18.985 69.020 1.00 26.78 25 THR D CA 1
ATOM 2430 C C . THR D 1 25 ? 20.957 20.218 68.811 1.00 27.25 25 THR D C 1
ATOM 2431 O O . THR D 1 25 ? 21.400 21.344 69.056 1.00 28.46 25 THR D O 1
ATOM 2435 N N . VAL D 1 26 ? 19.730 20.023 68.341 1.00 22.95 26 VAL D N 1
ATOM 2436 C CA . VAL D 1 26 ? 18.850 21.157 68.125 1.00 23.86 26 VAL D CA 1
ATOM 2437 C C . VAL D 1 26 ? 17.511 20.897 68.765 1.00 24.16 26 VAL D C 1
ATOM 2438 O O . VAL D 1 26 ? 17.147 19.754 69.012 1.00 22.44 26 VAL D O 1
ATOM 2442 N N . LYS D 1 27 ? 16.774 21.968 69.013 1.00 22.05 27 LYS D N 1
ATOM 2443 C CA . LYS D 1 27 ? 15.393 21.865 69.468 1.00 22.24 27 LYS D CA 1
ATOM 2444 C C . LYS D 1 27 ? 14.513 21.641 68.241 1.00 22.57 27 LYS D C 1
ATOM 2445 O O . LYS D 1 27 ? 14.646 22.355 67.252 1.00 22.67 27 LYS D O 1
ATOM 2451 N N . SER D 1 28 ? 13.645 20.639 68.281 1.00 20.08 28 SER D N 1
ATOM 2452 C CA . SER D 1 28 ? 12.829 20.310 67.120 1.00 19.40 28 SER D CA 1
ATOM 2453 C C . SER D 1 28 ? 11.350 20.541 67.416 1.00 23.15 28 SER D C 1
ATOM 2454 O O . SER D 1 28 ? 10.875 20.272 68.523 1.00 24.72 28 SER D O 1
ATOM 2457 N N . PHE D 1 29 ? 10.632 21.036 66.416 1.00 19.14 29 PHE D N 1
ATOM 2458 C CA . PHE D 1 29 ? 9.205 21.293 66.526 1.00 17.90 29 PHE D CA 1
ATOM 2459 C C . PHE D 1 29 ? 8.417 20.372 65.608 1.00 21.76 29 PHE D C 1
ATOM 2460 O O . PHE D 1 29 ? 8.573 20.428 64.393 1.00 20.10 29 PHE D O 1
ATOM 2468 N N . TYR D 1 30 ? 7.554 19.550 66.200 1.00 20.47 30 TYR D N 1
ATOM 2469 C CA . TYR D 1 30 ? 6.714 18.607 65.457 1.00 21.63 30 TYR D CA 1
ATOM 2470 C C . TYR D 1 30 ? 5.237 18.987 65.509 1.00 23.99 30 TYR D C 1
ATOM 2471 O O . TYR D 1 30 ? 4.746 19.503 66.514 1.00 24.25 30 TYR D O 1
ATOM 2480 N N . VAL D 1 31 ? 4.538 18.708 64.418 1.00 21.97 31 VAL D N 1
ATOM 2481 C CA . VAL D 1 31 ? 3.080 18.723 64.425 1.00 24.69 31 VAL D CA 1
ATOM 2482 C C . VAL D 1 31 ? 2.603 17.281 64.464 1.00 29.62 31 VAL D C 1
ATOM 2483 O O . VAL D 1 31 ? 3.072 16.447 63.694 1.00 26.09 31 VAL D O 1
ATOM 2487 N N . THR D 1 32 ? 1.701 16.976 65.391 1.00 32.96 32 THR D N 1
ATOM 2488 C CA . THR D 1 32 ? 1.245 15.601 65.553 1.00 34.71 32 THR D CA 1
ATOM 2489 C C . THR D 1 32 ? -0.274 15.518 65.514 1.00 40.12 32 THR D C 1
ATOM 2490 O O . THR D 1 32 ? -0.948 16.556 65.533 1.00 38.42 32 THR D O 1
ATOM 2494 N N . ARG D 1 33 ? -0.755 14.267 65.439 1.00 44.41 33 ARG D N 1
ATOM 2495 C CA . ARG D 1 33 ? -2.164 13.813 65.358 1.00 45.41 33 ARG D CA 1
ATOM 2496 C C . ARG D 1 33 ? -2.484 13.291 63.960 1.00 47.76 33 ARG D C 1
ATOM 2497 O O . ARG D 1 33 ? -2.311 13.991 62.965 1.00 50.55 33 ARG D O 1
ATOM 2499 N N . LYS D 1 36 ? 0.246 10.615 63.800 1.00 43.26 36 LYS D N 1
ATOM 2500 C CA . LYS D 1 36 ? 1.355 10.862 62.880 1.00 43.56 36 LYS D CA 1
ATOM 2501 C C . LYS D 1 36 ? 2.104 12.132 63.279 1.00 38.24 36 LYS D C 1
ATOM 2502 O O . LYS D 1 36 ? 1.484 13.087 63.743 1.00 39.35 36 LYS D O 1
ATOM 2504 N N . LYS D 1 37 ? 3.424 12.145 63.099 1.00 33.09 37 LYS D N 1
ATOM 2505 C CA . LYS D 1 37 ? 4.216 13.335 63.417 1.00 31.69 37 LYS D CA 1
ATOM 2506 C C . LYS D 1 37 ? 4.884 13.866 62.155 1.00 28.37 37 LYS D C 1
ATOM 2507 O O . LYS D 1 37 ? 5.248 13.092 61.266 1.00 27.98 37 LYS D O 1
ATOM 2513 N N . ILE D 1 38 ? 5.041 15.185 62.078 1.00 26.27 38 ILE D N 1
ATOM 2514 C CA . ILE D 1 38 ? 5.812 15.800 61.006 1.00 24.70 38 ILE D CA 1
ATOM 2515 C C . ILE D 1 38 ? 6.834 16.800 61.581 1.00 21.32 38 ILE D C 1
ATOM 2516 O O . ILE D 1 38 ? 6.470 17.701 62.333 1.00 21.19 38 ILE D O 1
ATOM 2521 N N . LEU D 1 39 ? 8.110 16.636 61.248 1.00 21.45 39 LEU D N 1
ATOM 2522 C CA . LEU D 1 39 ? 9.110 17.621 61.671 1.00 20.17 39 LEU D CA 1
ATOM 2523 C C . LEU D 1 39 ? 8.981 18.872 60.822 1.00 20.59 39 LEU D C 1
ATOM 2524 O O . LEU D 1 39 ? 9.190 18.816 59.622 1.00 25.16 39 LEU D O 1
ATOM 2529 N N . VAL D 1 40 ? 8.656 19.995 61.460 1.00 16.51 40 VAL D N 1
ATOM 2530 C CA . VAL D 1 40 ? 8.381 21.258 60.784 1.00 17.90 40 VAL D CA 1
ATOM 2531 C C . VAL D 1 40 ? 9.526 22.271 60.860 1.00 20.31 40 VAL D C 1
ATOM 2532 O O . VAL D 1 40 ? 9.785 22.989 59.898 1.00 18.94 40 VAL D O 1
ATOM 2536 N N . ALA D 1 41 ? 10.164 22.369 62.024 1.00 17.82 41 ALA D N 1
ATOM 2537 C CA . ALA D 1 41 ? 11.176 23.409 62.238 1.00 19.10 41 ALA D CA 1
ATOM 2538 C C . ALA D 1 41 ? 12.150 23.008 63.335 1.00 18.89 41 ALA D C 1
ATOM 2539 O O . ALA D 1 41 ? 11.864 22.107 64.126 1.00 19.51 41 ALA D O 1
ATOM 2541 N N . ILE D 1 42 ? 13.307 23.663 63.347 1.00 19.67 42 ILE D N 1
ATOM 2542 C CA . ILE D 1 42 ? 14.271 23.496 64.426 1.00 17.94 42 ILE D CA 1
ATOM 2543 C C . ILE D 1 42 ? 14.791 24.866 64.826 1.00 22.91 42 ILE D C 1
ATOM 2544 O O . ILE D 1 42 ? 14.717 25.826 64.047 1.00 20.62 42 ILE D O 1
ATOM 2549 N N . THR D 1 43 ? 15.279 24.965 66.058 1.00 20.90 43 THR D N 1
ATOM 2550 C CA . THR D 1 43 ? 16.025 26.151 66.463 1.00 21.90 43 THR D CA 1
ATOM 2551 C C . THR D 1 43 ? 17.389 25.754 67.000 1.00 23.18 43 THR D C 1
ATOM 2552 O O . THR D 1 43 ? 17.569 24.669 67.568 1.00 22.26 43 THR D O 1
ATOM 2556 N N . SER D 1 44 ? 18.347 26.660 66.830 1.00 22.78 44 SER D N 1
ATOM 2557 C CA . SER D 1 44 ? 19.727 26.390 67.194 1.00 24.46 44 SER D CA 1
ATOM 2558 C C . SER D 1 44 ? 20.467 27.715 67.310 1.00 26.36 44 SER D C 1
ATOM 2559 O O . SER D 1 44 ? 20.067 28.702 66.709 1.00 24.49 44 SER D O 1
ATOM 2562 N N . THR D 1 45 ? 21.548 27.737 68.086 1.00 26.81 45 THR D N 1
ATOM 2563 C CA . THR D 1 45 ? 22.408 28.911 68.112 1.00 26.08 45 THR D CA 1
ATOM 2564 C C . THR D 1 45 ? 23.347 28.931 66.899 1.00 27.91 45 THR D C 1
ATOM 2565 O O . THR D 1 45 ? 24.029 29.924 66.658 1.00 30.36 45 THR D O 1
ATOM 2569 N N . LYS D 1 46 ? 23.379 27.836 66.141 1.00 26.59 46 LYS D N 1
ATOM 2570 C CA . LYS D 1 46 ? 24.226 27.740 64.949 1.00 26.90 46 LYS D CA 1
ATOM 2571 C C . LYS D 1 46 ? 23.498 28.274 63.720 1.00 26.54 46 LYS D C 1
ATOM 2572 O O . LYS D 1 46 ? 22.317 27.990 63.528 1.00 24.92 46 LYS D O 1
ATOM 2578 N N . ASP D 1 47 ? 24.193 29.047 62.896 1.00 23.38 47 ASP D N 1
ATOM 2579 C CA . ASP D 1 47 ? 23.565 29.629 61.718 1.00 28.87 47 ASP D CA 1
ATOM 2580 C C . ASP D 1 47 ? 23.928 28.880 60.434 1.00 23.50 47 ASP D C 1
ATOM 2581 O O . ASP D 1 47 ? 23.588 29.306 59.336 1.00 27.79 47 ASP D O 1
ATOM 2586 N N . ASN D 1 48 ? 24.607 27.755 60.572 1.00 24.14 48 ASN D N 1
ATOM 2587 C CA . ASN D 1 48 ? 25.123 27.059 59.404 1.00 24.98 48 ASN D CA 1
ATOM 2588 C C . ASN D 1 48 ? 24.630 25.628 59.250 1.00 25.42 48 ASN D C 1
ATOM 2589 O O . ASN D 1 48 ? 25.307 24.802 58.647 1.00 27.04 48 ASN D O 1
ATOM 2594 N N . LEU D 1 49 ? 23.459 25.320 59.793 1.00 24.39 49 LEU D N 1
ATOM 2595 C CA . LEU D 1 49 ? 22.918 23.969 59.645 1.00 20.91 49 LEU D CA 1
ATOM 2596 C C . LEU D 1 49 ? 22.365 23.747 58.242 1.00 24.40 49 LEU D C 1
ATOM 2597 O O . LEU D 1 49 ? 21.822 24.666 57.625 1.00 23.77 49 LEU D O 1
ATOM 2602 N N . LYS D 1 50 ? 22.479 22.518 57.751 1.00 25.29 50 LYS D N 1
ATOM 2603 C CA . LYS D 1 50 ? 22.082 22.198 56.389 1.00 26.10 50 LYS D CA 1
ATOM 2604 C C . LYS D 1 50 ? 20.979 21.150 56.381 1.00 24.71 50 LYS D C 1
ATOM 2605 O O . LYS D 1 50 ? 20.034 21.230 55.590 1.00 24.63 50 LYS D O 1
ATOM 2611 N N . THR D 1 51 ? 21.117 20.163 57.266 1.00 24.18 51 THR D N 1
ATOM 2612 C CA . THR D 1 51 ? 20.171 19.068 57.369 1.00 21.40 51 THR D CA 1
ATOM 2613 C C . THR D 1 51 ? 19.854 18.721 58.819 1.00 21.42 51 THR D C 1
ATOM 2614 O O . THR D 1 51 ? 20.575 19.111 59.744 1.00 22.22 51 THR D O 1
ATOM 2618 N N . VAL D 1 52 ? 18.763 17.990 59.009 1.00 19.46 52 VAL D N 1
ATOM 2619 C CA . VAL D 1 52 ? 18.403 17.497 60.338 1.00 22.31 52 VAL D CA 1
ATOM 2620 C C . VAL D 1 52 ? 17.879 16.078 60.211 1.00 25.21 52 VAL D C 1
ATOM 2621 O O . VAL D 1 52 ? 17.278 15.725 59.206 1.00 25.87 52 VAL D O 1
ATOM 2625 N N . THR D 1 53 ? 18.131 15.266 61.232 1.00 24.20 53 THR D N 1
ATOM 2626 C CA . THR D 1 53 ? 17.655 13.889 61.269 1.00 26.34 53 THR D CA 1
ATOM 2627 C C . THR D 1 53 ? 16.244 13.802 61.844 1.00 26.61 53 THR D C 1
ATOM 2628 O O . THR D 1 53 ? 15.945 14.427 62.852 1.00 24.08 53 THR D O 1
ATOM 2632 N N . CYS D 1 54 ? 15.368 13.042 61.193 1.00 25.55 54 CYS D N 1
ATOM 2633 C CA . CYS D 1 54 ? 14.074 12.725 61.782 1.00 28.45 54 CYS D CA 1
ATOM 2634 C C . CYS D 1 54 ? 13.986 11.215 61.908 1.00 32.45 54 CYS D C 1
ATOM 2635 O O . CYS D 1 54 ? 14.257 10.500 60.951 1.00 30.55 54 CYS D O 1
ATOM 2638 N N . LEU D 1 55 ? 13.630 10.736 63.092 1.00 28.87 55 LEU D N 1
ATOM 2639 C CA . LEU D 1 55 ? 13.525 9.300 63.320 1.00 34.09 55 LEU D CA 1
ATOM 2640 C C . LEU D 1 55 ? 12.138 8.803 62.964 1.00 34.59 55 LEU D C 1
ATOM 2641 O O . LEU D 1 55 ? 11.152 9.267 63.529 1.00 36.77 55 LEU D O 1
ATOM 2646 N N . THR D 1 56 ? 12.059 7.860 62.030 1.00 41.44 56 THR D N 1
ATOM 2647 C CA . THR D 1 56 ? 10.773 7.273 61.661 1.00 46.02 56 THR D CA 1
ATOM 2648 C C . THR D 1 56 ? 10.722 5.803 62.050 1.00 48.22 56 THR D C 1
ATOM 2649 O O . THR D 1 56 ? 11.671 5.262 62.620 1.00 47.56 56 THR D O 1
ATOM 2653 N N . GLU D 1 57 ? 9.610 5.158 61.723 1.00 52.76 57 GLU D N 1
ATOM 2654 C CA . GLU D 1 57 ? 9.414 3.756 62.071 1.00 55.09 57 GLU D CA 1
ATOM 2655 C C . GLU D 1 57 ? 10.213 2.832 61.158 1.00 56.50 57 GLU D C 1
ATOM 2656 O O . GLU D 1 57 ? 10.282 1.622 61.386 1.00 56.93 57 GLU D O 1
ATOM 2662 N N . THR D 1 58 ? 10.828 3.415 60.133 1.00 56.34 58 THR D N 1
ATOM 2663 C CA . THR D 1 58 ? 11.589 2.653 59.153 1.00 55.30 58 THR D CA 1
ATOM 2664 C C . THR D 1 58 ? 13.047 3.105 59.068 1.00 57.83 58 THR D C 1
ATOM 2665 O O . THR D 1 58 ? 13.759 2.765 58.117 1.00 60.32 58 THR D O 1
ATOM 2669 N N . GLY D 1 59 ? 13.488 3.869 60.064 1.00 53.57 59 GLY D N 1
ATOM 2670 C CA . GLY D 1 59 ? 14.874 4.303 60.134 1.00 52.23 59 GLY D CA 1
ATOM 2671 C C . GLY D 1 59 ? 15.022 5.813 60.185 1.00 46.28 59 GLY D C 1
ATOM 2672 O O . GLY D 1 59 ? 14.058 6.525 60.455 1.00 46.17 59 GLY D O 1
ATOM 2673 N N . LYS D 1 60 ? 16.234 6.298 59.929 1.00 44.48 60 LYS D N 1
ATOM 2674 C CA . LYS D 1 60 ? 16.499 7.732 59.927 1.00 41.87 60 LYS D CA 1
ATOM 2675 C C . LYS D 1 60 ? 16.251 8.352 58.555 1.00 41.92 60 LYS D C 1
ATOM 2676 O O . LYS D 1 60 ? 16.645 7.794 57.531 1.00 41.55 60 LYS D O 1
ATOM 2682 N N . THR D 1 61 ? 15.592 9.505 58.539 1.00 36.80 61 THR D N 1
ATOM 2683 C CA . THR D 1 61 ? 15.458 10.279 57.312 1.00 34.56 61 THR D CA 1
ATOM 2684 C C . THR D 1 61 ? 16.215 11.596 57.471 1.00 35.53 61 THR D C 1
ATOM 2685 O O . THR D 1 61 ? 16.144 12.233 58.525 1.00 35.33 61 THR D O 1
ATOM 2689 N N . VAL D 1 62 ? 16.954 11.986 56.438 1.00 29.78 62 VAL D N 1
ATOM 2690 C CA . VAL D 1 62 ? 17.710 13.231 56.475 1.00 26.43 62 VAL D CA 1
ATOM 2691 C C . VAL D 1 62 ? 16.969 14.322 55.714 1.00 30.89 62 VAL D C 1
ATOM 2692 O O . VAL D 1 62 ? 16.701 14.179 54.527 1.00 30.89 62 VAL D O 1
ATOM 2696 N N . LEU D 1 63 ? 16.647 15.416 56.399 1.00 23.87 63 LEU D N 1
ATOM 2697 C CA . LEU D 1 63 ? 15.798 16.460 55.818 1.00 24.60 63 LEU D CA 1
ATOM 2698 C C . LEU D 1 63 ? 16.571 17.742 55.590 1.00 21.81 63 LEU D C 1
ATOM 2699 O O . LEU D 1 63 ? 17.287 18.190 56.473 1.00 23.13 63 LEU D O 1
AT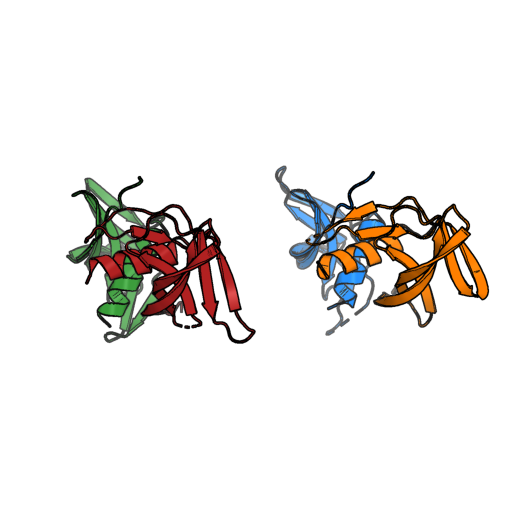OM 2704 N N . ASN D 1 64 ? 16.412 18.348 54.418 1.00 21.83 64 ASN D N 1
ATOM 2705 C CA . ASN D 1 64 ? 17.065 19.622 54.146 1.00 22.02 64 ASN D CA 1
ATOM 2706 C C . ASN D 1 64 ? 16.337 20.749 54.839 1.00 20.09 64 ASN D C 1
ATOM 2707 O O . ASN D 1 64 ? 15.105 20.734 54.921 1.00 21.81 64 ASN D O 1
ATOM 2712 N N . LEU D 1 65 ? 17.109 21.729 55.297 1.00 20.63 65 LEU D N 1
ATOM 2713 C CA . LEU D 1 65 ? 16.594 22.921 55.945 1.00 19.07 65 LEU D CA 1
ATOM 2714 C C . LEU D 1 65 ? 16.570 24.112 55.005 1.00 20.64 65 LEU D C 1
ATOM 2715 O O . LEU D 1 65 ? 17.451 24.253 54.153 1.00 20.46 65 LEU D O 1
ATOM 2720 N N . ASP D 1 66 ? 15.575 24.968 55.199 1.00 18.54 66 ASP D N 1
ATOM 2721 C CA . ASP D 1 66 ? 15.534 26.286 54.568 1.00 21.84 66 ASP D CA 1
ATOM 2722 C C . ASP D 1 66 ? 16.519 27.171 55.317 1.00 24.73 66 ASP D C 1
ATOM 2723 O O . ASP D 1 66 ? 16.970 26.783 56.389 1.00 23.88 66 ASP D O 1
ATOM 2728 N N . PRO D 1 67 ? 16.860 28.349 54.764 1.00 24.13 67 PRO D N 1
ATOM 2729 C CA . PRO D 1 67 ? 17.840 29.233 55.416 1.00 24.01 67 PRO D CA 1
ATOM 2730 C C . PRO D 1 67 ? 17.412 29.697 56.801 1.00 24.74 67 PRO D C 1
ATOM 2731 O O . PRO D 1 67 ? 16.222 29.893 57.031 1.00 24.22 67 PRO D O 1
ATOM 2735 N N . PRO D 1 68 ? 18.379 29.909 57.701 1.00 22.90 68 PRO D N 1
ATOM 2736 C CA . PRO D 1 68 ? 18.069 30.314 59.084 1.00 25.44 68 PRO D CA 1
ATOM 2737 C C . PRO D 1 68 ? 17.414 31.687 59.154 1.00 29.49 68 PRO D C 1
ATOM 2738 O O . PRO D 1 68 ? 17.797 32.590 58.410 1.00 28.09 68 PRO D O 1
ATOM 2742 N N . MET D 1 69 ? 16.427 31.835 60.030 1.00 27.28 69 MET D N 1
ATOM 2743 C CA . MET D 1 69 ? 15.812 33.129 60.287 1.00 29.34 69 MET D CA 1
ATOM 2744 C C . MET D 1 69 ? 16.122 33.524 61.733 1.00 31.96 69 MET D C 1
ATOM 2745 O O . MET D 1 69 ? 16.104 32.675 62.610 1.00 29.47 69 MET D O 1
ATOM 2750 N N . ARG D 1 70 ? 16.412 34.798 61.979 1.00 32.92 70 ARG D N 1
ATOM 2751 C CA . ARG D 1 70 ? 16.717 35.256 63.331 1.00 35.86 70 ARG D CA 1
ATOM 2752 C C . ARG D 1 70 ? 15.447 35.644 64.085 1.00 41.37 70 ARG D C 1
ATOM 2753 O O . ARG D 1 70 ? 14.520 36.205 63.500 1.00 38.93 70 ARG D O 1
ATOM 2755 N N . PHE D 1 71 ? 15.402 35.331 65.381 1.00 42.61 71 PHE D N 1
ATOM 2756 C CA . PHE D 1 71 ? 14.294 35.768 66.234 1.00 50.05 71 PHE D CA 1
ATOM 2757 C C . PHE D 1 71 ? 14.662 35.702 67.717 1.00 52.30 71 PHE D C 1
ATOM 2758 O O . PHE D 1 71 ? 15.581 34.980 68.114 1.00 49.62 71 PHE D O 1
ATOM 2766 N N . SER D 1 80 ? 24.008 35.063 72.387 1.00 63.40 80 SER D N 1
ATOM 2767 C CA . SER D 1 80 ? 22.835 34.273 72.746 1.00 58.23 80 SER D CA 1
ATOM 2768 C C . SER D 1 80 ? 21.736 34.422 71.695 1.00 55.11 80 SER D C 1
ATOM 2769 O O . SER D 1 80 ? 20.554 34.551 72.029 1.00 60.55 80 SER D O 1
ATOM 2771 N N . VAL D 1 81 ? 22.137 34.404 70.426 1.00 50.59 81 VAL D N 1
ATOM 2772 C CA . VAL D 1 81 ? 21.210 34.576 69.306 1.00 46.65 81 VAL D CA 1
ATOM 2773 C C . VAL D 1 81 ? 20.704 33.221 68.817 1.00 35.95 81 VAL D C 1
ATOM 2774 O O . VAL D 1 81 ? 21.492 32.295 68.649 1.00 38.96 81 VAL D O 1
ATOM 2778 N N . VAL D 1 82 ? 19.396 33.105 68.600 1.00 38.60 82 VAL D N 1
ATOM 2779 C CA . VAL D 1 82 ? 18.783 31.835 68.187 1.00 33.36 82 VAL D CA 1
ATOM 2780 C C . VAL D 1 82 ? 18.253 31.895 66.746 1.00 27.81 82 VAL D C 1
ATOM 2781 O O . VAL D 1 82 ? 17.633 32.881 66.350 1.00 30.04 82 VAL D O 1
ATOM 2785 N N . TYR D 1 83 ? 18.523 30.849 65.964 1.00 24.90 83 TYR D N 1
ATOM 2786 C CA . TYR D 1 83 ? 18.053 30.773 64.577 1.00 25.46 83 TYR D CA 1
ATOM 2787 C C . TYR D 1 83 ? 16.943 29.754 64.431 1.00 28.67 83 TYR D C 1
ATOM 2788 O O . TYR D 1 83 ? 17.006 28.672 65.013 1.00 27.04 83 TYR D O 1
ATOM 2797 N N . LEU D 1 84 ? 15.928 30.113 63.656 1.00 23.32 84 LEU D N 1
ATOM 2798 C CA . LEU D 1 84 ? 14.837 29.206 63.340 1.00 23.03 84 LEU D CA 1
ATOM 2799 C C . LEU D 1 84 ? 15.011 28.708 61.912 1.00 25.36 84 LEU D C 1
ATOM 2800 O O . LEU D 1 84 ? 15.230 29.511 61.002 1.00 23.74 84 LEU D O 1
ATOM 2805 N N . TYR D 1 85 ? 14.919 27.397 61.715 1.00 19.78 85 TYR D N 1
ATOM 2806 C CA . TYR D 1 85 ? 14.958 26.843 60.363 1.00 19.44 85 TYR D CA 1
ATOM 2807 C C . TYR D 1 85 ? 13.689 26.053 60.111 1.00 20.95 85 TYR D C 1
ATOM 2808 O O . TYR D 1 85 ? 13.358 25.168 60.907 1.00 20.94 85 TYR D O 1
ATOM 2817 N N . PHE D 1 86 ? 12.993 26.331 59.013 1.00 18.86 86 PHE D N 1
ATOM 2818 C CA . PHE D 1 86 ? 11.915 25.437 58.612 1.00 18.62 86 PHE D CA 1
ATOM 2819 C C . PHE D 1 86 ? 12.471 24.307 57.750 1.00 19.72 86 PHE D C 1
ATOM 2820 O O . PHE D 1 86 ? 13.454 24.490 57.029 1.00 20.90 86 PHE D O 1
ATOM 2828 N N . ILE D 1 87 ? 11.857 23.134 57.848 1.00 18.57 87 ILE D N 1
ATOM 2829 C CA . ILE D 1 87 ? 12.275 22.005 57.006 1.00 18.99 87 ILE D CA 1
ATOM 2830 C C . ILE D 1 87 ? 11.792 22.295 55.581 1.00 19.53 87 ILE D C 1
ATOM 2831 O O . ILE D 1 87 ? 10.696 22.837 55.384 1.00 21.74 87 ILE D O 1
ATOM 2836 N N . GLN D 1 88 ? 12.624 21.992 54.589 1.00 19.83 88 GLN D N 1
ATOM 2837 C CA . GLN D 1 88 ? 12.299 22.399 53.226 1.00 20.74 88 GLN D CA 1
ATOM 2838 C C . GLN D 1 88 ? 10.982 21.787 52.744 1.00 23.80 88 GLN D C 1
ATOM 2839 O O . GLN D 1 88 ? 10.712 20.596 52.952 1.00 21.74 88 GLN D O 1
ATOM 2845 N N . ASN D 1 89 ? 10.162 22.637 52.132 1.00 21.92 89 ASN D N 1
ATOM 2846 C CA . ASN D 1 89 ? 8.893 22.264 51.511 1.00 26.87 89 ASN D CA 1
ATOM 2847 C C . ASN D 1 89 ? 7.788 21.800 52.484 1.00 29.97 89 ASN D C 1
ATOM 2848 O O . ASN D 1 89 ? 6.858 21.112 52.077 1.00 31.23 89 ASN D O 1
ATOM 2853 N N . ILE D 1 90 ? 7.880 22.166 53.757 1.00 25.01 90 ILE D N 1
ATOM 2854 C CA . ILE D 1 90 ? 6.813 21.829 54.706 1.00 27.73 90 ILE D CA 1
ATOM 2855 C C . ILE D 1 90 ? 5.578 22.647 54.342 1.00 25.76 90 ILE D C 1
ATOM 2856 O O . ILE D 1 90 ? 5.719 23.759 53.849 1.00 27.11 90 ILE D O 1
ATOM 2861 N N . SER D 1 91 ? 4.385 22.082 54.542 1.00 28.17 91 SER D N 1
ATOM 2862 C CA . SER D 1 91 ? 3.136 22.773 54.222 1.00 32.99 91 SER D CA 1
ATOM 2863 C C . SER D 1 91 ? 3.011 24.080 54.987 1.00 30.63 91 SER D C 1
ATOM 2864 O O . SER D 1 91 ? 3.533 24.223 56.101 1.00 27.02 91 SER D O 1
ATOM 2867 N N . SER D 1 92 ? 2.331 25.050 54.386 1.00 29.11 92 SER D N 1
ATOM 2868 C CA . SER D 1 92 ? 2.172 26.333 55.049 1.00 28.15 92 SER D CA 1
ATOM 2869 C C . SER D 1 92 ? 1.293 26.205 56.291 1.00 27.04 92 SER D C 1
ATOM 2870 O O . SER D 1 92 ? 1.508 26.921 57.272 1.00 26.93 92 SER D O 1
ATOM 2873 N N . LEU D 1 93 ? 0.318 25.298 56.253 1.00 24.64 93 LEU D N 1
ATOM 2874 C CA . LEU D 1 93 ? -0.525 25.043 57.417 1.00 25.91 93 LEU D CA 1
ATOM 2875 C C . LEU D 1 93 ? 0.308 24.623 58.621 1.00 28.79 93 LEU D C 1
ATOM 2876 O O . LEU D 1 93 ? 0.128 25.133 59.726 1.00 24.11 93 LEU D O 1
ATOM 2881 N N . ASN D 1 94 ? 1.248 23.711 58.400 1.00 26.13 94 ASN D N 1
ATOM 2882 C CA . ASN D 1 94 ? 2.110 23.253 59.483 1.00 27.33 94 ASN D CA 1
ATOM 2883 C C . ASN D 1 94 ? 3.083 24.345 59.954 1.00 27.65 94 ASN D C 1
ATOM 2884 O O . ASN D 1 94 ? 3.398 24.422 61.141 1.00 22.20 94 ASN D O 1
ATOM 2889 N N . ARG D 1 95 ? 3.549 25.190 59.034 1.00 23.31 95 ARG D N 1
ATOM 2890 C CA . ARG D 1 95 ? 4.382 26.327 59.404 1.00 25.42 95 ARG D CA 1
ATOM 2891 C C . ARG D 1 95 ? 3.621 27.250 60.335 1.00 24.76 95 ARG D C 1
ATOM 2892 O O . ARG D 1 95 ? 4.159 27.750 61.325 1.00 22.75 95 ARG D O 1
ATOM 2900 N N . GLY D 1 96 ? 2.373 27.512 59.963 1.00 22.08 96 GLY D N 1
ATOM 2901 C CA . GLY D 1 96 ? 1.493 28.346 60.771 1.00 25.14 96 GLY D CA 1
ATOM 2902 C C . GLY D 1 96 ? 1.347 27.797 62.176 1.00 23.13 96 GLY D C 1
ATOM 2903 O O . GLY D 1 96 ? 1.429 28.546 63.156 1.00 25.53 96 GLY D O 1
ATOM 2904 N N . MET D 1 97 ? 1.129 26.489 62.280 1.00 24.20 97 MET D N 1
ATOM 2905 C CA . MET D 1 97 ? 1.006 25.838 63.594 1.00 25.12 97 MET D CA 1
ATOM 2906 C C . MET D 1 97 ? 2.212 26.158 64.475 1.00 28.91 97 MET D C 1
ATOM 2907 O O . MET D 1 97 ? 2.074 26.539 65.650 1.00 25.30 97 MET D O 1
ATOM 2912 N N . VAL D 1 98 ? 3.405 26.020 63.902 1.00 21.74 98 VAL D N 1
ATOM 2913 C CA . VAL D 1 98 ? 4.623 26.179 64.689 1.00 23.39 98 VAL D CA 1
ATOM 2914 C C . VAL D 1 98 ? 4.909 27.639 65.044 1.00 25.76 98 VAL D C 1
ATOM 2915 O O . VAL D 1 98 ? 5.340 27.948 66.163 1.00 26.40 98 VAL D O 1
ATOM 2919 N N . ILE D 1 99 ? 4.620 28.551 64.121 1.00 24.19 99 ILE D N 1
ATOM 2920 C CA . ILE D 1 99 ? 4.861 29.961 64.372 1.00 25.64 99 ILE D CA 1
ATOM 2921 C C . ILE D 1 99 ? 4.006 30.433 65.549 1.00 29.96 99 ILE D C 1
ATOM 2922 O O . ILE D 1 99 ? 4.504 31.098 66.456 1.00 31.60 99 ILE D O 1
ATOM 2927 N N . GLY D 1 100 ? 2.731 30.049 65.539 1.00 28.72 100 GLY D N 1
ATOM 2928 C CA . GLY D 1 100 ? 1.829 30.347 66.638 1.00 32.07 100 GLY D CA 1
ATOM 2929 C C . GLY D 1 100 ? 2.283 29.744 67.953 1.00 36.49 100 GLY D C 1
ATOM 2930 O O . GLY D 1 100 ? 2.130 30.347 69.013 1.00 39.20 100 GLY D O 1
ATOM 2931 N N . HIS D 1 101 ? 2.849 28.545 67.889 1.00 33.12 101 HIS D N 1
ATOM 2932 C CA . HIS D 1 101 ? 3.318 27.881 69.093 1.00 31.19 101 HIS D CA 1
ATOM 2933 C C . HIS D 1 101 ? 4.482 28.630 69.727 1.00 39.28 101 HIS D C 1
ATOM 2934 O O . HIS D 1 101 ? 4.494 28.856 70.941 1.00 42.61 101 HIS D O 1
ATOM 2941 N N . ILE D 1 102 ? 5.459 29.005 68.909 1.00 32.23 102 ILE D N 1
ATOM 2942 C CA . ILE D 1 102 ? 6.598 29.786 69.376 1.00 39.26 102 ILE D CA 1
ATOM 2943 C C . ILE D 1 102 ? 6.136 31.130 69.949 1.00 45.97 102 ILE D C 1
ATOM 2944 O O . ILE D 1 102 ? 6.621 31.577 70.995 1.00 49.36 102 ILE D O 1
ATOM 2949 N N . SER D 1 103 ? 5.172 31.749 69.273 1.00 42.42 103 SER D N 1
ATOM 2950 C CA . SER D 1 103 ? 4.627 33.036 69.696 1.00 47.01 103 SER D CA 1
ATOM 2951 C C . SER D 1 103 ? 3.839 32.953 70.996 1.00 48.14 103 SER D C 1
ATOM 2952 O O . SER D 1 103 ? 3.801 33.916 71.758 1.00 53.95 103 SER D O 1
ATOM 2955 N N . GLU D 1 104 ? 3.196 31.817 71.245 1.00 49.56 104 GLU D N 1
ATOM 2956 C CA . GLU D 1 104 ? 2.395 31.664 72.455 1.00 52.90 104 GLU D CA 1
ATOM 2957 C C . GLU D 1 104 ? 3.185 31.024 73.596 1.00 52.96 104 GLU D C 1
ATOM 2958 O O . GLU D 1 104 ? 2.605 30.511 74.554 1.00 55.86 104 GLU D O 1
ATOM 2964 N N . THR D 1 105 ? 4.511 31.060 73.495 1.00 57.53 105 THR D N 1
ATOM 2965 C CA . THR D 1 105 ? 5.371 30.609 74.583 1.00 55.12 105 THR D CA 1
ATOM 2966 C C . THR D 1 105 ? 6.534 31.580 74.778 1.00 55.24 105 THR D C 1
ATOM 2967 O O . THR D 1 105 ? 6.584 32.639 74.150 1.00 55.87 105 THR D O 1
#